Protein AF-A0AAN6T0H6-F1 (afdb_monomer)

Solvent-accessible surface area (backbone atoms only — not comparable to full-atom values): 23456 Å² total; per-residue (Å²): 102,64,66,50,54,52,48,37,30,72,69,69,74,40,63,72,86,34,55,42,70,45,78,51,91,51,75,88,49,46,69,57,40,60,75,68,67,57,55,68,70,52,55,51,46,65,27,50,51,57,35,33,56,66,74,91,84,82,73,67,72,69,49,56,40,49,70,72,77,58,79,66,66,86,45,68,81,50,89,43,82,44,64,48,82,55,94,60,46,42,58,54,29,35,84,70,22,65,62,33,32,35,35,33,34,58,87,79,47,22,32,27,33,28,35,77,90,44,100,49,64,65,36,58,91,74,32,54,75,37,70,48,77,46,85,73,93,83,62,80,50,31,27,36,23,54,90,77,41,76,39,82,46,56,69,69,60,46,52,50,52,49,62,70,70,64,65,79,76,82,80,83,77,90,76,94,74,97,72,79,91,75,88,76,69,89,71,79,70,85,76,72,29,67,66,83,70,52,79,45,45,55,34,73,57,51,53,54,49,53,48,48,29,51,56,71,53,64,43,64,74,51,63,18,93,48,36,58,78,81,29,31,55,85,61,40,54,59,41,41,55,74,30,36,52,73,49,96,70,43,40,62,68,62,36,54,52,51,54,51,52,52,50,54,49,49,56,51,51,52,50,51,49,54,48,60,69,46,43,61,61,49,52,51,53,53,72,65,41,90,44,72,66,52,39,48,51,57,51,49,54,58,41,58,80,59,41,82,56,66,82,70,73,67,51,73,75,51,47,60,46,50,50,50,54,50,51,52,49,48,53,51,51,52,49,53,51,50,53,51,52,54,50,51,49,50,50,53,57,53,58,71,70,52,66,101,76,57,71,67,62,67,59,60,73,58,55,70,68,70,62,68,78,76,73,69,82,85,75,69,92,80,80,82,80,81,85,86,79,136

Radius of gyration: 30.36 Å; Cα contacts (8 Å, |Δi|>4): 336; chains: 1; bounding box: 88×85×67 Å

Secondary structure (DSSP, 8-state):
-HHHHHHHHHTTSS-GGGEEPSP---TTTHHHHHHTT--HHHHHHHHH--EEPPPSS------S--SSS-HHHHTTT--STTTSPPTTEEESS-TTSSSEEEEEETTTTEEEEEESSSSSB--HHHHTT-EEEE-STT--EEEEEETTEEEEE-HHHHHHHHHHTT-----------------------TT--TTTT---EEHHHHHHHHHHHHHTTSS-S--STTS-GGG-HHHHHHHHHHTTTTSTT--HHHHHHHHHHHHHHHHHHHHHHHHHHHHHHHHHHHHT--SHHHHHHHHHHHHHTTTTTGGGT--HHHHHHHHHHHHHHHHHHHHHHHHHHHHHHHHHHHHTTS-TT-TTHHHHTTTHHHHHSS------TTS-------

pLDDT: mean 70.23, std 18.14, range [31.05, 97.69]

Foldseek 3Di:
DVLVVVLCVLLVLDDPVQKDFFQDDCVVCVVVCVVLVPDVVLVVCNRGDIAGEDPPDDALSWFQHDYDDDLVVVPPPPPDPLADDDPQKDFRTDPFWPLWTWIARNVVQWIFIQGPVDLDTPQCVVQAQPWDWDDDDPDTWIFHQHLLDTDTDDPVVNVVVCVVVPPPPPPDDDDDDDDDDPPPDPPCPVPNRSCVVRPTDNNVVSVVVSSVCSQVLSDFRTCGPRGDPLRNSVLLSVLQVVQDGPDPRRDPPSSVVSSVVVVVVVVVVVVVVVVVVCVVVLVVQCVVDPDPVSNVVSVVVVCVVVPVPVVVPDDPVVVVVVVVVVVVVVVVVVVVVVVVVVVVVVVVVVVVPDPPPCPPVVVVVPPVVVPPVPPDPPDDPPPDDDDDDD

Sequence (390 aa):
MLELYHILVRMLYLEPEWIQAGPHDLGALMPLYESLNIDSSIIYLYHILPYVKTPPSDWDRNVFLWGATSPTSATRTLDTPEEMMRPWMTPLSAMGNHQCVILYDAKRHVVGIFDQLYPGSYDHNKTEGVIQGYLPGTEHMYFICKDGIETPCDVFEWEKYVNEQGTDSDSDGEEDGEEEADSDADEEDEDKNIWNEMEGRPARRVLRDIVRWYHELRETPGGGENAGAEWDHDLVRPLYRKHGWPGEDFDADAFLVDQKIRLIGFDIAESERKRALAMPKWQEKLAEAKTIDEEWLLSTTLSSYSRASVALGLSEPETARAYRAVTEDFERRTAIIKDSEEEMTGIQEWMKQLPDGTCEARGLALEPFLHQSLARPLTDPNKERPDRAI

Structure (mmCIF, N/CA/C/O backbone):
data_AF-A0AAN6T0H6-F1
#
_entry.id   AF-A0AAN6T0H6-F1
#
loop_
_atom_site.group_PDB
_atom_site.id
_atom_site.type_symbol
_atom_site.label_atom_id
_atom_site.label_alt_id
_atom_site.label_comp_id
_atom_site.label_asym_id
_atom_site.label_entity_id
_atom_site.label_seq_id
_atom_site.pdbx_PDB_ins_code
_atom_site.Cartn_x
_atom_site.Cartn_y
_atom_site.Cartn_z
_atom_site.occupancy
_atom_site.B_iso_or_equiv
_atom_site.auth_seq_id
_atom_site.auth_comp_id
_atom_site.auth_asym_id
_atom_site.auth_atom_id
_atom_site.pdbx_PDB_model_num
ATOM 1 N N . MET A 1 1 ? 6.615 -6.976 -9.125 1.00 86.56 1 MET A N 1
ATOM 2 C CA . MET A 1 1 ? 5.266 -6.409 -9.334 1.00 86.56 1 MET A CA 1
ATOM 3 C C . MET A 1 1 ? 4.178 -7.452 -9.174 1.00 86.56 1 MET A C 1
ATOM 5 O O . MET A 1 1 ? 3.464 -7.348 -8.197 1.00 86.56 1 MET A O 1
ATOM 9 N N . LEU A 1 2 ? 4.061 -8.473 -10.034 1.00 90.25 2 LEU A N 1
ATOM 10 C CA . LEU A 1 2 ? 2.958 -9.448 -9.908 1.00 90.25 2 LEU A CA 1
ATOM 11 C C . LEU A 1 2 ? 2.917 -10.134 -8.533 1.00 90.25 2 LEU A C 1
ATOM 13 O O . LEU A 1 2 ? 1.868 -10.217 -7.910 1.00 90.25 2 LEU A O 1
ATOM 17 N N . GLU A 1 3 ? 4.082 -10.536 -8.029 1.00 92.31 3 GLU A N 1
ATOM 18 C CA . GLU A 1 3 ? 4.234 -11.081 -6.675 1.00 92.31 3 GLU A CA 1
ATOM 19 C C . GLU A 1 3 ? 3.740 -10.123 -5.583 1.00 92.31 3 GLU A C 1
ATOM 21 O O . GLU A 1 3 ? 3.066 -10.554 -4.657 1.00 92.31 3 GLU A O 1
ATOM 26 N N . LEU A 1 4 ? 3.998 -8.819 -5.722 1.00 90.38 4 LEU A N 1
ATOM 27 C CA . LEU A 1 4 ? 3.508 -7.811 -4.783 1.00 90.38 4 LEU A CA 1
ATOM 28 C C . LEU A 1 4 ? 1.976 -7.763 -4.775 1.00 90.38 4 LEU A C 1
ATOM 30 O O . LEU A 1 4 ? 1.370 -7.739 -3.712 1.00 90.38 4 LEU A O 1
ATOM 34 N N . TYR A 1 5 ? 1.334 -7.817 -5.943 1.00 90.12 5 TYR A N 1
ATOM 35 C CA . TYR A 1 5 ? -0.128 -7.872 -6.008 1.00 90.12 5 TYR A CA 1
ATOM 36 C C . TYR A 1 5 ? -0.683 -9.166 -5.418 1.00 90.12 5 TYR A C 1
ATOM 38 O O . TYR A 1 5 ? -1.679 -9.126 -4.707 1.00 90.12 5 TYR A O 1
ATOM 46 N N . HIS A 1 6 ? -0.017 -10.301 -5.634 1.00 93.00 6 HIS A N 1
ATOM 47 C CA . HIS A 1 6 ? -0.402 -11.555 -4.988 1.00 93.00 6 HIS A CA 1
ATOM 48 C C . HIS A 1 6 ? -0.256 -11.485 -3.463 1.00 93.00 6 HIS A C 1
ATOM 50 O O . HIS A 1 6 ? -1.090 -12.037 -2.752 1.00 93.00 6 HIS A O 1
ATOM 56 N N . ILE A 1 7 ? 0.766 -10.795 -2.950 1.00 93.81 7 ILE A N 1
ATOM 57 C CA . ILE A 1 7 ? 0.910 -10.533 -1.514 1.00 93.81 7 ILE A CA 1
ATOM 58 C C . ILE A 1 7 ? -0.263 -9.694 -1.013 1.00 93.81 7 ILE A C 1
ATOM 60 O O . ILE A 1 7 ? -0.907 -10.099 -0.055 1.00 93.81 7 ILE A O 1
ATOM 64 N N . LEU A 1 8 ? -0.601 -8.595 -1.689 1.00 91.62 8 LEU A N 1
ATOM 65 C CA . LEU A 1 8 ? -1.739 -7.750 -1.311 1.00 91.62 8 LEU A CA 1
ATOM 66 C C . LEU A 1 8 ? -3.081 -8.502 -1.365 1.00 91.62 8 LEU A C 1
ATOM 68 O O . LEU A 1 8 ? -3.942 -8.266 -0.523 1.00 91.62 8 LEU A O 1
ATOM 72 N N . VAL A 1 9 ? -3.247 -9.441 -2.302 1.00 92.62 9 VAL A N 1
ATOM 73 C CA . VAL A 1 9 ? -4.403 -10.353 -2.344 1.00 92.62 9 VAL A CA 1
ATOM 74 C C . VAL A 1 9 ? -4.400 -11.316 -1.163 1.00 92.62 9 VAL A C 1
ATOM 76 O O . VAL A 1 9 ? -5.423 -11.487 -0.510 1.00 92.62 9 VAL A O 1
ATOM 79 N N . ARG A 1 10 ? -3.256 -11.930 -0.838 1.00 95.12 10 ARG A N 1
ATOM 80 C CA . ARG A 1 10 ? -3.146 -12.810 0.338 1.00 95.12 10 ARG A CA 1
ATOM 81 C C . ARG A 1 10 ? -3.381 -12.054 1.645 1.00 95.12 10 ARG A C 1
ATOM 83 O O . ARG A 1 10 ? -3.905 -12.634 2.582 1.00 95.12 10 ARG A O 1
ATOM 90 N N . MET A 1 11 ? -3.021 -10.775 1.688 1.00 94.38 11 MET A N 1
ATOM 91 C CA . MET A 1 11 ? -3.323 -9.850 2.781 1.00 94.38 11 MET A CA 1
ATOM 92 C C . MET A 1 11 ? -4.777 -9.342 2.748 1.00 94.38 11 MET A C 1
ATOM 94 O O . MET A 1 11 ? -5.152 -8.514 3.565 1.00 94.38 11 MET A O 1
ATOM 98 N N . LEU A 1 12 ? -5.615 -9.820 1.820 1.00 93.06 12 LEU A N 1
ATOM 99 C CA . LEU A 1 12 ? -7.036 -9.462 1.694 1.00 93.06 12 LEU A CA 1
ATOM 100 C C . LEU A 1 12 ? -7.286 -7.974 1.414 1.00 93.06 12 LEU A C 1
ATOM 102 O O . LEU A 1 12 ? -8.387 -7.467 1.621 1.00 93.06 12 LEU A O 1
ATOM 106 N N . TYR A 1 13 ? -6.261 -7.264 0.945 1.00 88.31 13 TYR A N 1
ATOM 107 C CA . TYR A 1 13 ? -6.366 -5.859 0.572 1.00 88.31 13 TYR A CA 1
ATOM 108 C C . TYR A 1 13 ? -6.851 -5.679 -0.866 1.00 88.31 13 TYR A C 1
ATOM 110 O O . TYR A 1 13 ? -7.549 -4.717 -1.186 1.00 88.31 13 TYR A O 1
ATOM 118 N N . LEU A 1 14 ? -6.478 -6.619 -1.736 1.00 87.94 14 LEU A N 1
ATOM 119 C CA . LEU A 1 14 ? -6.919 -6.684 -3.122 1.00 87.94 14 LEU A CA 1
ATOM 120 C C . LEU A 1 14 ? -7.805 -7.898 -3.357 1.00 87.94 14 LEU A C 1
ATOM 122 O O . LEU A 1 14 ? -7.500 -8.993 -2.891 1.00 87.94 14 LEU A O 1
ATOM 126 N N . GLU A 1 15 ? -8.832 -7.715 -4.182 1.00 88.62 15 GLU A N 1
ATOM 127 C CA . GLU A 1 15 ? -9.565 -8.841 -4.752 1.00 88.62 15 GLU A CA 1
ATOM 128 C C . GLU A 1 15 ? -8.737 -9.470 -5.890 1.00 88.62 15 GLU A C 1
ATOM 130 O O . GLU A 1 15 ? -8.219 -8.738 -6.749 1.00 88.62 15 GLU A O 1
ATOM 135 N N . PRO A 1 16 ? -8.605 -10.808 -5.951 1.00 92.62 16 PRO A N 1
ATOM 136 C CA . PRO A 1 16 ? -7.856 -11.487 -7.007 1.00 92.62 16 PRO A CA 1
ATOM 137 C C . PRO A 1 16 ? -8.313 -11.100 -8.421 1.00 92.62 16 PRO A C 1
ATOM 139 O O . PRO A 1 16 ? -7.493 -10.950 -9.327 1.00 92.62 16 PRO A O 1
ATOM 142 N N . GLU A 1 17 ? -9.618 -10.896 -8.620 1.00 90.50 17 GLU A N 1
ATOM 143 C CA . GLU A 1 17 ? -10.237 -10.584 -9.913 1.00 90.50 17 GLU A CA 1
ATOM 144 C C . GLU A 1 17 ? -9.875 -9.186 -10.426 1.00 90.50 17 GLU A C 1
ATOM 146 O O . GLU A 1 17 ? -10.065 -8.883 -11.616 1.00 90.50 17 GLU A O 1
ATOM 151 N N . TRP A 1 18 ? -9.369 -8.326 -9.537 1.00 88.88 18 TRP A N 1
ATOM 152 C CA . TRP A 1 18 ? -8.894 -7.001 -9.903 1.00 88.88 18 TRP A CA 1
ATOM 153 C C . TRP A 1 18 ? -7.530 -7.078 -10.583 1.00 88.88 18 TRP A C 1
ATOM 155 O O . TRP A 1 18 ? -7.212 -6.197 -11.375 1.00 88.88 18 TRP A O 1
ATOM 165 N N . ILE A 1 19 ? -6.742 -8.134 -10.370 1.00 89.62 19 ILE A N 1
ATOM 166 C CA . ILE A 1 19 ? -5.439 -8.273 -11.021 1.00 89.62 19 ILE A CA 1
ATOM 167 C C . ILE A 1 19 ? -5.621 -8.692 -12.485 1.00 89.62 19 ILE A C 1
ATOM 169 O O . ILE A 1 19 ? -6.174 -9.742 -12.807 1.00 89.62 19 ILE A O 1
ATOM 173 N N . GLN A 1 20 ? -5.081 -7.885 -13.391 1.00 90.19 20 GLN A N 1
ATOM 174 C CA . GLN A 1 20 ? -4.879 -8.224 -14.794 1.00 90.19 20 GLN A CA 1
ATOM 175 C C . GLN A 1 20 ? -3.406 -8.506 -15.021 1.00 90.19 20 GLN A C 1
ATOM 177 O O . GLN A 1 20 ? -2.591 -7.587 -15.118 1.00 90.19 20 GLN A O 1
ATOM 182 N N . ALA A 1 21 ? -3.057 -9.783 -15.118 1.00 90.88 21 ALA A N 1
ATOM 183 C CA . ALA A 1 21 ? -1.752 -10.161 -15.632 1.00 90.88 21 ALA A CA 1
ATOM 184 C C . ALA A 1 21 ? -1.645 -9.759 -17.113 1.00 90.88 21 ALA A C 1
ATOM 186 O O . ALA A 1 21 ? -2.623 -9.861 -17.854 1.00 90.88 21 ALA A O 1
ATOM 187 N N . GLY A 1 22 ? -0.459 -9.319 -17.537 1.00 87.88 22 GLY A N 1
ATOM 188 C CA . GLY A 1 22 ? -0.167 -9.171 -18.960 1.00 87.88 22 GLY A CA 1
ATOM 189 C C . GLY A 1 22 ? -0.134 -10.532 -19.677 1.00 87.88 22 GLY A C 1
ATOM 190 O O . GLY A 1 22 ? -0.139 -11.583 -19.026 1.00 87.88 22 GLY A O 1
ATOM 191 N N . PRO A 1 23 ? -0.039 -10.546 -21.014 1.00 94.50 23 PRO A N 1
ATOM 192 C CA . PRO A 1 23 ? 0.161 -9.384 -21.874 1.00 94.50 23 PRO A CA 1
ATOM 193 C C . PRO A 1 23 ? -1.099 -8.537 -22.133 1.00 94.50 23 PRO A C 1
ATOM 195 O O . PRO A 1 23 ? -2.200 -9.075 -22.213 1.00 94.50 23 PRO A O 1
ATOM 198 N N . HIS A 1 24 ? -0.922 -7.230 -22.348 1.00 90.38 24 HIS A N 1
ATOM 199 C CA . HIS A 1 24 ? -2.002 -6.263 -22.607 1.00 90.38 24 HIS A CA 1
ATOM 200 C C . HIS A 1 24 ? -2.006 -5.751 -24.043 1.00 90.38 24 HIS A C 1
ATOM 202 O O . HIS A 1 24 ? -0.951 -5.536 -24.636 1.00 90.38 24 HIS A O 1
ATOM 208 N N . ASP A 1 25 ? -3.183 -5.497 -24.610 1.00 90.88 25 ASP A N 1
ATOM 209 C CA . ASP A 1 25 ? -3.277 -4.896 -25.943 1.00 90.88 25 ASP A CA 1
ATOM 210 C C . ASP A 1 25 ? -2.964 -3.392 -25.888 1.00 90.88 25 ASP A C 1
ATOM 212 O O . ASP A 1 25 ? -3.741 -2.595 -25.365 1.00 90.88 25 ASP A O 1
ATOM 216 N N . LEU A 1 26 ? -1.810 -3.011 -26.442 1.00 88.56 26 LEU A N 1
ATOM 217 C CA . LEU A 1 26 ? -1.364 -1.620 -26.543 1.00 88.56 26 LEU A CA 1
ATOM 218 C C . LEU A 1 26 ? -1.645 -1.007 -27.921 1.00 88.56 26 LEU A C 1
ATOM 220 O O . LEU A 1 26 ? -1.202 0.110 -28.183 1.00 88.56 26 LEU A O 1
ATOM 224 N N . GLY A 1 27 ? -2.371 -1.698 -28.810 1.00 91.31 27 GLY A N 1
ATOM 225 C CA . GLY A 1 27 ? -2.584 -1.271 -30.195 1.00 91.31 27 GLY A CA 1
ATOM 226 C C . GLY A 1 27 ? -3.133 0.153 -30.324 1.00 91.31 27 GLY A C 1
ATOM 227 O O . GLY A 1 27 ? -2.705 0.905 -31.197 1.00 91.31 27 GLY A O 1
ATOM 228 N N . ALA A 1 28 ? -4.010 0.562 -29.403 1.00 88.50 28 ALA A N 1
ATOM 229 C CA . ALA A 1 28 ? -4.563 1.916 -29.362 1.00 88.50 28 ALA A CA 1
ATOM 230 C C . ALA A 1 28 ? -3.540 3.005 -28.968 1.00 88.50 28 ALA A C 1
ATOM 232 O O . ALA A 1 28 ? -3.726 4.166 -29.326 1.00 88.50 28 ALA A O 1
ATOM 233 N N . LEU A 1 29 ? -2.472 2.650 -28.244 1.00 85.62 29 LEU A N 1
ATOM 234 C CA . LEU A 1 29 ? -1.440 3.576 -27.756 1.00 85.62 29 LEU A CA 1
ATOM 235 C C . LEU A 1 29 ? -0.213 3.648 -28.674 1.00 85.62 29 LEU A C 1
ATOM 237 O O . LEU A 1 29 ? 0.571 4.590 -28.561 1.00 85.62 29 LEU A O 1
ATOM 241 N N . MET A 1 30 ? -0.061 2.705 -29.610 1.00 90.38 30 MET A N 1
ATOM 242 C CA . MET A 1 30 ? 1.088 2.656 -30.522 1.00 90.38 30 MET A CA 1
ATOM 243 C C . MET A 1 30 ? 1.336 3.968 -31.287 1.00 90.38 30 MET A C 1
ATOM 245 O O . MET A 1 30 ? 2.477 4.428 -31.252 1.00 90.38 30 MET A O 1
ATOM 249 N N . PRO A 1 31 ? 0.326 4.645 -31.882 1.00 91.00 31 PRO A N 1
ATOM 250 C CA . PRO A 1 31 ? 0.567 5.913 -32.580 1.00 91.00 31 PRO A CA 1
ATOM 251 C C . PRO A 1 31 ? 1.150 7.004 -31.669 1.00 91.00 31 PRO A C 1
ATOM 253 O O . PRO A 1 31 ? 1.989 7.796 -32.094 1.00 91.00 31 PRO A O 1
ATOM 256 N N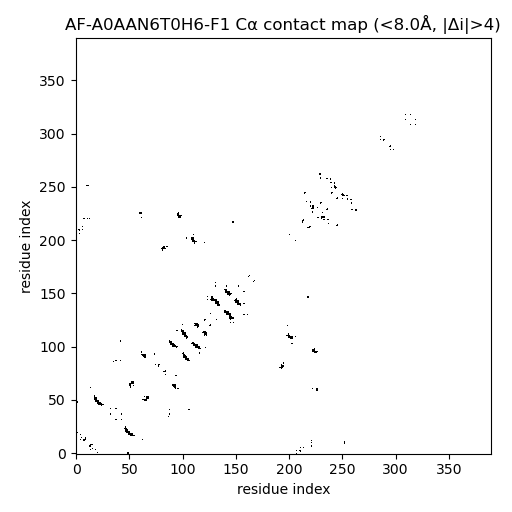 . LEU A 1 32 ? 0.730 7.035 -30.399 1.00 84.19 32 LEU A N 1
ATOM 257 C CA . LEU A 1 32 ? 1.253 7.979 -29.414 1.00 84.19 32 LEU A CA 1
ATOM 258 C C . LEU A 1 32 ? 2.704 7.642 -29.056 1.00 84.19 32 LEU A C 1
ATOM 260 O O . LEU A 1 32 ? 3.556 8.528 -29.078 1.00 84.19 32 LEU A O 1
ATOM 264 N N . TYR A 1 33 ? 3.004 6.374 -28.769 1.00 86.06 33 TYR A N 1
ATOM 265 C CA . TYR A 1 33 ? 4.365 5.936 -28.452 1.00 86.06 33 TYR A CA 1
ATOM 266 C C . TYR A 1 33 ? 5.348 6.188 -29.595 1.00 86.06 33 TYR A C 1
ATOM 268 O O . TYR A 1 33 ? 6.472 6.618 -29.343 1.00 86.06 33 TYR A O 1
ATOM 276 N N . GLU A 1 34 ? 4.911 5.998 -30.840 1.00 89.69 34 GLU A N 1
ATOM 277 C CA . GLU A 1 34 ? 5.686 6.349 -32.031 1.00 89.69 34 GLU A CA 1
ATOM 278 C C . GLU A 1 34 ? 5.928 7.862 -32.119 1.00 89.69 34 GLU A C 1
ATOM 280 O O . GLU A 1 34 ? 7.064 8.285 -32.327 1.00 89.69 34 GLU A O 1
ATOM 285 N N . SER A 1 35 ? 4.899 8.689 -31.889 1.00 88.75 35 SER A N 1
ATOM 286 C CA . SER A 1 35 ? 5.034 10.156 -31.924 1.00 88.75 35 SER A CA 1
ATOM 287 C C . SER A 1 35 ? 5.978 10.713 -30.851 1.00 88.75 35 SER A C 1
ATOM 289 O O . SER A 1 35 ? 6.635 11.728 -31.071 1.00 88.75 35 SER A O 1
ATOM 291 N N . LEU A 1 36 ? 6.070 10.029 -29.707 1.00 84.00 36 LEU A N 1
ATOM 292 C CA . LEU A 1 36 ? 6.942 10.381 -28.586 1.00 84.00 36 LEU A CA 1
ATOM 293 C C . LEU A 1 36 ? 8.312 9.687 -28.650 1.00 84.00 36 LEU A C 1
ATOM 295 O O . LEU A 1 36 ? 9.117 9.855 -27.734 1.00 84.00 36 LEU A O 1
ATOM 299 N N . ASN A 1 37 ? 8.578 8.906 -29.705 1.00 86.81 37 ASN A N 1
ATOM 300 C CA . ASN A 1 37 ? 9.806 8.130 -29.882 1.00 86.81 37 ASN A CA 1
ATOM 301 C C . ASN A 1 37 ? 10.154 7.272 -28.644 1.00 86.81 37 ASN A C 1
ATOM 303 O O . ASN A 1 37 ? 11.289 7.267 -28.160 1.00 86.81 37 ASN A O 1
ATOM 307 N N . ILE A 1 38 ? 9.151 6.580 -28.092 1.00 83.50 38 ILE A N 1
ATOM 308 C CA . ILE A 1 38 ? 9.332 5.693 -26.939 1.00 83.50 38 ILE A CA 1
ATOM 309 C C . ILE A 1 38 ? 10.049 4.417 -27.381 1.00 83.50 38 ILE A C 1
ATOM 311 O O . ILE A 1 38 ? 9.659 3.765 -28.349 1.00 83.50 38 ILE A O 1
ATOM 315 N N . ASP A 1 39 ? 11.088 4.039 -26.639 1.00 87.00 39 ASP A N 1
ATOM 316 C CA . ASP A 1 39 ? 11.874 2.841 -26.921 1.00 87.00 39 ASP A CA 1
ATOM 317 C C . ASP A 1 39 ? 11.013 1.565 -26.849 1.00 87.00 39 ASP A C 1
ATOM 319 O O . ASP A 1 39 ? 10.200 1.386 -25.937 1.00 87.00 39 ASP A O 1
ATOM 323 N N . SER A 1 40 ? 11.208 0.638 -27.792 1.00 89.31 40 SER A N 1
ATOM 324 C CA . SER A 1 40 ? 10.417 -0.596 -27.870 1.00 89.31 40 SER A CA 1
ATOM 325 C C . SER A 1 40 ? 10.540 -1.485 -26.627 1.00 89.31 40 SER A C 1
ATOM 327 O O . SER A 1 40 ? 9.608 -2.227 -26.325 1.00 89.31 40 SER A O 1
ATOM 329 N N . SER A 1 41 ? 11.647 -1.411 -25.880 1.00 85.50 41 SER A N 1
ATOM 330 C CA . SER A 1 41 ? 11.799 -2.120 -24.603 1.00 85.50 41 SER A CA 1
ATOM 331 C C . SER A 1 41 ? 10.877 -1.565 -23.512 1.00 85.50 41 SER A C 1
ATOM 333 O O . SER A 1 41 ? 10.355 -2.336 -22.705 1.00 85.50 41 SER A O 1
ATOM 335 N N . ILE A 1 42 ? 10.605 -0.256 -23.527 1.00 83.31 42 ILE A N 1
ATOM 336 C CA . ILE A 1 42 ? 9.661 0.410 -22.619 1.00 83.31 42 ILE A CA 1
ATOM 337 C C . ILE A 1 42 ? 8.226 0.034 -23.000 1.00 83.31 42 ILE A C 1
ATOM 339 O O . ILE A 1 42 ? 7.434 -0.336 -22.136 1.00 83.31 42 ILE A O 1
ATOM 343 N N . ILE A 1 43 ? 7.908 0.036 -24.299 1.00 86.44 43 ILE A N 1
ATOM 344 C CA . ILE A 1 43 ? 6.599 -0.413 -24.801 1.00 86.44 43 ILE A CA 1
ATOM 345 C C . ILE A 1 43 ? 6.358 -1.882 -24.423 1.00 86.44 43 ILE A C 1
ATOM 347 O O . ILE A 1 43 ? 5.292 -2.232 -23.917 1.00 86.44 43 ILE A O 1
ATOM 351 N N . TYR A 1 44 ? 7.362 -2.744 -24.607 1.00 88.38 44 TYR A N 1
ATOM 352 C CA . TYR A 1 44 ? 7.287 -4.148 -24.205 1.00 88.38 44 TYR A CA 1
ATOM 353 C C . TYR A 1 44 ? 7.087 -4.308 -22.696 1.00 88.38 44 TYR A C 1
ATOM 355 O O . TYR A 1 44 ? 6.357 -5.194 -22.259 1.00 88.38 44 TYR A O 1
ATOM 363 N N . LEU A 1 45 ? 7.691 -3.443 -21.883 1.00 85.12 45 LEU A N 1
ATOM 364 C CA . LEU A 1 45 ? 7.464 -3.469 -20.447 1.00 85.12 45 LEU A CA 1
ATOM 365 C C . LEU A 1 45 ? 6.000 -3.162 -20.102 1.00 85.12 45 LEU A C 1
ATOM 367 O O . LEU A 1 45 ? 5.395 -3.914 -19.342 1.00 85.12 45 LEU A O 1
ATOM 371 N N . TYR A 1 46 ? 5.405 -2.124 -20.693 1.00 83.19 46 TYR A N 1
ATOM 372 C CA . TYR A 1 46 ? 3.975 -1.833 -20.517 1.00 83.19 46 TYR A CA 1
ATOM 373 C C . TYR A 1 46 ? 3.089 -2.967 -21.029 1.00 83.19 46 TYR A C 1
ATOM 375 O O . TYR A 1 46 ? 2.043 -3.255 -20.465 1.00 83.19 46 TYR A O 1
ATOM 383 N N . HIS A 1 47 ? 3.534 -3.701 -22.042 1.00 88.56 47 HIS A N 1
ATOM 384 C CA . HIS A 1 47 ? 2.792 -4.856 -22.518 1.00 88.56 47 HIS A CA 1
ATOM 385 C C . HIS A 1 47 ? 2.688 -5.955 -21.451 1.00 88.56 47 HIS A C 1
ATOM 387 O O . HIS A 1 47 ? 1.669 -6.632 -21.395 1.00 88.56 47 HIS A O 1
ATOM 393 N N . ILE A 1 48 ? 3.697 -6.136 -20.592 1.00 90.50 48 ILE A N 1
ATOM 394 C CA . ILE A 1 48 ? 3.766 -7.267 -19.648 1.00 90.50 48 ILE A CA 1
ATOM 395 C C . ILE A 1 48 ? 3.502 -6.903 -18.182 1.00 90.50 48 ILE A C 1
ATOM 397 O O . ILE A 1 48 ? 3.317 -7.808 -17.363 1.00 90.50 48 ILE A O 1
ATOM 401 N N . LEU A 1 49 ? 3.528 -5.619 -17.816 1.00 86.69 49 LEU A N 1
ATOM 402 C CA . LEU A 1 49 ? 3.317 -5.203 -16.430 1.00 86.69 49 LEU A CA 1
ATOM 403 C C . LEU A 1 49 ? 1.902 -5.578 -15.970 1.00 86.69 49 LEU A C 1
ATOM 405 O O . LEU A 1 49 ? 0.942 -5.297 -16.677 1.00 86.69 49 LEU A O 1
ATOM 409 N N . PRO A 1 50 ? 1.733 -6.218 -14.802 1.00 88.31 50 PRO A N 1
ATOM 410 C CA . PRO A 1 50 ? 0.402 -6.480 -14.278 1.00 88.31 50 PRO A CA 1
ATOM 411 C C . PRO A 1 50 ? -0.279 -5.170 -13.872 1.00 88.31 50 PRO A C 1
ATOM 413 O O . PRO A 1 50 ? 0.392 -4.238 -13.427 1.00 88.31 50 PRO A O 1
ATOM 416 N N . TYR A 1 51 ? -1.605 -5.139 -13.959 1.00 81.94 51 TYR A N 1
ATOM 417 C CA . TYR A 1 51 ? -2.432 -3.984 -13.605 1.00 81.94 51 TYR A CA 1
ATOM 418 C C . TYR A 1 51 ? -3.534 -4.357 -12.624 1.00 81.94 51 TYR A C 1
ATOM 420 O O . TYR A 1 51 ? -3.916 -5.522 -12.525 1.00 81.94 51 TYR A O 1
ATOM 428 N N . VAL A 1 52 ? -4.080 -3.356 -11.937 1.00 80.31 52 VAL A N 1
ATOM 429 C CA . VAL A 1 52 ? -5.272 -3.500 -11.096 1.00 80.31 52 VAL A CA 1
ATOM 430 C C . VAL A 1 52 ? -6.437 -2.827 -11.821 1.00 80.31 52 VAL A C 1
ATOM 432 O O . VAL A 1 52 ? -6.373 -1.642 -12.145 1.00 80.31 52 VAL A O 1
ATOM 435 N N . LYS A 1 53 ? -7.502 -3.579 -12.122 1.00 81.06 53 LYS A N 1
ATOM 436 C CA . LYS A 1 53 ? -8.763 -3.034 -12.643 1.00 81.06 53 LYS A CA 1
ATOM 437 C C . LYS A 1 53 ? -9.273 -2.006 -11.656 1.00 81.06 53 LYS A C 1
ATOM 439 O O . LYS A 1 53 ? -9.469 -2.320 -10.486 1.00 81.06 53 LYS A O 1
ATOM 444 N N . THR A 1 54 ? -9.550 -0.806 -12.142 1.00 65.81 54 THR A N 1
ATOM 445 C CA . THR A 1 54 ? -10.272 0.175 -11.342 1.00 65.81 54 THR A CA 1
ATOM 446 C C . THR A 1 54 ? -11.684 -0.362 -11.099 1.00 65.81 54 THR A C 1
ATOM 448 O O . THR A 1 54 ? -12.384 -0.661 -12.074 1.00 65.81 54 THR A O 1
ATOM 451 N N . PRO A 1 55 ? -12.105 -0.552 -9.836 1.00 57.91 55 PRO A N 1
ATOM 452 C CA . PRO A 1 55 ? -13.452 -1.009 -9.556 1.00 57.91 55 PRO A CA 1
ATOM 453 C C . PRO A 1 55 ? -14.458 0.046 -10.046 1.00 57.91 55 PRO A C 1
ATOM 455 O O . PRO A 1 55 ? -14.177 1.247 -9.993 1.00 57.91 55 PRO A O 1
ATOM 458 N N . PRO A 1 56 ? -15.623 -0.376 -10.561 1.00 48.66 56 PRO A N 1
ATOM 459 C CA . PRO A 1 56 ? -16.644 0.547 -11.017 1.00 48.66 56 PRO A CA 1
ATOM 460 C C . PRO A 1 56 ? -17.183 1.352 -9.824 1.00 48.66 56 PRO A C 1
ATOM 462 O O . PRO A 1 56 ? -17.911 0.842 -8.982 1.00 48.66 56 PRO A O 1
ATOM 465 N N . SER A 1 57 ? -16.790 2.623 -9.799 1.00 56.19 57 SER A N 1
ATOM 466 C CA . SER A 1 57 ? -17.547 3.776 -9.305 1.00 56.19 57 SER A CA 1
ATOM 467 C C . SER A 1 57 ? -17.739 4.060 -7.809 1.00 56.19 57 SER A C 1
ATOM 469 O O . SER A 1 57 ? -18.508 4.977 -7.565 1.00 56.19 57 SER A O 1
ATOM 471 N N . ASP A 1 58 ? -17.078 3.428 -6.825 1.00 49.09 58 ASP A N 1
ATOM 472 C CA . ASP A 1 58 ? -17.376 3.817 -5.419 1.00 49.09 58 ASP A CA 1
ATOM 473 C C . ASP A 1 58 ? -16.289 3.660 -4.333 1.00 49.09 58 ASP A C 1
ATOM 475 O O . ASP A 1 58 ? -16.629 3.715 -3.154 1.00 49.09 58 ASP A O 1
ATOM 479 N N . TRP A 1 59 ? -14.990 3.524 -4.647 1.00 51.75 59 TRP A N 1
ATOM 480 C CA . TRP A 1 59 ? -13.982 3.481 -3.569 1.00 51.75 59 TRP A CA 1
ATOM 481 C C . TRP A 1 59 ? -12.677 4.254 -3.779 1.00 51.75 59 TRP A C 1
ATOM 483 O O . TRP A 1 59 ? -11.901 3.949 -4.683 1.00 51.75 59 TRP A O 1
ATOM 493 N N . ASP A 1 60 ? -12.403 5.081 -2.760 1.00 52.19 60 ASP A N 1
ATOM 494 C CA . ASP A 1 60 ? -11.128 5.521 -2.157 1.00 52.19 60 ASP A CA 1
ATOM 495 C C . ASP A 1 60 ? -10.193 4.362 -1.727 1.00 52.19 60 ASP A C 1
ATOM 497 O O . ASP A 1 60 ? -9.347 4.506 -0.848 1.00 52.19 60 ASP A O 1
ATOM 501 N N . ARG A 1 61 ? -10.317 3.159 -2.304 1.00 46.56 61 ARG A N 1
ATOM 502 C CA . ARG A 1 61 ? -9.377 2.060 -2.030 1.00 46.56 61 ARG A CA 1
ATOM 503 C C . ARG A 1 61 ? -8.157 2.242 -2.919 1.00 46.56 61 ARG A C 1
ATOM 505 O O . ARG A 1 61 ? -8.064 1.716 -4.027 1.00 46.56 61 ARG A O 1
ATOM 512 N N . ASN A 1 62 ? -7.245 3.049 -2.401 1.00 54.81 62 ASN A N 1
ATOM 513 C CA . ASN A 1 62 ? -6.013 3.495 -3.030 1.00 54.81 62 ASN A CA 1
ATOM 514 C C . ASN A 1 62 ? -4.969 2.382 -3.105 1.00 54.81 62 ASN A C 1
ATOM 516 O O . ASN A 1 62 ? -3.983 2.348 -2.366 1.00 54.81 62 ASN A O 1
ATOM 520 N N . VAL A 1 63 ? -5.183 1.444 -4.010 1.00 49.91 63 VAL A N 1
ATOM 521 C CA . VAL A 1 63 ? -4.166 0.438 -4.280 1.00 49.91 63 VAL A CA 1
ATOM 522 C C . VAL A 1 63 ? -3.225 0.940 -5.366 1.00 49.91 63 VAL A C 1
ATOM 524 O O . VAL A 1 63 ? -3.486 1.942 -6.022 1.00 49.91 63 VAL A O 1
ATOM 527 N N . PHE A 1 64 ? -2.097 0.261 -5.530 1.00 51.03 64 PHE A N 1
ATOM 528 C CA . PHE A 1 64 ? -1.150 0.419 -6.619 1.00 51.03 64 PHE A CA 1
ATOM 529 C C . PHE A 1 64 ? -1.856 0.524 -7.988 1.00 51.03 64 PHE A C 1
ATOM 531 O O . PHE A 1 64 ? -2.153 -0.494 -8.613 1.00 51.03 64 PHE A O 1
ATOM 538 N N . LEU A 1 65 ? -2.185 1.744 -8.426 1.00 49.59 65 LEU A N 1
ATOM 539 C CA . LEU A 1 65 ? -3.003 1.992 -9.609 1.00 49.59 65 LEU A CA 1
ATOM 540 C C . LEU A 1 65 ? -2.114 2.289 -10.816 1.00 49.59 65 LEU A C 1
ATOM 542 O O . LEU A 1 65 ? -1.499 3.346 -10.911 1.00 49.59 65 LEU A O 1
ATOM 546 N N . TRP A 1 66 ? -2.194 1.412 -11.810 1.00 38.50 66 TRP A N 1
ATOM 547 C CA . TRP A 1 66 ? -2.304 1.861 -13.192 1.00 38.50 66 TRP A CA 1
ATOM 548 C C . TRP A 1 66 ? -3.488 1.124 -13.814 1.00 38.50 66 TRP A C 1
ATOM 550 O O . TRP A 1 66 ? -3.534 -0.106 -13.757 1.00 38.50 66 TRP A O 1
ATOM 560 N N . GLY A 1 67 ? -4.485 1.855 -14.329 1.00 35.94 67 GLY A N 1
ATOM 561 C CA . GLY A 1 67 ? -5.672 1.193 -14.877 1.00 35.94 67 GLY A CA 1
ATOM 562 C C . GLY A 1 67 ? -6.822 2.043 -15.421 1.00 35.94 67 GLY A C 1
ATOM 563 O O . GLY A 1 67 ? -7.336 1.672 -16.471 1.00 35.94 67 GLY A O 1
ATOM 564 N N . ALA A 1 68 ? -7.270 3.141 -14.791 1.00 31.05 68 ALA A N 1
ATOM 565 C CA . ALA A 1 68 ? -8.438 3.861 -15.350 1.00 31.05 68 ALA A CA 1
ATOM 566 C C . ALA A 1 68 ? -8.600 5.350 -15.037 1.00 31.05 68 ALA A C 1
ATOM 568 O O . ALA A 1 68 ? -9.516 5.967 -15.582 1.00 31.05 68 ALA A O 1
ATOM 569 N N . THR A 1 69 ? -7.744 5.976 -14.235 1.00 34.47 69 THR A N 1
ATOM 570 C CA . THR A 1 69 ? -7.725 7.439 -14.213 1.00 34.47 69 THR A CA 1
ATOM 571 C C . THR A 1 69 ? -6.748 7.905 -15.275 1.00 34.47 69 THR A C 1
ATOM 573 O O . THR A 1 69 ? -5.583 7.512 -15.290 1.00 34.47 69 THR A O 1
ATOM 576 N N . SER A 1 70 ? -7.264 8.688 -16.221 1.00 33.53 70 SER A N 1
ATOM 577 C CA . SER A 1 70 ? -6.484 9.418 -17.215 1.00 33.53 70 SER A CA 1
ATOM 578 C C . SER A 1 70 ? -5.187 9.963 -16.588 1.00 33.53 70 SER A C 1
ATOM 580 O O . SER A 1 70 ? -5.227 10.383 -15.428 1.00 33.53 70 SER A O 1
ATOM 582 N N . PRO A 1 71 ? -4.069 10.038 -17.339 1.00 38.38 71 PRO A N 1
ATOM 583 C CA . PRO A 1 71 ? -2.850 10.728 -16.901 1.00 38.38 71 PRO A CA 1
ATOM 584 C C . PRO A 1 71 ? -3.120 12.103 -16.263 1.00 38.38 71 PRO A C 1
ATOM 586 O O . PRO A 1 71 ? -2.317 12.576 -15.476 1.00 38.38 71 PRO A O 1
ATOM 589 N N . THR A 1 72 ? -4.281 12.702 -16.555 1.00 37.00 72 THR A N 1
ATOM 590 C CA . THR A 1 72 ? -4.745 13.995 -16.056 1.00 37.00 72 THR A CA 1
ATOM 591 C C . THR A 1 72 ? -5.019 14.096 -14.547 1.00 37.00 72 THR A C 1
ATOM 593 O O . THR A 1 72 ? -5.023 15.211 -14.032 1.00 37.00 72 THR A O 1
ATOM 596 N N . SER A 1 73 ? -5.265 13.002 -13.808 1.00 36.81 73 SER A N 1
ATOM 597 C CA . SER A 1 73 ? -5.577 13.111 -12.365 1.00 36.81 73 SER A CA 1
ATOM 598 C C . SER A 1 73 ? -4.352 13.019 -11.455 1.00 36.81 73 SER A C 1
ATOM 600 O O . SER A 1 73 ? -4.344 13.668 -10.415 1.00 36.81 73 SER A O 1
ATOM 602 N N . ALA A 1 74 ? -3.318 12.267 -11.852 1.00 42.84 74 ALA A N 1
ATOM 603 C CA . ALA A 1 74 ? -1.999 12.318 -11.209 1.00 42.84 74 ALA A CA 1
ATOM 604 C C . ALA A 1 74 ? -1.245 13.616 -11.565 1.00 42.84 74 ALA A C 1
ATOM 606 O O . ALA A 1 74 ? -0.318 14.003 -10.869 1.00 42.84 74 ALA A O 1
ATOM 607 N N . THR A 1 75 ? -1.678 14.319 -12.618 1.00 41.94 75 THR A N 1
ATOM 608 C CA . THR A 1 75 ? -1.239 15.680 -12.956 1.00 41.94 75 THR A CA 1
ATOM 609 C C . THR A 1 75 ? -2.194 16.753 -12.430 1.00 41.94 75 THR A C 1
ATOM 611 O O . THR A 1 75 ? -2.239 17.846 -12.998 1.00 41.94 75 THR A O 1
ATOM 614 N N . ARG A 1 76 ? -3.018 16.482 -11.405 1.00 39.91 76 ARG A N 1
ATOM 615 C CA . ARG A 1 76 ? -3.724 17.587 -10.744 1.00 39.91 76 ARG A CA 1
ATOM 616 C C . ARG A 1 76 ? -2.651 18.525 -10.177 1.00 39.91 76 ARG A C 1
ATOM 618 O O . ARG A 1 76 ? -1.967 18.148 -9.237 1.00 39.91 76 ARG A O 1
ATOM 625 N N . THR A 1 77 ? -2.545 19.691 -10.825 1.00 44.34 77 THR A N 1
ATOM 626 C CA . THR A 1 77 ? -1.770 20.900 -10.486 1.00 44.34 77 THR A CA 1
ATOM 627 C C . THR A 1 77 ? -0.251 20.872 -10.664 1.00 44.34 77 THR A C 1
ATOM 629 O O . THR A 1 77 ? 0.430 21.595 -9.951 1.00 44.34 77 THR A O 1
ATOM 632 N N . LEU A 1 78 ? 0.293 20.100 -11.610 1.00 52.91 78 LEU A N 1
ATOM 633 C CA . LEU A 1 78 ? 1.653 20.377 -12.105 1.00 52.91 78 LEU A CA 1
ATOM 634 C C . LEU A 1 78 ? 1.489 21.274 -13.331 1.00 52.91 78 LEU A C 1
ATOM 636 O O . LEU A 1 78 ? 1.353 20.797 -14.459 1.00 52.91 78 LEU A O 1
ATOM 640 N N . ASP A 1 79 ? 1.339 22.571 -13.065 1.00 60.31 79 ASP A N 1
ATOM 641 C CA . ASP A 1 79 ? 0.975 23.583 -14.065 1.00 60.31 79 ASP A CA 1
ATOM 642 C C . ASP A 1 79 ? 2.158 23.942 -14.984 1.00 60.31 79 ASP A C 1
ATOM 644 O O . ASP A 1 79 ? 1.987 24.669 -15.967 1.00 60.31 79 ASP A O 1
ATOM 648 N N . THR A 1 80 ? 3.349 23.411 -14.689 1.00 70.00 80 THR A N 1
ATOM 649 C CA . THR A 1 80 ? 4.602 23.746 -15.360 1.00 70.00 80 THR A CA 1
ATOM 650 C C . THR A 1 80 ? 5.263 22.501 -15.991 1.00 70.00 80 THR A C 1
ATOM 652 O O . THR A 1 80 ? 5.245 21.408 -15.408 1.00 70.00 80 THR A O 1
ATOM 655 N N . PRO A 1 81 ? 5.833 22.598 -17.209 1.00 71.94 81 PRO A N 1
ATOM 656 C CA . PRO A 1 81 ? 6.558 21.497 -17.863 1.00 71.94 81 PRO A CA 1
ATOM 657 C C . PRO A 1 81 ? 7.700 20.881 -17.029 1.00 71.94 81 PRO A C 1
ATOM 659 O O . PRO A 1 81 ? 8.055 19.707 -17.207 1.00 71.94 81 PRO A O 1
ATOM 662 N N . GLU A 1 82 ? 8.273 21.659 -16.116 1.00 74.38 82 GLU A N 1
ATOM 663 C CA . GLU A 1 82 ? 9.348 21.298 -15.190 1.00 74.38 82 GLU A CA 1
ATOM 664 C C . GLU A 1 82 ? 8.874 20.305 -14.122 1.00 74.38 82 GLU A C 1
ATOM 666 O O . GLU A 1 82 ? 9.652 19.481 -13.641 1.00 74.38 82 GLU A O 1
ATOM 671 N N . GLU A 1 83 ? 7.581 20.317 -13.813 1.00 73.38 83 GLU A N 1
ATOM 672 C CA . GLU A 1 83 ? 6.961 19.446 -12.823 1.00 73.38 83 GLU A CA 1
ATOM 673 C C . GLU A 1 83 ? 6.286 18.223 -13.458 1.00 73.38 83 GLU A C 1
ATOM 675 O O . GLU A 1 83 ? 6.055 17.214 -12.795 1.00 73.38 83 GLU A O 1
ATOM 680 N N . MET A 1 84 ? 6.008 18.244 -14.764 1.00 76.88 84 MET A N 1
ATOM 681 C CA . MET A 1 84 ? 5.331 17.133 -15.433 1.00 76.88 84 MET A CA 1
ATOM 682 C C . MET A 1 84 ? 6.172 15.847 -15.439 1.00 76.88 84 MET A C 1
ATOM 684 O O . MET A 1 84 ? 7.327 15.830 -15.878 1.00 76.88 84 MET A O 1
ATOM 688 N N . MET A 1 85 ? 5.556 14.730 -15.040 1.00 81.19 85 MET A N 1
ATOM 689 C CA . MET A 1 85 ? 6.148 13.401 -15.209 1.00 81.19 85 MET A CA 1
ATOM 690 C C . MET A 1 85 ? 6.479 13.126 -16.679 1.00 81.19 85 MET A C 1
ATOM 692 O O . MET A 1 85 ? 5.712 13.447 -17.591 1.00 81.19 85 MET A O 1
ATOM 696 N N . ARG A 1 86 ? 7.615 12.468 -16.919 1.00 83.06 86 ARG A N 1
ATOM 697 C CA . ARG A 1 86 ? 8.039 12.124 -18.279 1.00 83.06 86 ARG A CA 1
ATOM 698 C C . ARG A 1 86 ? 7.221 10.949 -18.845 1.00 83.06 86 ARG A C 1
ATOM 700 O O . ARG A 1 86 ? 6.848 10.056 -18.089 1.00 83.06 86 ARG A O 1
ATOM 707 N N . PRO A 1 87 ? 7.009 10.853 -20.175 1.00 79.62 87 PRO A N 1
ATOM 708 C CA . PRO A 1 87 ? 6.209 9.774 -20.780 1.00 79.62 87 PRO A CA 1
ATOM 709 C C . PRO A 1 87 ? 6.719 8.340 -20.537 1.00 79.62 87 PRO A C 1
ATOM 711 O O . PRO A 1 87 ? 5.973 7.370 -20.674 1.00 79.62 87 PRO A O 1
ATOM 714 N N . TRP A 1 88 ? 8.005 8.191 -20.211 1.00 81.25 88 TRP A N 1
ATOM 715 C CA . TRP A 1 88 ? 8.642 6.912 -19.870 1.00 81.25 88 TRP A CA 1
ATOM 716 C C . TRP A 1 88 ? 8.638 6.609 -18.365 1.00 81.25 88 TRP A C 1
ATOM 718 O O . TRP A 1 88 ? 9.218 5.608 -17.943 1.00 81.25 88 TRP A O 1
ATOM 728 N N . MET A 1 89 ? 8.041 7.479 -17.553 1.00 85.62 89 MET A N 1
ATOM 729 C CA . MET A 1 89 ? 7.840 7.244 -16.131 1.00 85.62 89 MET A CA 1
ATOM 730 C C . MET A 1 89 ? 6.446 6.683 -15.891 1.00 85.62 89 MET A C 1
ATOM 732 O O . MET A 1 89 ? 5.483 7.023 -16.578 1.00 85.62 89 MET A O 1
ATOM 736 N N . THR A 1 90 ? 6.333 5.801 -14.908 1.00 83.19 90 THR A N 1
ATOM 737 C CA . THR A 1 90 ? 5.085 5.120 -14.576 1.00 83.19 90 THR A CA 1
ATOM 738 C C . THR A 1 90 ? 4.855 5.186 -13.080 1.00 83.19 90 THR A C 1
ATOM 740 O O . THR A 1 90 ? 5.688 4.668 -12.330 1.00 83.19 90 THR A O 1
ATOM 743 N N . PRO A 1 91 ? 3.737 5.766 -12.619 1.00 81.44 91 PRO A N 1
ATOM 744 C CA . PRO A 1 91 ? 3.338 5.586 -11.240 1.00 81.44 91 PRO A CA 1
ATOM 745 C C . PRO A 1 91 ? 2.979 4.115 -11.035 1.00 81.44 91 PRO A C 1
ATOM 747 O O . PRO A 1 91 ? 2.152 3.546 -11.746 1.00 81.44 91 PRO A O 1
ATOM 750 N N . LEU A 1 92 ? 3.669 3.479 -10.097 1.00 80.81 92 LEU A N 1
ATOM 751 C CA . LEU A 1 92 ? 3.354 2.136 -9.635 1.00 80.81 92 LEU A CA 1
ATOM 752 C C . LEU A 1 92 ? 2.341 2.186 -8.488 1.00 80.81 92 LEU A C 1
ATOM 754 O O . LEU A 1 92 ? 1.610 1.215 -8.315 1.00 80.81 92 LEU A O 1
ATOM 758 N N . SER A 1 93 ? 2.276 3.292 -7.733 1.00 75.44 93 SER A N 1
ATOM 759 C CA . SER A 1 93 ? 1.260 3.531 -6.704 1.00 75.44 93 SER A CA 1
ATOM 760 C C . SER A 1 93 ? 0.381 4.755 -6.970 1.00 75.44 93 SER A C 1
ATOM 762 O O . SER A 1 93 ? 0.750 5.643 -7.736 1.00 75.44 93 SER A O 1
ATOM 764 N N . ALA A 1 94 ? -0.806 4.781 -6.355 1.00 67.00 94 ALA A N 1
ATOM 765 C CA . ALA A 1 94 ? -1.687 5.944 -6.385 1.00 67.00 94 ALA A CA 1
ATOM 766 C C . ALA A 1 94 ? -1.136 7.071 -5.493 1.00 67.00 94 ALA A C 1
ATOM 768 O O . ALA A 1 94 ? -0.659 6.805 -4.389 1.00 67.00 94 ALA A O 1
ATOM 769 N N . MET A 1 95 ? -1.246 8.322 -5.951 1.00 57.84 95 MET A N 1
ATOM 770 C CA . MET A 1 95 ? -1.023 9.503 -5.109 1.00 57.84 95 MET A CA 1
ATOM 771 C C . MET A 1 95 ? -2.170 9.613 -4.093 1.00 57.84 95 MET A C 1
ATOM 773 O O . MET A 1 95 ? -3.326 9.585 -4.512 1.00 57.84 95 MET A O 1
ATOM 777 N N . GLY A 1 96 ? -1.873 9.716 -2.791 1.00 51.12 96 GLY A N 1
ATOM 778 C CA . GLY A 1 96 ? -2.889 9.978 -1.756 1.00 51.12 96 GLY A CA 1
ATOM 779 C C . GLY A 1 96 ? -3.091 8.927 -0.656 1.00 51.12 96 GLY A C 1
ATOM 780 O O . GLY A 1 96 ? -4.016 9.089 0.134 1.00 51.12 96 GLY A O 1
ATOM 781 N N . ASN A 1 97 ? -2.296 7.846 -0.573 1.00 51.62 97 ASN A N 1
ATOM 782 C CA . ASN A 1 97 ? -2.562 6.777 0.416 1.00 51.62 97 ASN A CA 1
ATOM 783 C C . ASN A 1 97 ? -1.406 6.276 1.265 1.00 51.62 97 ASN A C 1
ATOM 785 O O . ASN A 1 97 ? -1.655 5.740 2.329 1.00 51.62 97 ASN A O 1
ATOM 789 N N . HIS A 1 98 ? -0.161 6.395 0.834 1.00 52.06 98 HIS A N 1
ATOM 790 C CA . HIS A 1 98 ? 0.957 5.916 1.654 1.00 52.06 98 HIS A CA 1
ATOM 791 C C . HIS A 1 98 ? 1.794 7.061 2.197 1.00 52.06 98 HIS A C 1
ATOM 793 O O . HIS A 1 98 ? 2.973 6.865 2.460 1.00 52.06 98 HIS A O 1
ATOM 799 N N . GLN A 1 99 ? 1.239 8.280 2.172 1.00 62.66 99 GLN A N 1
ATOM 800 C CA . GLN A 1 99 ? 1.998 9.536 2.165 1.00 62.66 99 GLN A CA 1
ATOM 801 C C . GLN A 1 99 ? 3.033 9.605 1.025 1.00 62.66 99 GLN A 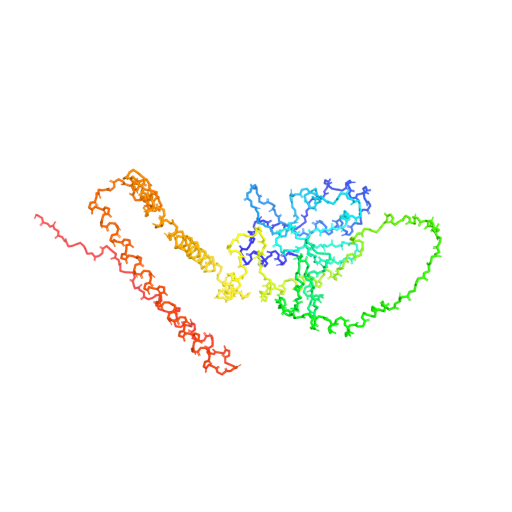C 1
ATOM 803 O O . GLN A 1 99 ? 3.527 10.677 0.725 1.00 62.66 99 GLN A O 1
ATOM 808 N N . CYS A 1 100 ? 3.267 8.503 0.295 1.00 74.06 100 CYS A N 1
ATOM 809 C CA . CYS A 1 100 ? 4.262 8.364 -0.736 1.00 74.06 100 CYS A CA 1
ATOM 810 C C . CYS A 1 100 ? 3.738 7.781 -2.061 1.00 74.06 100 CYS A C 1
ATOM 812 O O . CYS A 1 100 ? 2.747 7.047 -2.139 1.00 74.06 100 CYS A O 1
ATOM 814 N N . VAL A 1 101 ? 4.454 8.119 -3.129 1.00 79.94 101 VAL A N 1
ATOM 815 C CA . VAL A 1 101 ? 4.243 7.740 -4.520 1.00 79.94 101 VAL A CA 1
ATOM 816 C C . VAL A 1 101 ? 5.442 6.921 -4.978 1.00 79.94 101 VAL A C 1
ATOM 818 O O . VAL A 1 101 ? 6.590 7.352 -4.879 1.00 79.94 101 VAL A O 1
ATOM 821 N N . ILE A 1 102 ? 5.180 5.733 -5.512 1.00 86.38 102 ILE A N 1
ATOM 822 C CA . ILE A 1 102 ? 6.194 4.854 -6.080 1.00 86.38 102 ILE A CA 1
ATOM 823 C C . ILE A 1 102 ? 6.213 5.101 -7.581 1.00 86.38 102 ILE A C 1
ATOM 825 O O . ILE A 1 102 ? 5.238 4.813 -8.274 1.00 86.38 102 ILE A O 1
ATOM 829 N N . LEU A 1 103 ? 7.326 5.611 -8.090 1.00 88.25 103 LEU A N 1
ATOM 830 C CA . LEU A 1 103 ? 7.516 5.957 -9.493 1.00 88.25 103 LEU A CA 1
ATOM 831 C C . LEU A 1 103 ? 8.583 5.068 -10.112 1.00 88.25 103 LEU A C 1
ATOM 833 O O . LEU A 1 103 ? 9.674 4.920 -9.571 1.00 88.25 103 LEU A O 1
ATOM 837 N N . TYR A 1 104 ? 8.288 4.492 -11.268 1.00 89.38 104 TYR A N 1
ATOM 838 C CA . TYR A 1 104 ? 9.240 3.732 -12.060 1.00 89.38 104 TYR A CA 1
ATOM 839 C C . TYR A 1 104 ? 9.701 4.545 -13.266 1.00 89.38 104 TYR A C 1
ATOM 841 O O . TYR A 1 104 ? 8.881 4.970 -14.072 1.00 89.38 104 TYR A O 1
ATOM 849 N N . ASP A 1 105 ? 11.010 4.721 -13.417 1.00 90.25 105 ASP A N 1
ATOM 850 C CA . ASP A 1 105 ? 11.629 5.307 -14.604 1.00 90.25 105 ASP A CA 1
ATOM 851 C C . ASP A 1 105 ? 12.121 4.186 -15.523 1.00 90.25 105 ASP A C 1
ATOM 853 O O . ASP A 1 105 ? 13.083 3.472 -15.212 1.00 90.25 105 ASP A O 1
ATOM 857 N N . ALA A 1 106 ? 11.472 4.046 -16.681 1.00 86.81 106 ALA A N 1
ATOM 858 C CA . ALA A 1 106 ? 11.795 3.003 -17.639 1.00 86.81 106 ALA A CA 1
ATOM 859 C C . ALA A 1 106 ? 13.120 3.225 -18.385 1.00 86.81 106 ALA A C 1
ATOM 861 O O . ALA A 1 106 ? 13.738 2.242 -18.790 1.00 86.81 106 ALA A O 1
ATOM 862 N N . LYS A 1 107 ? 13.594 4.472 -18.535 1.00 85.31 107 LYS A N 1
ATOM 863 C CA . LYS A 1 107 ? 14.883 4.770 -19.186 1.00 85.31 107 LYS A CA 1
ATOM 864 C C . LYS A 1 107 ? 16.057 4.391 -18.296 1.00 85.31 107 LYS A C 1
ATOM 866 O O . LYS A 1 107 ? 17.022 3.793 -18.763 1.00 85.31 107 LYS A O 1
ATOM 871 N N . ARG A 1 108 ? 15.979 4.747 -17.012 1.00 88.94 108 ARG A N 1
ATOM 872 C CA . ARG A 1 108 ? 17.040 4.474 -16.025 1.00 88.94 108 ARG A CA 1
ATOM 873 C C . ARG A 1 108 ? 16.892 3.103 -15.358 1.00 88.94 108 ARG A C 1
ATOM 875 O O . ARG A 1 108 ? 17.824 2.641 -14.705 1.00 88.94 108 ARG A O 1
ATOM 882 N N . HIS A 1 109 ? 15.740 2.451 -15.522 1.00 89.31 109 HIS A N 1
ATOM 883 C CA . HIS A 1 109 ? 15.371 1.199 -14.858 1.00 89.31 109 HIS A CA 1
ATOM 884 C C . HIS A 1 109 ? 15.473 1.288 -13.323 1.00 89.31 109 HIS A C 1
ATOM 886 O O . HIS A 1 109 ? 15.987 0.395 -12.634 1.00 89.31 109 HIS A O 1
ATOM 892 N N . VAL A 1 110 ? 14.972 2.395 -12.776 1.00 92.38 110 VAL A N 1
ATOM 893 C CA . VAL A 1 110 ? 14.971 2.682 -11.338 1.00 92.38 110 VAL A CA 1
ATOM 894 C C . VAL A 1 110 ? 13.555 2.904 -10.828 1.00 92.38 110 VAL A C 1
ATOM 896 O O . VAL A 1 110 ? 12.668 3.290 -11.581 1.00 92.38 110 VAL A O 1
ATOM 899 N N . VAL A 1 111 ? 13.350 2.646 -9.541 1.00 91.94 111 VAL A N 1
ATOM 900 C CA . VAL A 1 111 ? 12.141 3.025 -8.812 1.00 91.94 111 VAL A CA 1
ATOM 901 C C . VAL A 1 111 ? 12.526 4.066 -7.770 1.00 91.94 111 VAL A C 1
ATOM 903 O O . VAL A 1 111 ? 13.485 3.854 -7.026 1.00 91.94 111 VAL A O 1
ATOM 906 N N . GLY A 1 112 ? 11.804 5.178 -7.741 1.00 91.12 112 GLY A N 1
ATOM 907 C CA . GLY A 1 112 ? 11.814 6.134 -6.643 1.00 91.12 112 GLY A CA 1
ATOM 908 C C . GLY A 1 112 ? 10.554 5.984 -5.796 1.00 91.12 112 GLY A C 1
ATOM 909 O O . GLY A 1 112 ? 9.510 5.567 -6.296 1.00 91.12 112 GLY A O 1
ATOM 910 N N . ILE A 1 113 ? 10.677 6.282 -4.509 1.00 88.38 113 ILE A N 1
ATOM 911 C CA . ILE A 1 113 ? 9.570 6.338 -3.553 1.00 88.38 113 ILE A CA 1
ATOM 912 C C . ILE A 1 113 ? 9.642 7.742 -2.969 1.00 88.38 113 ILE A C 1
ATOM 914 O O . ILE A 1 113 ? 10.681 8.081 -2.405 1.00 88.38 113 ILE A O 1
ATOM 918 N N . PHE A 1 114 ? 8.609 8.553 -3.167 1.00 83.88 114 PHE A N 1
ATOM 919 C CA . PHE A 1 114 ? 8.593 9.983 -2.831 1.00 83.88 114 PHE A CA 1
ATOM 920 C C . PHE A 1 114 ? 7.442 10.292 -1.921 1.00 83.88 114 PHE A C 1
ATOM 922 O O . PHE A 1 114 ? 6.367 9.778 -2.181 1.00 83.88 114 PHE A O 1
ATOM 929 N N . ASP A 1 115 ? 7.632 11.146 -0.929 1.00 75.81 115 ASP A N 1
ATOM 930 C CA . ASP A 1 115 ? 6.500 11.693 -0.195 1.00 75.81 115 ASP A CA 1
ATOM 931 C C . ASP A 1 115 ? 5.679 12.651 -1.092 1.00 75.81 115 ASP A C 1
ATOM 933 O O . ASP A 1 115 ? 6.193 13.249 -2.036 1.00 75.81 115 ASP A O 1
ATOM 937 N N . GLN A 1 116 ? 4.373 12.752 -0.857 1.00 68.25 116 GLN A N 1
ATOM 938 C CA . GLN A 1 116 ? 3.463 13.599 -1.629 1.00 68.25 116 GLN A CA 1
ATOM 939 C C . GLN A 1 116 ? 3.623 15.088 -1.294 1.00 68.25 116 GLN A C 1
ATOM 941 O O . GLN A 1 116 ? 3.328 15.941 -2.130 1.00 68.25 116 GLN A O 1
ATOM 946 N N . LEU A 1 117 ? 4.037 15.399 -0.070 1.00 66.06 117 LEU A N 1
ATOM 947 C CA . LEU A 1 117 ? 4.184 16.750 0.459 1.00 66.06 117 LEU A CA 1
ATOM 948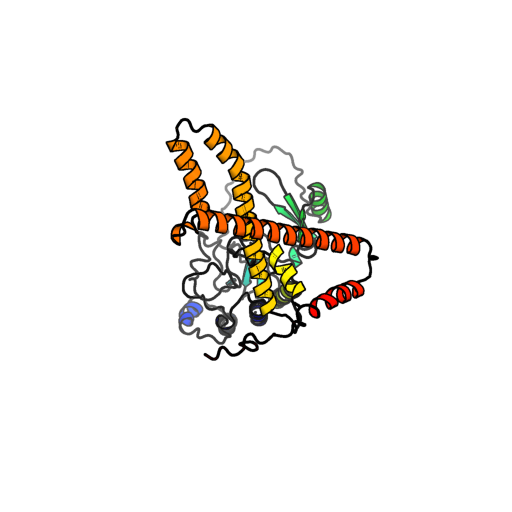 C C . LEU A 1 117 ? 5.647 17.199 0.497 1.00 66.06 117 LEU A C 1
ATOM 950 O O . LEU A 1 117 ? 5.902 18.404 0.528 1.00 66.06 117 LEU A O 1
ATOM 954 N N . TYR A 1 118 ? 6.598 16.260 0.468 1.00 66.06 118 TYR A N 1
ATOM 955 C CA . TYR A 1 118 ? 8.022 16.559 0.591 1.00 66.06 118 TYR A CA 1
ATOM 956 C C . TYR A 1 118 ? 8.849 16.016 -0.582 1.00 66.06 118 TYR A C 1
ATOM 958 O O . TYR A 1 118 ? 8.707 14.855 -0.959 1.00 66.06 118 TYR A O 1
ATOM 966 N N . PRO A 1 119 ? 9.807 16.801 -1.110 1.00 62.38 119 PRO A N 1
ATOM 967 C CA . PRO A 1 119 ? 10.667 16.396 -2.228 1.00 62.38 119 PRO A CA 1
ATOM 968 C C . PRO A 1 119 ? 11.708 15.308 -1.872 1.00 62.38 119 PRO A C 1
ATOM 970 O O . PRO A 1 119 ? 12.621 15.046 -2.651 1.00 62.38 119 PRO A O 1
ATOM 973 N N . GLY A 1 120 ? 11.602 14.672 -0.701 1.00 71.56 120 GLY A N 1
ATOM 974 C CA . GLY A 1 120 ? 12.528 13.646 -0.225 1.00 71.56 120 GLY A CA 1
ATOM 975 C C . GLY A 1 120 ? 12.128 12.230 -0.637 1.00 71.56 120 GLY A C 1
ATOM 976 O O . GLY A 1 120 ? 10.949 11.914 -0.820 1.00 71.56 120 GLY A O 1
ATOM 977 N N . SER A 1 121 ? 13.119 11.340 -0.748 1.00 82.50 121 SER A N 1
ATOM 978 C CA . SER A 1 121 ? 12.829 9.919 -0.915 1.00 82.50 121 SER A CA 1
ATOM 979 C C . SER A 1 121 ? 12.280 9.317 0.384 1.00 82.50 121 SER A C 1
ATOM 981 O O . SER A 1 121 ? 12.890 9.453 1.440 1.00 82.50 121 SER A O 1
ATOM 983 N N . TYR A 1 122 ? 11.170 8.586 0.284 1.00 80.06 122 TYR A N 1
ATOM 984 C CA . TYR A 1 122 ? 10.576 7.778 1.355 1.00 80.06 122 TYR A CA 1
ATOM 985 C C . TYR A 1 122 ? 11.020 6.303 1.288 1.00 80.06 122 TYR A C 1
ATOM 987 O O . TYR A 1 122 ? 10.393 5.397 1.829 1.00 80.06 122 TYR A O 1
ATOM 995 N N . ASP A 1 123 ? 12.098 6.014 0.557 1.00 86.25 123 ASP A N 1
ATOM 996 C CA . ASP A 1 123 ? 12.644 4.664 0.500 1.00 86.25 123 ASP A CA 1
ATOM 997 C C . ASP A 1 123 ? 13.349 4.329 1.815 1.00 86.25 123 ASP A C 1
ATOM 999 O O . ASP A 1 123 ? 14.393 4.909 2.104 1.00 86.25 123 ASP A O 1
ATOM 1003 N N . HIS A 1 124 ? 12.844 3.338 2.559 1.00 81.12 124 HIS A N 1
ATOM 1004 C CA . HIS A 1 124 ? 13.441 2.895 3.828 1.00 81.12 124 HIS A CA 1
ATOM 1005 C C . HIS A 1 124 ? 14.952 2.671 3.755 1.00 81.12 124 HIS A C 1
ATOM 1007 O O . HIS A 1 124 ? 15.653 2.962 4.708 1.00 81.12 124 HIS A O 1
ATOM 1013 N N . ASN A 1 125 ? 15.500 2.188 2.633 1.00 84.44 125 ASN A N 1
ATOM 1014 C CA . ASN A 1 125 ? 16.952 1.955 2.542 1.00 84.44 125 ASN A CA 1
ATOM 1015 C C . ASN A 1 125 ? 17.765 3.240 2.334 1.00 84.44 125 ASN A C 1
ATOM 1017 O O . ASN A 1 125 ? 18.990 3.201 2.413 1.00 84.44 125 ASN A O 1
ATOM 1021 N N . LYS A 1 126 ? 17.107 4.337 1.965 1.00 81.88 126 LYS A N 1
ATOM 1022 C CA . LYS A 1 126 ? 17.706 5.668 1.883 1.00 81.88 126 LYS A CA 1
ATOM 1023 C C . LYS A 1 126 ? 17.467 6.473 3.149 1.00 81.88 126 LYS A C 1
ATOM 1025 O O . LYS A 1 126 ? 18.293 7.317 3.458 1.00 81.88 126 LYS A O 1
ATOM 1030 N N . THR A 1 127 ? 16.370 6.215 3.857 1.00 74.75 127 THR A N 1
ATOM 1031 C CA . THR A 1 127 ? 15.989 6.942 5.072 1.00 74.75 127 THR A CA 1
ATOM 1032 C C . THR A 1 127 ? 16.448 6.260 6.360 1.00 74.75 127 THR A C 1
ATOM 1034 O O . THR A 1 127 ? 16.479 6.904 7.403 1.00 74.75 127 THR A O 1
ATOM 1037 N N . GLU A 1 128 ? 16.853 4.986 6.324 1.00 70.38 128 GLU A N 1
ATOM 1038 C CA . GLU A 1 128 ? 17.348 4.265 7.500 1.00 70.38 128 GLU A CA 1
ATOM 1039 C C . GLU A 1 128 ? 18.588 4.947 8.095 1.00 70.38 128 GLU A C 1
ATOM 1041 O O . GLU A 1 128 ? 19.619 5.110 7.443 1.00 70.38 128 GLU A O 1
ATOM 1046 N N . GLY A 1 129 ? 18.473 5.360 9.358 1.00 63.62 129 GLY A N 1
ATOM 1047 C 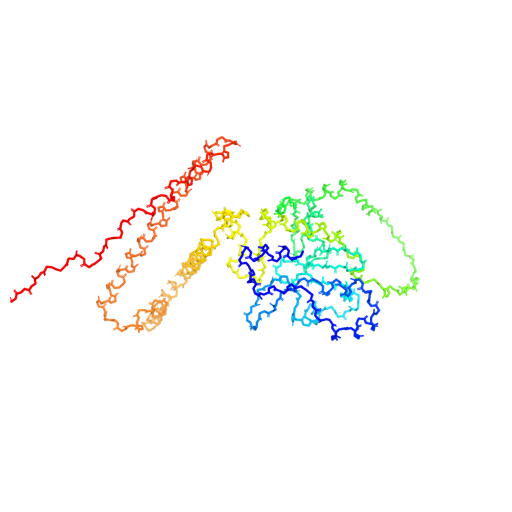CA . GLY A 1 129 ? 19.498 6.118 10.072 1.00 63.62 129 GLY A CA 1
ATOM 1048 C C . GLY A 1 129 ? 19.614 7.587 9.660 1.00 63.62 129 GLY A C 1
ATOM 1049 O O . GLY A 1 129 ? 20.403 8.305 10.271 1.00 63.62 129 GLY A O 1
ATOM 1050 N N . VAL A 1 130 ? 18.834 8.045 8.677 1.00 67.12 130 VAL A N 1
ATOM 1051 C CA . VAL A 1 130 ? 18.755 9.455 8.295 1.00 67.12 130 VAL A CA 1
ATOM 1052 C C . VAL A 1 130 ? 17.785 10.163 9.222 1.00 67.12 130 VAL A C 1
ATOM 1054 O O . VAL A 1 130 ? 16.704 9.654 9.529 1.00 67.12 130 VAL A O 1
ATOM 1057 N N . ILE A 1 131 ? 18.186 11.349 9.669 1.00 60.03 131 ILE A N 1
ATOM 1058 C CA . ILE A 1 131 ? 17.332 12.201 10.479 1.00 60.03 131 ILE A CA 1
ATOM 1059 C C . ILE A 1 131 ? 16.560 13.140 9.553 1.00 60.03 131 ILE A C 1
ATOM 1061 O O . ILE A 1 131 ? 17.153 13.994 8.893 1.00 60.03 131 ILE A O 1
ATOM 1065 N N . GLN A 1 132 ? 15.243 12.966 9.484 1.00 62.81 132 GLN A N 1
ATOM 1066 C CA . GLN A 1 132 ? 14.355 13.812 8.690 1.00 62.81 132 GLN A CA 1
ATOM 1067 C C . GLN A 1 132 ? 13.836 14.969 9.548 1.00 62.81 132 GLN A C 1
ATOM 1069 O O . GLN A 1 132 ? 13.378 14.758 10.669 1.00 62.81 132 GLN A O 1
ATOM 1074 N N . GLY A 1 133 ? 13.924 16.195 9.032 1.00 56.38 133 GLY A N 1
ATOM 1075 C CA . GLY A 1 133 ? 13.324 17.373 9.657 1.00 56.38 133 GLY A CA 1
ATOM 1076 C C . GLY A 1 133 ? 11.958 17.658 9.042 1.00 56.38 133 GLY A C 1
ATOM 1077 O O . GLY A 1 133 ? 11.866 17.859 7.833 1.00 56.38 133 GLY A O 1
ATOM 1078 N N . TYR A 1 134 ? 10.909 17.698 9.863 1.00 53.84 134 TYR A N 1
ATOM 1079 C CA . TYR A 1 134 ? 9.571 18.108 9.436 1.00 53.84 134 TYR A CA 1
ATOM 1080 C C . TYR A 1 134 ? 9.355 19.597 9.738 1.00 53.84 134 TYR A C 1
ATOM 1082 O O . TYR A 1 134 ? 9.711 20.081 10.815 1.00 53.84 134 TYR A O 1
ATOM 1090 N N . LEU A 1 135 ? 8.753 20.331 8.799 1.00 53.03 135 LEU A N 1
ATOM 1091 C CA . LEU A 1 135 ? 8.463 21.762 8.940 1.00 53.03 135 LEU A CA 1
ATOM 1092 C C . LEU A 1 135 ? 6.961 22.046 8.771 1.00 53.03 135 LEU A C 1
ATOM 1094 O O . LEU A 1 135 ? 6.501 22.275 7.652 1.00 53.03 135 LEU A O 1
ATOM 1098 N N . PRO A 1 136 ? 6.192 22.120 9.873 1.00 43.19 136 PRO A N 1
ATOM 1099 C CA . PRO A 1 136 ? 4.884 22.742 9.883 1.00 43.19 136 PRO A CA 1
ATOM 1100 C C . PRO A 1 136 ? 4.867 23.863 10.939 1.00 43.19 136 PRO A C 1
ATOM 1102 O O . PRO A 1 136 ? 4.417 23.709 12.071 1.00 43.19 136 PRO A O 1
ATOM 1105 N N . GLY A 1 137 ? 5.358 25.038 10.562 1.00 48.72 137 GLY A N 1
ATOM 1106 C CA . GLY A 1 137 ? 4.831 26.298 11.087 1.00 48.72 137 GLY A CA 1
ATOM 1107 C C . GLY A 1 137 ? 5.340 26.868 12.416 1.00 48.72 137 GLY A C 1
ATOM 1108 O O . GLY A 1 137 ? 5.209 28.077 12.529 1.00 48.72 137 GLY A O 1
ATOM 1109 N N . THR A 1 138 ? 5.948 26.138 13.365 1.00 45.34 138 THR A N 1
ATOM 1110 C CA . THR A 1 138 ? 6.689 26.784 14.494 1.00 45.34 138 THR A CA 1
ATOM 1111 C C . THR A 1 138 ? 7.614 25.879 15.322 1.00 45.34 138 THR A C 1
ATOM 1113 O O . THR A 1 138 ? 8.460 26.412 16.032 1.00 45.34 138 THR A O 1
ATOM 1116 N N . GLU A 1 139 ? 7.507 24.550 15.256 1.00 54.09 139 GLU A N 1
ATOM 1117 C CA . GLU A 1 139 ? 8.411 23.642 15.983 1.00 54.09 139 GLU A CA 1
ATOM 1118 C C . GLU A 1 139 ? 8.960 22.591 15.015 1.00 54.09 139 GLU A C 1
ATOM 1120 O O . GLU A 1 139 ? 8.205 21.813 14.433 1.00 54.09 139 GLU A O 1
ATOM 1125 N N . HIS A 1 140 ? 10.277 22.606 14.798 1.00 57.72 140 HIS A N 1
ATOM 1126 C CA . HIS A 1 140 ? 10.961 21.574 14.027 1.00 57.72 140 HIS A CA 1
ATOM 1127 C C . HIS A 1 140 ? 10.912 20.268 14.821 1.00 57.72 140 HIS A C 1
ATOM 1129 O O . HIS A 1 140 ? 11.513 20.172 15.891 1.00 57.72 140 HIS A O 1
ATOM 1135 N N . MET A 1 141 ? 10.197 19.267 14.311 1.00 61.47 141 MET A N 1
ATOM 1136 C CA . MET A 1 141 ? 10.296 17.905 14.828 1.00 61.47 141 MET A CA 1
ATOM 1137 C C . MET A 1 141 ? 11.259 17.130 13.940 1.00 61.47 141 MET A C 1
ATOM 1139 O O . MET A 1 141 ? 11.084 17.068 12.721 1.00 61.47 141 MET A O 1
ATOM 1143 N N . TYR A 1 142 ? 12.288 16.567 14.562 1.00 71.38 142 TYR A N 1
ATOM 1144 C CA . TYR A 1 142 ? 13.257 15.710 13.900 1.00 71.38 142 TYR A CA 1
ATOM 1145 C C . TYR A 1 142 ? 12.907 14.260 14.199 1.00 71.38 142 TYR A C 1
ATOM 1147 O O . TYR A 1 142 ? 12.495 13.941 15.313 1.00 71.38 142 TYR A O 1
ATOM 1155 N N . PHE A 1 143 ? 13.057 13.384 13.214 1.00 69.50 143 PHE A N 1
ATOM 1156 C CA . PHE A 1 143 ? 12.786 11.962 13.373 1.00 69.50 143 PHE A CA 1
ATOM 1157 C C . PHE A 1 143 ? 13.959 11.149 12.859 1.00 69.50 143 PHE A C 1
ATOM 1159 O O . PHE A 1 143 ? 14.463 11.406 11.770 1.00 69.50 143 PHE A O 1
ATOM 1166 N N . ILE A 1 144 ? 14.364 10.136 13.619 1.00 74.31 144 ILE A N 1
ATOM 1167 C CA . ILE A 1 144 ? 15.289 9.106 13.149 1.00 74.31 144 ILE A CA 1
ATOM 1168 C C . ILE A 1 144 ? 14.454 7.914 12.714 1.00 74.31 144 ILE A C 1
ATOM 1170 O O . ILE A 1 144 ? 13.707 7.363 13.527 1.00 74.31 144 ILE A O 1
ATOM 1174 N N . CYS A 1 145 ? 14.609 7.487 11.463 1.00 63.78 145 CYS A N 1
ATOM 1175 C CA . CYS A 1 145 ? 14.022 6.237 11.005 1.00 63.78 145 CYS A CA 1
ATOM 1176 C C . CYS A 1 145 ? 14.957 5.069 11.353 1.00 63.78 145 CYS A C 1
ATOM 1178 O O . CYS A 1 145 ? 16.079 4.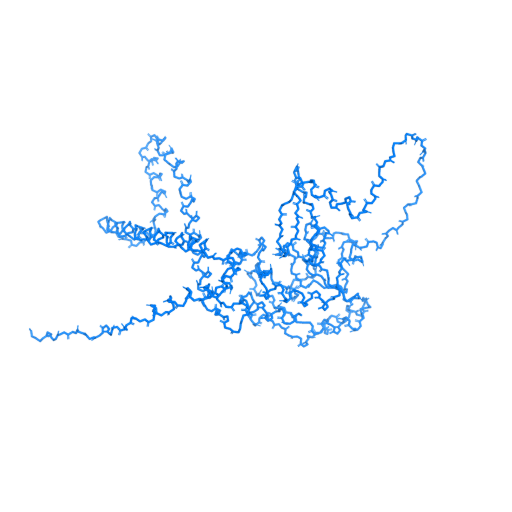980 10.847 1.00 63.78 145 CYS A O 1
ATOM 1180 N N . LYS A 1 146 ? 14.514 4.161 12.229 1.00 69.25 146 LYS A N 1
ATOM 1181 C CA . LYS A 1 146 ? 15.198 2.887 12.515 1.00 69.25 146 LYS A CA 1
ATOM 1182 C C . LYS A 1 146 ? 14.220 1.743 12.326 1.00 69.25 146 LYS A C 1
ATOM 1184 O O . LYS A 1 146 ? 13.133 1.766 12.892 1.00 69.25 146 LYS A O 1
ATOM 1189 N N . ASP A 1 147 ? 14.596 0.755 11.515 1.00 62.97 147 ASP A N 1
ATOM 1190 C CA . ASP A 1 147 ? 13.736 -0.388 11.180 1.00 62.97 147 ASP A CA 1
ATOM 1191 C C . ASP A 1 147 ? 12.360 -0.000 10.592 1.00 62.97 147 ASP A C 1
ATOM 1193 O O . ASP A 1 147 ? 11.386 -0.740 10.731 1.00 62.97 147 ASP A O 1
ATOM 1197 N N . GLY A 1 148 ? 12.273 1.148 9.908 1.00 58.44 148 GLY A N 1
ATOM 1198 C CA . GLY A 1 148 ? 11.015 1.675 9.364 1.00 58.44 148 GLY A CA 1
ATOM 1199 C C . GLY A 1 148 ? 10.091 2.298 10.415 1.00 58.44 148 GLY A C 1
ATOM 1200 O O . GLY A 1 148 ? 8.912 2.496 10.146 1.00 58.44 148 GLY A O 1
ATOM 1201 N N . ILE A 1 149 ? 10.595 2.563 11.624 1.00 65.12 149 ILE A N 1
ATOM 1202 C CA . ILE A 1 149 ? 9.879 3.281 12.679 1.00 65.12 149 ILE A CA 1
ATOM 1203 C C . ILE A 1 149 ? 10.506 4.667 12.815 1.00 65.12 149 ILE A C 1
ATOM 1205 O O . ILE A 1 149 ? 11.691 4.790 13.135 1.00 65.12 149 ILE A O 1
ATOM 1209 N N . GLU A 1 150 ? 9.700 5.702 12.594 1.00 70.00 150 GLU A N 1
ATOM 1210 C CA . GLU A 1 150 ? 10.073 7.089 12.858 1.00 70.00 150 GLU A CA 1
ATOM 1211 C C . GLU A 1 150 ? 9.998 7.355 14.365 1.00 70.00 150 GLU A C 1
ATOM 1213 O O . GLU A 1 150 ? 8.933 7.316 14.983 1.00 70.00 150 GLU A O 1
ATOM 1218 N N . THR A 1 151 ? 11.152 7.597 14.982 1.00 74.12 151 THR A N 1
ATOM 1219 C CA . THR A 1 151 ? 11.234 8.002 16.389 1.00 74.12 151 THR A CA 1
ATOM 1220 C C . THR A 1 151 ? 11.595 9.479 16.477 1.00 74.12 151 THR A C 1
ATOM 1222 O O . THR A 1 151 ? 12.613 9.852 15.888 1.00 74.12 151 THR A O 1
ATOM 1225 N N . PRO A 1 152 ? 10.821 10.313 17.202 1.00 78.12 152 PRO A N 1
ATOM 1226 C CA . PRO A 1 152 ? 11.196 11.701 17.434 1.00 78.12 152 PRO A CA 1
ATOM 1227 C C . PRO A 1 152 ? 12.584 11.773 18.077 1.00 78.12 152 PRO A C 1
ATOM 1229 O O . PRO A 1 152 ? 12.865 11.031 19.021 1.00 78.12 152 PRO A O 1
ATOM 1232 N N . CYS A 1 153 ? 13.431 12.673 17.596 1.00 78.81 153 CYS A N 1
ATOM 1233 C CA . CYS A 1 153 ? 14.711 13.002 18.201 1.00 78.81 153 CYS A CA 1
ATOM 1234 C C . CYS A 1 153 ? 14.828 14.504 18.445 1.00 78.81 153 CYS A C 1
ATOM 1236 O O . CYS A 1 153 ? 14.112 15.322 17.867 1.00 78.81 153 CYS A O 1
ATOM 1238 N N . ASP A 1 154 ? 15.739 14.852 19.344 1.00 83.19 154 ASP A N 1
ATOM 1239 C CA . ASP A 1 154 ? 16.020 16.239 19.689 1.00 83.19 154 ASP A CA 1
ATOM 1240 C C . ASP A 1 154 ? 16.901 16.910 18.620 1.00 83.19 154 ASP A C 1
ATOM 1242 O O . ASP A 1 154 ? 17.655 16.246 17.902 1.00 83.19 154 ASP A O 1
ATOM 1246 N N . VAL A 1 155 ? 16.837 18.240 18.555 1.00 79.19 155 VAL A N 1
ATOM 1247 C CA . VAL A 1 155 ? 17.604 19.091 17.632 1.00 79.19 155 VAL A CA 1
ATOM 1248 C C . VAL A 1 155 ? 19.101 18.807 17.739 1.00 79.19 155 VAL A C 1
ATOM 1250 O O . VAL A 1 155 ? 19.787 18.721 16.727 1.00 79.19 155 VAL A O 1
ATOM 1253 N N . PHE A 1 156 ? 19.603 18.565 18.953 1.00 77.44 156 PHE A N 1
ATOM 1254 C CA . PHE A 1 156 ? 21.015 18.260 19.187 1.00 77.44 156 PHE A CA 1
ATOM 1255 C C . PHE A 1 156 ? 21.485 16.961 18.516 1.00 77.44 156 PHE A C 1
ATOM 1257 O O . PHE A 1 156 ? 22.627 16.886 18.060 1.00 77.44 156 PHE A O 1
ATOM 1264 N N . GLU A 1 157 ? 20.640 15.926 18.450 1.00 77.06 157 GLU A N 1
ATOM 1265 C CA . GLU A 1 157 ? 20.994 14.687 17.743 1.00 77.06 157 GLU A CA 1
ATOM 1266 C C . GLU A 1 157 ? 21.015 14.907 16.228 1.00 77.06 157 GLU A C 1
ATOM 1268 O O . GLU A 1 157 ? 21.896 14.379 15.547 1.00 77.06 157 GLU A O 1
ATOM 1273 N N . TRP A 1 158 ? 20.103 15.741 15.718 1.00 77.12 158 TRP A N 1
ATOM 1274 C CA . TRP A 1 158 ? 20.095 16.170 14.321 1.00 77.12 158 TRP A CA 1
ATOM 1275 C C . TRP A 1 158 ? 21.333 16.996 13.957 1.00 77.12 158 TRP A C 1
ATOM 1277 O O . TRP A 1 158 ? 22.036 16.647 13.011 1.00 77.12 158 TRP A O 1
ATOM 1287 N N . GLU A 1 159 ? 21.660 18.032 14.732 1.00 74.50 159 GLU A N 1
ATOM 1288 C CA . GLU A 1 159 ? 22.837 18.881 14.505 1.00 74.50 159 GLU A CA 1
ATOM 1289 C C . GLU A 1 159 ? 24.126 18.062 14.531 1.00 74.50 159 GLU A C 1
ATOM 1291 O O . GLU A 1 159 ? 24.999 18.227 13.680 1.00 74.50 159 GLU A O 1
ATOM 1296 N N . LYS A 1 160 ? 24.240 17.126 15.479 1.00 80.19 160 LYS A N 1
ATOM 1297 C CA . LYS A 1 160 ? 25.378 16.211 15.539 1.00 80.19 160 LYS A CA 1
ATOM 1298 C C . LYS A 1 160 ? 25.475 15.351 14.278 1.00 80.19 160 LYS A C 1
ATOM 1300 O O . LYS A 1 160 ? 26.565 15.223 13.735 1.00 80.19 160 LYS A O 1
ATOM 1305 N N . TYR A 1 161 ? 24.364 14.791 13.802 1.00 72.81 161 TYR A N 1
ATOM 1306 C CA . TYR A 1 161 ? 24.340 13.987 12.580 1.00 72.81 161 TYR A CA 1
ATOM 1307 C C . TYR A 1 161 ? 24.752 14.795 11.339 1.00 72.81 161 TYR A C 1
ATOM 1309 O O . TYR A 1 161 ? 25.574 14.322 10.555 1.00 72.81 161 TYR A O 1
ATOM 1317 N N . VAL A 1 162 ? 24.236 16.019 11.177 1.00 68.19 162 VAL A N 1
ATOM 1318 C CA . VAL A 1 162 ? 24.589 16.913 10.057 1.00 68.19 162 VAL A CA 1
ATOM 1319 C C . VAL A 1 162 ? 26.069 17.299 10.096 1.00 68.19 162 VAL A C 1
ATOM 1321 O O . VAL A 1 162 ? 26.745 17.248 9.067 1.00 68.19 162 VAL A O 1
ATOM 1324 N N . ASN A 1 163 ? 26.592 17.611 11.284 1.00 72.94 163 ASN A N 1
ATOM 1325 C CA . ASN A 1 163 ? 28.000 17.963 11.472 1.00 72.94 163 ASN A CA 1
ATOM 1326 C C . ASN A 1 163 ? 28.941 16.755 11.289 1.00 72.94 163 ASN A C 1
ATOM 1328 O O . ASN A 1 163 ? 30.064 16.913 10.820 1.00 72.94 163 ASN A O 1
ATOM 1332 N N . GLU A 1 164 ? 28.505 15.537 11.632 1.00 74.81 164 GLU A N 1
ATOM 1333 C CA . GLU A 1 164 ? 29.290 14.305 11.446 1.00 74.81 164 GLU A CA 1
ATOM 1334 C C . GLU A 1 164 ? 29.279 13.789 9.995 1.00 74.81 164 GLU A C 1
ATOM 1336 O O . GLU A 1 164 ? 30.236 13.132 9.581 1.00 74.81 164 GLU A O 1
ATOM 1341 N N . GLN A 1 165 ? 28.243 14.095 9.205 1.00 61.50 165 GLN A N 1
ATOM 1342 C CA . GLN A 1 165 ? 28.152 13.738 7.778 1.00 61.50 165 GLN A CA 1
ATOM 1343 C C . GLN A 1 165 ? 29.046 14.602 6.868 1.00 61.50 165 GLN A C 1
ATOM 1345 O O . GLN A 1 165 ? 29.135 14.326 5.673 1.00 61.50 165 GLN A O 1
ATOM 1350 N N . GLY A 1 166 ? 29.746 15.608 7.406 1.00 48.53 166 GLY A N 1
ATOM 1351 C CA . GLY A 1 166 ? 30.692 16.417 6.631 1.00 48.53 166 GLY A CA 1
ATOM 1352 C C . GLY A 1 166 ? 30.022 17.263 5.550 1.00 48.53 166 GLY A C 1
ATOM 1353 O O . GLY A 1 166 ? 30.635 17.564 4.527 1.00 48.53 166 GLY A O 1
ATOM 1354 N N . THR A 1 167 ? 28.756 17.639 5.746 1.00 47.00 167 THR A N 1
ATOM 1355 C CA . THR A 1 167 ? 28.186 18.785 5.036 1.00 47.00 167 THR A CA 1
ATOM 1356 C C . THR A 1 167 ? 28.871 20.030 5.580 1.00 47.00 167 THR A C 1
ATOM 1358 O O . THR A 1 167 ? 28.380 20.652 6.519 1.00 47.00 167 THR A O 1
ATOM 1361 N N . ASP A 1 168 ? 30.041 20.339 5.017 1.00 43.25 168 ASP A N 1
ATOM 1362 C CA . ASP A 1 168 ? 30.777 21.587 5.209 1.00 43.25 168 ASP A CA 1
ATOM 1363 C C . ASP A 1 168 ? 29.904 22.737 4.683 1.00 43.25 168 ASP A C 1
ATOM 1365 O O . ASP A 1 168 ? 30.047 23.234 3.567 1.00 43.25 168 ASP A O 1
ATOM 1369 N N . SER A 1 169 ? 28.917 23.120 5.486 1.00 43.81 169 SER A N 1
ATOM 1370 C CA . SER A 1 169 ? 28.203 24.381 5.376 1.00 43.81 169 SER A CA 1
ATOM 1371 C C . SER A 1 169 ? 29.127 25.466 5.932 1.00 43.81 169 SER A C 1
ATOM 1373 O O . SER A 1 169 ? 28.857 26.053 6.980 1.00 43.81 169 SER A O 1
ATOM 1375 N N . ASP A 1 170 ? 30.235 25.711 5.233 1.00 45.66 170 ASP A N 1
ATOM 1376 C CA . ASP A 1 170 ? 31.077 26.890 5.422 1.00 45.66 170 ASP A CA 1
ATOM 1377 C C . ASP A 1 170 ? 30.277 28.119 4.958 1.00 45.66 170 ASP A C 1
ATOM 1379 O O . ASP A 1 170 ? 30.406 28.599 3.834 1.00 45.66 170 ASP A O 1
ATOM 1383 N N . SER A 1 171 ? 29.394 28.604 5.828 1.00 44.81 171 SER A N 1
ATOM 1384 C CA . SER A 1 171 ? 28.721 29.895 5.693 1.00 44.81 171 SER A CA 1
ATOM 1385 C C . SER A 1 171 ? 29.204 30.832 6.799 1.00 44.81 171 SER A C 1
ATOM 1387 O O . SER A 1 171 ? 28.405 31.374 7.557 1.00 44.81 171 SER A O 1
ATOM 1389 N N . ASP A 1 172 ? 30.520 31.023 6.865 1.00 52.22 172 ASP A N 1
ATOM 1390 C CA . ASP A 1 172 ? 31.144 32.142 7.566 1.00 52.22 172 ASP A CA 1
ATOM 1391 C C . ASP A 1 172 ? 31.694 33.114 6.516 1.00 52.22 172 ASP A C 1
ATOM 1393 O O . ASP A 1 172 ? 32.689 32.839 5.844 1.00 52.22 172 ASP A O 1
ATOM 1397 N N . GLY A 1 173 ? 31.028 34.258 6.362 1.00 44.47 173 GLY A N 1
ATOM 1398 C CA . GLY A 1 173 ? 31.437 35.300 5.426 1.00 44.47 173 GLY A CA 1
ATOM 1399 C C . GLY A 1 173 ? 30.607 36.569 5.562 1.00 44.47 173 GLY A C 1
ATOM 1400 O O . GLY A 1 173 ? 29.779 36.866 4.707 1.00 44.47 173 GLY A O 1
ATOM 1401 N N . GLU A 1 174 ? 30.831 37.318 6.642 1.00 53.59 174 GLU A N 1
ATOM 1402 C CA . GLU A 1 174 ? 30.615 38.766 6.624 1.00 53.59 174 GLU A CA 1
ATOM 1403 C C . GLU A 1 174 ? 31.585 39.386 5.604 1.00 53.59 174 GLU A C 1
ATOM 1405 O O . GLU A 1 174 ? 32.789 39.197 5.752 1.00 53.59 174 GLU A O 1
ATOM 1410 N N . GLU A 1 175 ? 31.097 40.140 4.614 1.00 46.41 175 GLU A N 1
ATOM 1411 C CA . GLU A 1 175 ? 31.747 41.385 4.174 1.00 46.41 175 GLU A CA 1
ATOM 1412 C C . GLU A 1 175 ? 30.827 42.213 3.258 1.00 46.41 175 GLU A C 1
ATOM 1414 O O . GLU A 1 175 ? 30.380 41.772 2.200 1.00 46.41 175 GLU A O 1
ATOM 1419 N N . ASP A 1 176 ? 30.554 43.440 3.712 1.00 54.78 176 ASP A N 1
ATOM 1420 C CA . ASP A 1 176 ? 29.938 44.530 2.961 1.00 54.78 176 ASP A CA 1
ATOM 1421 C C . ASP A 1 176 ? 30.762 44.854 1.702 1.00 54.78 176 ASP A C 1
ATOM 1423 O O . ASP A 1 176 ? 31.915 45.284 1.791 1.00 54.78 176 ASP A O 1
ATOM 1427 N N . GLY A 1 177 ? 30.141 44.724 0.530 1.00 43.88 177 GLY A N 1
ATOM 1428 C CA . GLY A 1 177 ? 30.697 45.144 -0.752 1.00 43.88 177 GLY A CA 1
ATOM 1429 C C . GLY A 1 177 ? 29.585 45.564 -1.707 1.00 43.88 177 GLY A C 1
ATOM 1430 O O . GLY A 1 177 ? 28.949 44.728 -2.339 1.00 43.88 177 GLY A O 1
ATOM 1431 N N . GLU A 1 178 ? 29.331 46.871 -1.784 1.00 57.59 178 GLU A N 1
ATOM 1432 C CA . GLU A 1 178 ? 28.513 47.485 -2.831 1.00 57.59 178 GLU A CA 1
ATOM 1433 C C . GLU A 1 178 ? 29.228 47.342 -4.184 1.00 57.59 178 GLU A C 1
ATOM 1435 O O . GLU A 1 178 ? 30.102 48.149 -4.492 1.00 57.59 178 GLU A O 1
ATOM 1440 N N . GLU A 1 179 ? 28.858 46.358 -5.008 1.00 48.66 179 GLU A N 1
ATOM 1441 C CA . GLU A 1 179 ? 29.247 46.332 -6.423 1.00 48.66 179 GLU A CA 1
ATOM 1442 C C . GLU A 1 179 ? 28.056 45.964 -7.322 1.00 48.66 179 GLU A C 1
ATOM 1444 O O . GLU A 1 179 ? 27.481 44.883 -7.251 1.00 48.66 179 GLU A O 1
ATOM 1449 N N . GLU A 1 180 ? 27.668 46.987 -8.087 1.00 44.44 180 GLU A N 1
ATOM 1450 C CA . GLU A 1 180 ? 27.041 47.035 -9.410 1.00 44.44 180 GLU A CA 1
ATOM 1451 C C . GLU A 1 180 ? 26.306 45.789 -9.934 1.00 44.44 180 GLU A C 1
ATOM 1453 O O . GLU A 1 180 ? 26.852 44.709 -10.142 1.00 44.44 180 GLU A O 1
ATOM 1458 N N . ALA A 1 181 ? 25.039 46.033 -10.265 1.00 53.41 181 ALA A N 1
ATOM 1459 C CA . ALA A 1 181 ? 24.161 45.142 -10.995 1.00 53.41 181 ALA A CA 1
ATOM 1460 C C . ALA A 1 181 ? 24.671 44.900 -12.427 1.00 53.41 181 ALA A C 1
ATOM 1462 O O . ALA A 1 181 ? 24.267 45.601 -13.355 1.00 53.41 181 ALA A O 1
ATOM 1463 N N . ASP A 1 182 ? 25.494 43.871 -12.611 1.00 46.53 182 ASP A N 1
ATOM 1464 C CA . ASP A 1 182 ? 25.605 43.181 -13.895 1.00 46.53 182 ASP A CA 1
ATOM 1465 C C . ASP A 1 182 ? 24.513 42.108 -13.955 1.00 46.53 182 ASP A C 1
ATOM 1467 O O . ASP A 1 182 ? 24.590 41.029 -13.367 1.00 46.53 182 ASP A O 1
ATOM 1471 N N . SER A 1 183 ? 23.429 42.469 -14.642 1.00 53.31 183 SER A N 1
ATOM 1472 C CA . SER A 1 183 ? 22.359 41.575 -15.069 1.00 53.31 183 SER A CA 1
ATOM 1473 C C . SER A 1 183 ? 22.881 40.662 -16.181 1.00 53.31 183 SER A C 1
ATOM 1475 O O . SER A 1 183 ? 22.530 40.829 -17.352 1.00 53.31 183 SER A O 1
ATOM 1477 N N . ASP A 1 184 ? 23.767 39.741 -15.825 1.00 46.84 184 ASP A N 1
ATOM 1478 C CA . ASP A 1 184 ? 24.263 38.731 -16.743 1.00 46.84 184 ASP A CA 1
ATOM 1479 C C . ASP A 1 184 ? 23.332 37.520 -16.729 1.00 46.84 184 ASP A C 1
ATOM 1481 O O . ASP A 1 184 ? 23.293 36.733 -15.789 1.00 46.84 184 ASP A O 1
ATOM 1485 N N . ALA A 1 185 ? 22.600 37.430 -17.838 1.00 51.34 185 ALA A N 1
ATOM 1486 C CA . ALA A 1 185 ? 22.152 36.209 -18.483 1.00 51.34 185 ALA A CA 1
ATOM 1487 C C . ALA A 1 185 ? 21.350 35.230 -17.613 1.00 51.34 185 ALA A C 1
ATOM 1489 O O . ALA A 1 185 ? 21.889 34.324 -16.980 1.00 51.34 185 ALA A O 1
ATOM 1490 N N . ASP A 1 186 ? 20.028 35.348 -17.749 1.00 51.38 186 ASP A N 1
ATOM 1491 C CA . ASP A 1 186 ? 19.099 34.220 -17.778 1.00 51.38 186 ASP A CA 1
ATOM 1492 C C . ASP A 1 186 ? 19.615 33.157 -18.779 1.00 51.38 186 ASP A C 1
ATOM 1494 O O . ASP A 1 186 ? 19.181 33.099 -19.932 1.00 51.38 186 ASP A O 1
ATOM 1498 N N . GLU A 1 187 ? 20.603 32.347 -18.385 1.00 54.59 187 GLU A N 1
ATOM 1499 C CA . GLU A 1 187 ? 20.878 31.090 -19.070 1.00 54.59 187 GLU A CA 1
ATOM 1500 C C . GLU A 1 187 ? 19.638 30.220 -18.879 1.00 54.59 187 GLU A C 1
ATOM 1502 O O . GLU A 1 187 ? 19.312 29.793 -17.774 1.00 54.59 187 GLU A O 1
ATOM 1507 N N . GLU A 1 188 ? 18.919 30.055 -19.986 1.00 54.41 188 GLU A N 1
ATOM 1508 C CA . GLU A 1 188 ? 17.779 29.181 -20.220 1.00 54.41 188 GLU A CA 1
ATOM 1509 C C . GLU A 1 188 ? 17.980 27.803 -19.554 1.00 54.41 188 GLU A C 1
ATOM 1511 O O . GLU A 1 188 ? 18.409 26.832 -20.177 1.00 54.41 188 GLU A O 1
ATOM 1516 N N . ASP A 1 189 ? 17.623 27.696 -18.272 1.00 55.75 189 ASP A N 1
ATOM 1517 C CA . ASP A 1 189 ? 17.493 26.456 -17.497 1.00 55.75 189 ASP A CA 1
ATOM 1518 C C . ASP A 1 189 ? 16.268 25.630 -17.965 1.00 55.75 189 ASP A C 1
ATOM 1520 O O . ASP A 1 189 ? 15.577 24.984 -17.177 1.00 55.75 189 ASP A O 1
ATOM 1524 N N . GLU A 1 190 ? 15.985 25.637 -19.272 1.00 55.78 190 GLU A N 1
ATOM 1525 C CA . GLU A 1 190 ? 14.750 25.153 -19.908 1.00 55.78 190 GLU A CA 1
ATOM 1526 C C . GLU A 1 190 ? 14.523 23.631 -19.791 1.00 55.78 190 GLU A C 1
ATOM 1528 O O . GLU A 1 190 ? 13.489 23.124 -20.219 1.00 55.78 190 GLU A O 1
ATOM 1533 N N . ASP A 1 191 ? 15.438 22.878 -19.169 1.00 63.69 191 ASP A N 1
ATOM 1534 C CA . ASP A 1 191 ? 15.354 21.414 -19.070 1.00 63.69 191 ASP A CA 1
ATOM 1535 C C . ASP A 1 191 ? 15.545 20.835 -17.654 1.00 63.69 191 ASP A C 1
ATOM 1537 O O . ASP A 1 191 ? 15.661 19.611 -17.482 1.00 63.69 191 ASP A O 1
ATOM 1541 N N . LYS A 1 192 ? 15.520 21.668 -16.605 1.00 70.12 192 LYS A N 1
ATOM 1542 C CA . LYS A 1 192 ? 15.598 21.203 -15.206 1.00 70.12 192 LYS A CA 1
ATOM 1543 C C . LYS A 1 192 ? 14.250 20.673 -14.708 1.00 70.12 192 LYS A C 1
ATOM 1545 O O . LYS A 1 192 ? 13.634 21.206 -13.794 1.00 70.12 192 LYS A O 1
ATOM 1550 N N . ASN A 1 193 ? 13.777 19.583 -15.308 1.00 80.50 193 ASN A N 1
ATOM 1551 C CA . ASN A 1 193 ? 12.621 18.866 -14.778 1.00 80.50 193 ASN A CA 1
ATOM 1552 C C . ASN A 1 193 ? 13.014 18.046 -13.549 1.00 80.50 193 ASN A C 1
ATOM 1554 O O . ASN A 1 193 ? 13.966 17.261 -13.597 1.00 80.50 193 ASN A O 1
ATOM 1558 N N . ILE A 1 194 ? 12.226 18.180 -12.484 1.00 77.00 194 ILE A N 1
ATOM 1559 C CA . ILE A 1 194 ? 12.489 17.586 -11.164 1.00 77.00 194 ILE A CA 1
ATOM 1560 C C . ILE A 1 194 ? 12.627 16.057 -11.202 1.00 77.00 194 ILE A C 1
ATOM 1562 O O . ILE A 1 194 ? 13.282 15.453 -10.355 1.00 77.00 194 ILE A O 1
ATOM 1566 N N . TRP A 1 195 ? 12.053 15.407 -12.216 1.00 81.50 195 TRP A N 1
ATOM 1567 C CA . TRP A 1 195 ? 12.097 13.959 -12.365 1.00 81.50 195 TRP A CA 1
ATOM 1568 C C . TRP A 1 195 ? 13.304 13.464 -13.160 1.00 81.50 195 TRP A C 1
ATOM 1570 O O . TRP A 1 195 ? 13.643 12.282 -13.074 1.00 81.50 195 TRP A O 1
ATOM 1580 N N . ASN A 1 196 ? 13.995 14.322 -13.917 1.00 83.31 196 ASN A N 1
ATOM 1581 C CA . ASN A 1 196 ? 15.207 13.914 -14.637 1.00 83.31 196 ASN A CA 1
ATOM 1582 C C . ASN A 1 196 ? 16.267 13.378 -13.652 1.00 83.31 196 ASN A C 1
ATOM 1584 O O . ASN A 1 196 ? 16.923 12.363 -13.910 1.00 83.31 196 ASN A O 1
ATOM 1588 N N . GLU A 1 197 ? 16.343 13.999 -12.475 1.00 82.56 197 GLU A N 1
ATOM 1589 C CA . GLU A 1 197 ? 17.249 13.647 -11.381 1.00 82.56 197 GLU A CA 1
ATOM 1590 C C . GLU A 1 197 ? 16.572 12.809 -10.291 1.00 82.56 197 GLU A C 1
ATOM 1592 O O . GLU A 1 197 ? 17.108 12.668 -9.196 1.00 82.56 197 GLU A O 1
ATOM 1597 N N . MET A 1 198 ? 15.436 12.168 -10.611 1.00 86.12 198 MET A N 1
ATOM 1598 C CA . MET A 1 198 ? 14.671 11.338 -9.680 1.00 86.12 198 MET A CA 1
ATOM 1599 C C . MET A 1 198 ? 15.595 10.433 -8.856 1.00 86.12 198 MET A C 1
ATOM 1601 O O . MET A 1 198 ? 16.378 9.636 -9.404 1.00 86.12 198 MET A O 1
ATOM 1605 N N . GLU A 1 199 ? 15.479 10.545 -7.534 1.00 85.75 199 GLU A N 1
ATOM 1606 C CA . GLU A 1 199 ? 16.335 9.866 -6.569 1.00 85.75 199 GLU A CA 1
ATOM 1607 C C . GLU A 1 199 ? 15.934 8.382 -6.417 1.00 85.75 199 GLU A C 1
ATOM 1609 O O . GLU A 1 199 ? 15.534 7.907 -5.358 1.00 85.75 199 GLU A O 1
ATOM 1614 N N . GLY A 1 200 ? 16.024 7.606 -7.498 1.00 90.19 200 GLY A N 1
ATOM 1615 C CA . GLY A 1 200 ? 15.627 6.197 -7.532 1.00 90.19 200 GLY A CA 1
ATOM 1616 C C . GLY A 1 200 ? 16.744 5.202 -7.191 1.00 90.19 200 GLY A C 1
ATOM 1617 O O . GLY A 1 200 ? 17.936 5.506 -7.271 1.00 90.19 200 GLY A O 1
ATOM 1618 N N . ARG A 1 201 ? 16.361 3.962 -6.868 1.00 93.31 201 ARG A N 1
ATOM 1619 C CA . ARG A 1 201 ? 17.251 2.785 -6.787 1.00 93.31 201 ARG A CA 1
ATOM 1620 C C . ARG A 1 201 ? 16.912 1.777 -7.892 1.00 93.31 201 ARG A C 1
ATOM 1622 O O . ARG A 1 201 ? 15.804 1.811 -8.420 1.00 93.31 201 ARG A O 1
ATOM 1629 N N . PRO A 1 202 ? 17.811 0.833 -8.240 1.00 93.56 202 PRO A N 1
ATOM 1630 C CA . PRO A 1 202 ? 17.527 -0.176 -9.263 1.00 93.56 202 PRO A CA 1
ATOM 1631 C C . PRO A 1 202 ? 16.200 -0.901 -9.009 1.00 93.56 202 PRO A C 1
ATOM 1633 O O . PRO A 1 202 ? 16.018 -1.485 -7.937 1.00 93.56 202 PRO A O 1
ATOM 1636 N N . ALA A 1 203 ? 15.302 -0.909 -9.998 1.00 91.06 203 ALA A N 1
ATOM 1637 C CA . ALA A 1 203 ? 13.907 -1.324 -9.824 1.00 91.06 203 ALA A CA 1
ATOM 1638 C C . ALA A 1 203 ? 13.768 -2.720 -9.199 1.00 91.06 203 ALA A C 1
ATOM 1640 O O . ALA A 1 203 ? 13.017 -2.922 -8.247 1.00 91.06 203 ALA A O 1
ATOM 1641 N N . ARG A 1 204 ? 14.575 -3.683 -9.663 1.00 90.00 204 ARG A N 1
ATOM 1642 C CA . ARG A 1 204 ? 14.612 -5.044 -9.105 1.00 90.00 204 ARG A CA 1
ATOM 1643 C C . ARG A 1 204 ? 14.901 -5.072 -7.599 1.00 90.00 204 ARG A C 1
ATOM 1645 O O . ARG A 1 204 ? 14.347 -5.917 -6.903 1.00 90.00 204 ARG A O 1
ATOM 1652 N N . ARG A 1 205 ? 15.795 -4.206 -7.105 1.00 91.44 205 ARG A N 1
ATOM 1653 C CA . ARG A 1 205 ? 16.146 -4.151 -5.677 1.00 91.44 205 ARG A CA 1
ATOM 1654 C C . ARG A 1 205 ? 14.986 -3.580 -4.874 1.00 91.44 205 ARG A C 1
ATOM 1656 O O . ARG A 1 205 ? 14.556 -4.234 -3.936 1.00 91.44 205 ARG A O 1
ATOM 1663 N N . VAL A 1 206 ? 14.439 -2.445 -5.310 1.00 91.50 206 VAL A N 1
ATOM 1664 C CA . VAL A 1 206 ? 13.312 -1.787 -4.633 1.00 91.50 206 VAL A CA 1
ATOM 1665 C C . VAL A 1 206 ? 12.115 -2.722 -4.526 1.00 91.50 206 VAL A C 1
ATOM 1667 O O . VAL A 1 206 ? 11.614 -2.951 -3.436 1.00 91.50 206 VAL A O 1
ATOM 1670 N N . LEU A 1 207 ? 11.708 -3.351 -5.631 1.00 90.88 207 LEU A N 1
ATOM 1671 C CA . LEU A 1 207 ? 10.549 -4.244 -5.635 1.00 90.88 207 LEU A CA 1
ATOM 1672 C C . LEU A 1 207 ? 10.734 -5.476 -4.741 1.00 90.88 207 LEU A C 1
ATOM 1674 O O . LEU A 1 207 ? 9.785 -5.906 -4.093 1.00 90.88 207 LEU A O 1
ATOM 1678 N N . ARG A 1 208 ? 11.947 -6.039 -4.689 1.00 92.62 208 ARG A N 1
ATOM 1679 C CA . ARG A 1 208 ? 12.277 -7.134 -3.766 1.00 92.62 208 ARG A CA 1
ATOM 1680 C C . ARG A 1 208 ? 12.202 -6.668 -2.311 1.00 92.62 208 ARG A C 1
ATOM 1682 O O . ARG A 1 208 ? 11.730 -7.411 -1.458 1.00 92.62 208 ARG A O 1
ATOM 1689 N N . ASP A 1 209 ? 12.687 -5.464 -2.031 1.00 91.81 209 ASP A N 1
ATOM 1690 C CA . ASP A 1 209 ? 12.687 -4.919 -0.678 1.00 91.81 209 ASP A CA 1
ATOM 1691 C C . ASP A 1 209 ? 11.252 -4.589 -0.224 1.00 91.81 209 ASP A C 1
ATOM 1693 O O . ASP A 1 209 ? 10.904 -4.945 0.894 1.00 91.81 209 ASP A O 1
ATOM 1697 N N . ILE A 1 210 ? 10.388 -4.060 -1.103 1.00 90.56 210 ILE A N 1
ATOM 1698 C CA . ILE A 1 210 ? 8.950 -3.857 -0.832 1.00 90.56 210 ILE A CA 1
ATOM 1699 C C . ILE A 1 210 ? 8.255 -5.181 -0.493 1.00 90.56 210 ILE A C 1
ATOM 1701 O O . ILE A 1 210 ? 7.530 -5.268 0.494 1.00 90.56 210 ILE A O 1
ATOM 1705 N N . VAL A 1 211 ? 8.496 -6.235 -1.280 1.00 91.69 211 VAL A N 1
ATOM 1706 C CA . VAL A 1 211 ? 7.972 -7.583 -0.990 1.00 91.69 211 VAL A CA 1
ATOM 1707 C C . VAL A 1 211 ? 8.378 -8.032 0.416 1.00 91.69 211 VAL A C 1
ATOM 1709 O O . VAL A 1 211 ? 7.545 -8.505 1.189 1.00 91.69 211 VAL A O 1
ATOM 1712 N N . ARG A 1 212 ? 9.651 -7.833 0.774 1.00 93.00 212 ARG A N 1
ATOM 1713 C CA . ARG A 1 212 ? 10.155 -8.132 2.115 1.00 93.00 212 ARG A CA 1
ATOM 1714 C C . ARG A 1 212 ? 9.462 -7.284 3.189 1.00 93.00 212 ARG A C 1
ATOM 1716 O O . ARG A 1 212 ? 9.099 -7.838 4.220 1.00 93.00 212 ARG A O 1
ATOM 1723 N N . TRP A 1 213 ? 9.232 -5.991 2.955 1.00 91.19 213 TRP A N 1
ATOM 1724 C CA . TRP A 1 213 ? 8.569 -5.106 3.920 1.00 91.19 213 TRP A CA 1
ATOM 1725 C C . TRP A 1 213 ? 7.155 -5.572 4.278 1.00 91.19 213 TRP A C 1
ATOM 1727 O O . TRP A 1 213 ? 6.824 -5.600 5.461 1.00 91.19 213 TRP A O 1
ATOM 1737 N N . TYR A 1 214 ? 6.358 -6.013 3.300 1.00 92.25 214 TYR A N 1
ATOM 1738 C CA . TYR A 1 214 ? 5.025 -6.572 3.564 1.00 92.25 214 TYR A CA 1
ATOM 1739 C C . TYR A 1 214 ? 5.076 -7.932 4.273 1.00 92.25 214 TYR A C 1
ATOM 1741 O O . TYR A 1 214 ? 4.261 -8.210 5.154 1.00 92.25 214 TYR A O 1
ATOM 1749 N N . HIS A 1 215 ? 6.047 -8.788 3.944 1.00 92.88 215 HIS A N 1
ATOM 1750 C CA . HIS A 1 215 ? 6.233 -10.053 4.661 1.00 92.88 215 HIS A CA 1
ATOM 1751 C C . HIS A 1 215 ? 6.623 -9.847 6.128 1.00 92.88 215 HIS A C 1
ATOM 1753 O O . HIS A 1 215 ? 6.107 -10.536 7.004 1.00 92.88 215 HIS A O 1
ATOM 1759 N N . GLU A 1 216 ? 7.497 -8.881 6.402 1.00 93.19 216 GLU A N 1
ATOM 1760 C CA . GLU A 1 216 ? 7.938 -8.528 7.755 1.00 93.19 216 GLU A CA 1
ATOM 1761 C C . GLU A 1 216 ? 6.925 -7.645 8.507 1.00 93.19 216 GLU A C 1
ATOM 1763 O O . GLU A 1 216 ? 7.108 -7.370 9.696 1.00 93.19 216 GLU A O 1
ATOM 1768 N N . LEU A 1 217 ? 5.853 -7.212 7.831 1.00 91.50 217 LEU A N 1
ATOM 1769 C CA . LEU A 1 217 ? 4.889 -6.218 8.313 1.00 91.50 217 LEU A CA 1
ATOM 1770 C C . LEU A 1 217 ? 5.552 -4.896 8.739 1.00 91.50 217 LEU A C 1
ATOM 1772 O O . LEU A 1 217 ? 5.030 -4.202 9.615 1.00 91.50 217 LEU A O 1
ATOM 1776 N N . ARG A 1 218 ? 6.703 -4.553 8.138 1.00 86.75 218 ARG A N 1
ATOM 1777 C CA . ARG A 1 218 ? 7.261 -3.192 8.213 1.00 86.75 218 ARG A CA 1
ATOM 1778 C C . ARG A 1 218 ? 6.283 -2.219 7.565 1.00 86.75 218 ARG A C 1
ATOM 1780 O O . ARG A 1 218 ? 5.974 -1.197 8.156 1.00 86.75 218 ARG A O 1
ATOM 1787 N N . GLU A 1 219 ? 5.717 -2.640 6.438 1.00 86.56 219 GLU A N 1
ATOM 1788 C CA . GLU A 1 219 ? 4.595 -1.992 5.767 1.00 86.56 219 GLU A CA 1
ATOM 1789 C C . GLU A 1 219 ? 3.328 -2.839 5.897 1.00 86.56 219 GLU A C 1
ATOM 1791 O O . GLU A 1 219 ? 3.382 -4.074 5.852 1.00 86.56 219 GLU A O 1
ATOM 1796 N N . THR A 1 220 ? 2.176 -2.180 6.012 1.00 88.25 220 THR A N 1
ATOM 1797 C CA . THR A 1 220 ? 0.860 -2.821 5.904 1.00 88.25 220 THR A CA 1
ATOM 1798 C C . THR A 1 220 ? 0.046 -2.158 4.802 1.00 88.25 220 THR A C 1
ATOM 1800 O O . THR A 1 220 ? 0.222 -0.971 4.538 1.00 88.25 220 THR A O 1
ATOM 1803 N N . PRO A 1 221 ? -0.839 -2.896 4.118 1.00 85.38 221 PRO A N 1
ATOM 1804 C CA . PRO A 1 221 ? -1.743 -2.279 3.160 1.00 85.38 221 PRO A CA 1
ATOM 1805 C C . PRO A 1 221 ? -2.624 -1.218 3.838 1.00 85.38 221 PRO A C 1
ATOM 1807 O O . PRO A 1 221 ? -3.077 -1.432 4.962 1.00 85.38 221 PRO A O 1
ATOM 1810 N N . GLY A 1 222 ? -2.890 -0.109 3.142 1.00 77.31 222 GLY A N 1
ATOM 1811 C CA . GLY A 1 222 ? -3.608 1.044 3.701 1.00 77.31 222 GLY A CA 1
ATOM 1812 C C . GLY A 1 222 ? -2.698 2.034 4.438 1.00 77.31 222 GLY A C 1
ATOM 1813 O O . GLY A 1 222 ? -1.552 2.218 4.040 1.00 77.31 222 GLY A O 1
ATOM 1814 N N . GLY A 1 223 ? -3.231 2.690 5.474 1.00 67.00 223 GLY A N 1
ATOM 1815 C CA . GLY A 1 223 ? -2.496 3.644 6.319 1.00 67.00 223 GLY A CA 1
ATOM 1816 C C . GLY A 1 223 ? -2.553 5.120 5.900 1.00 67.00 223 GLY A C 1
ATOM 1817 O O . GLY A 1 223 ? -2.033 5.966 6.618 1.00 67.00 223 GLY A O 1
ATOM 1818 N N . GLY A 1 224 ? -3.191 5.453 4.777 1.00 66.62 224 GLY A N 1
ATOM 1819 C CA . GLY A 1 224 ? -3.370 6.841 4.340 1.00 66.62 224 GLY A CA 1
ATOM 1820 C C . GLY A 1 224 ? -4.624 7.503 4.878 1.00 66.62 224 GLY A C 1
ATOM 1821 O O . GLY A 1 224 ? -5.537 6.835 5.350 1.00 66.62 224 GLY A O 1
ATOM 1822 N N . GLU A 1 225 ? -4.721 8.818 4.681 1.00 62.72 225 GLU A N 1
ATOM 1823 C CA . GLU A 1 225 ? -5.920 9.619 4.985 1.00 62.72 225 GLU A CA 1
ATOM 1824 C C . GLU A 1 225 ? -7.199 9.102 4.301 1.00 62.72 225 GLU A C 1
ATOM 1826 O O . GLU A 1 225 ? -8.307 9.329 4.781 1.00 62.72 225 GLU A O 1
ATOM 1831 N N . ASN A 1 226 ? -7.031 8.368 3.201 1.00 64.19 226 ASN A N 1
ATOM 1832 C CA . ASN A 1 226 ? -8.104 7.802 2.395 1.00 64.19 226 ASN A CA 1
ATOM 1833 C C . ASN A 1 226 ? -8.277 6.285 2.624 1.00 64.19 226 ASN A C 1
ATOM 1835 O O . ASN A 1 226 ? -9.139 5.657 2.010 1.00 64.19 226 ASN A O 1
ATOM 1839 N N . ALA A 1 227 ? -7.466 5.661 3.485 1.00 71.81 227 ALA A N 1
ATOM 1840 C CA . ALA A 1 227 ? -7.696 4.287 3.905 1.00 71.81 227 ALA A CA 1
ATOM 1841 C C . ALA A 1 227 ? -8.811 4.259 4.961 1.00 71.81 227 ALA A C 1
ATOM 1843 O O . ALA A 1 227 ? -8.808 5.039 5.911 1.00 71.81 227 ALA A O 1
ATOM 1844 N N . GLY A 1 228 ? -9.770 3.342 4.813 1.00 77.62 228 GLY A N 1
ATOM 1845 C CA . GLY A 1 228 ? -10.770 3.114 5.857 1.00 77.62 228 GLY A CA 1
ATOM 1846 C C . GLY A 1 228 ? -10.106 2.695 7.172 1.00 77.62 228 GLY A C 1
ATOM 1847 O O . GLY A 1 228 ? -9.058 2.046 7.153 1.00 77.62 228 GLY A O 1
ATOM 1848 N N . ALA A 1 229 ? -10.723 3.031 8.309 1.00 83.62 229 ALA A N 1
ATOM 1849 C CA . ALA A 1 229 ? -10.206 2.710 9.645 1.00 83.62 229 ALA A CA 1
ATOM 1850 C C . ALA A 1 229 ? -9.953 1.202 9.848 1.00 83.62 229 ALA A C 1
ATOM 1852 O O . ALA A 1 229 ? -9.162 0.808 10.701 1.00 83.62 229 ALA A O 1
ATOM 1853 N N . GLU A 1 230 ? -10.581 0.340 9.038 1.00 84.75 230 GLU A N 1
ATOM 1854 C CA . GLU A 1 230 ? -10.278 -1.090 8.993 1.00 84.75 230 GLU A CA 1
ATOM 1855 C C . GLU A 1 230 ? -8.825 -1.421 8.636 1.00 84.75 230 GLU A C 1
ATOM 1857 O O . GLU A 1 230 ? -8.339 -2.479 9.030 1.00 84.75 230 GLU A O 1
ATOM 1862 N N . TRP A 1 231 ? -8.142 -0.533 7.920 1.00 88.38 231 TRP A N 1
ATOM 1863 C CA . TRP A 1 231 ? -6.761 -0.678 7.469 1.00 88.38 231 TRP A CA 1
ATOM 1864 C C . TRP A 1 231 ? -5.794 0.192 8.270 1.00 88.38 231 TRP A C 1
ATOM 1866 O O . TRP A 1 231 ? -4.672 0.432 7.824 1.00 88.38 231 TRP A O 1
ATOM 1876 N N . ASP A 1 232 ? -6.221 0.663 9.443 1.00 85.81 232 ASP A N 1
ATOM 1877 C CA . ASP A 1 232 ? -5.329 1.324 10.381 1.00 85.81 232 ASP A CA 1
ATOM 1878 C C . ASP A 1 232 ? -4.173 0.389 10.750 1.00 85.81 232 ASP A C 1
ATOM 1880 O O . ASP A 1 232 ? -4.359 -0.790 11.070 1.00 85.81 232 ASP A O 1
ATOM 1884 N N . HIS A 1 233 ? -2.964 0.926 10.675 1.00 84.62 233 HIS A N 1
ATOM 1885 C CA . HIS A 1 233 ? -1.739 0.168 10.828 1.00 84.62 233 HIS A CA 1
ATOM 1886 C C . HIS A 1 233 ? -1.619 -0.492 12.217 1.00 84.62 233 HIS A C 1
ATOM 1888 O O . HIS A 1 233 ? -1.241 -1.667 12.326 1.00 84.62 233 HIS A O 1
ATOM 1894 N N . ASP A 1 234 ? -1.993 0.231 13.276 1.00 86.25 234 ASP A N 1
ATOM 1895 C CA . ASP A 1 234 ? -1.918 -0.248 14.657 1.00 86.25 234 ASP A CA 1
ATOM 1896 C C . ASP A 1 234 ? -2.982 -1.312 14.941 1.00 86.25 234 ASP A C 1
ATOM 1898 O O . ASP A 1 234 ? -2.792 -2.185 15.796 1.00 86.25 234 ASP A O 1
ATOM 1902 N N . LEU A 1 235 ? -4.068 -1.300 14.167 1.00 89.81 235 LEU A N 1
ATOM 1903 C CA . LEU A 1 235 ? -5.071 -2.353 14.160 1.00 89.81 235 LEU A CA 1
ATOM 1904 C C . LEU A 1 235 ? -4.608 -3.601 13.390 1.00 89.81 235 LEU A C 1
ATOM 1906 O O . LEU A 1 235 ? -4.655 -4.708 13.934 1.00 89.81 235 LEU A O 1
ATOM 1910 N N . VAL A 1 236 ? -4.197 -3.465 12.124 1.00 92.62 236 VAL A N 1
ATOM 1911 C CA . VAL A 1 236 ? -4.008 -4.624 11.232 1.00 92.62 236 VAL A CA 1
ATOM 1912 C C . VAL A 1 236 ? -2.696 -5.363 11.462 1.00 92.62 236 VAL A C 1
ATOM 1914 O O . VAL A 1 236 ? -2.671 -6.592 11.370 1.00 92.62 236 VAL A O 1
ATOM 1917 N N . ARG A 1 237 ? -1.602 -4.672 11.812 1.00 93.62 237 ARG A N 1
ATOM 1918 C CA . ARG A 1 237 ? -0.290 -5.313 12.020 1.00 93.62 237 ARG A CA 1
ATOM 1919 C C . ARG A 1 237 ? -0.343 -6.401 13.112 1.00 93.62 237 ARG A C 1
ATOM 1921 O O . ARG A 1 237 ? 0.136 -7.511 12.854 1.00 93.62 237 ARG A O 1
ATOM 1928 N N . PRO A 1 238 ? -0.916 -6.167 14.312 1.00 94.56 238 PRO A N 1
ATOM 1929 C CA . PRO A 1 238 ? -1.073 -7.220 15.317 1.00 94.56 238 PRO A CA 1
ATOM 1930 C C . PRO A 1 238 ? -1.995 -8.358 14.868 1.00 94.56 238 PRO A C 1
ATOM 1932 O O . PRO A 1 238 ? -1.740 -9.512 15.213 1.00 94.56 238 PRO A O 1
ATOM 1935 N N . LEU A 1 239 ? -3.041 -8.051 14.094 1.00 95.56 239 LEU A N 1
ATOM 1936 C CA . LEU A 1 239 ? -3.977 -9.050 13.578 1.00 95.56 239 LEU A CA 1
ATOM 1937 C C . LEU A 1 239 ? -3.302 -10.007 12.599 1.00 95.56 239 LEU A C 1
ATOM 1939 O O . LEU A 1 239 ? -3.443 -11.216 12.747 1.00 95.56 239 LEU A O 1
ATOM 1943 N N . TYR A 1 240 ? -2.506 -9.498 11.658 1.00 97.06 240 TYR A N 1
ATOM 1944 C CA . TYR A 1 240 ? -1.747 -10.351 10.743 1.00 97.06 240 TYR A CA 1
ATOM 1945 C C . TYR A 1 240 ? -0.861 -11.345 11.493 1.00 97.06 240 TYR A C 1
ATOM 1947 O O . TYR A 1 240 ? -0.882 -12.537 11.196 1.00 97.06 240 TYR A O 1
ATOM 1955 N N . ARG A 1 241 ? -0.133 -10.875 12.515 1.00 96.19 241 ARG A N 1
ATOM 1956 C CA . ARG A 1 241 ? 0.708 -11.744 13.355 1.00 96.19 241 ARG A CA 1
ATOM 1957 C C . ARG A 1 241 ? -0.113 -12.776 14.120 1.00 96.19 241 ARG A C 1
ATOM 1959 O O . ARG A 1 241 ? 0.296 -13.927 14.208 1.00 96.19 241 ARG A O 1
ATOM 1966 N N . LYS A 1 242 ? -1.259 -12.368 14.674 1.00 96.50 242 LYS A N 1
ATOM 1967 C CA . LYS A 1 242 ? -2.163 -13.260 15.409 1.00 96.50 242 LYS A CA 1
ATOM 1968 C C . LYS A 1 242 ? -2.680 -14.399 14.529 1.00 96.50 242 LYS A C 1
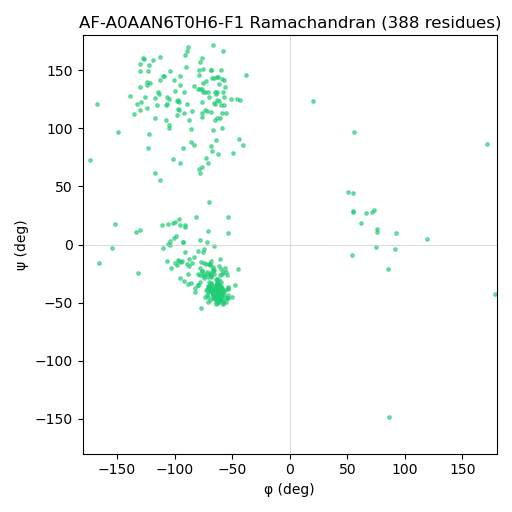ATOM 1970 O O . LYS A 1 242 ? -2.821 -15.511 15.023 1.00 96.50 242 LYS A O 1
ATOM 1975 N N . HIS A 1 243 ? -2.943 -14.117 13.256 1.00 97.69 243 HIS A N 1
ATOM 1976 C CA . HIS A 1 243 ? -3.569 -15.056 12.325 1.00 97.69 243 HIS A CA 1
ATOM 1977 C C . HIS A 1 243 ? -2.575 -15.737 11.378 1.00 97.69 243 HIS A C 1
ATOM 1979 O O . HIS A 1 243 ? -2.992 -16.276 10.365 1.00 97.69 243 HIS A O 1
ATOM 1985 N N . GLY A 1 244 ? -1.273 -15.736 11.691 1.00 95.94 244 GLY A N 1
ATOM 1986 C CA . GLY A 1 244 ? -0.283 -16.584 11.007 1.00 95.94 244 GLY A CA 1
ATOM 1987 C C . GLY A 1 244 ? 0.438 -15.956 9.809 1.00 95.94 244 GLY A C 1
ATOM 1988 O O . GLY A 1 244 ? 1.160 -16.646 9.096 1.00 95.94 244 GLY A O 1
ATOM 1989 N N . TRP A 1 245 ? 0.309 -14.651 9.557 1.00 97.25 245 TRP A N 1
ATOM 1990 C CA . T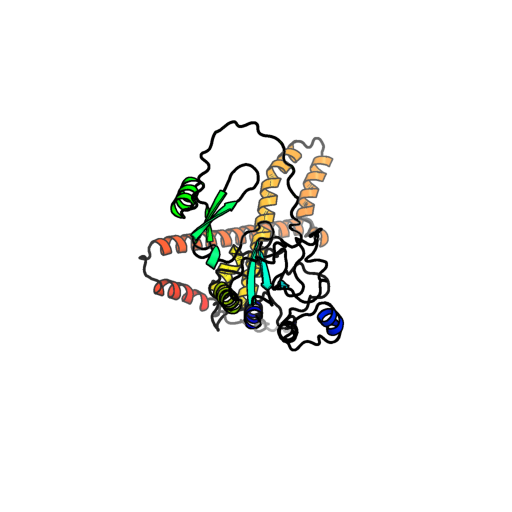RP A 1 245 ? 1.077 -13.998 8.487 1.00 97.25 245 TRP A CA 1
ATOM 1991 C C . TRP A 1 245 ? 2.586 -13.966 8.806 1.00 97.25 245 TRP A C 1
ATOM 1993 O O . TRP A 1 245 ? 2.947 -13.697 9.956 1.00 97.25 245 TRP A O 1
ATOM 2003 N N . PRO A 1 246 ? 3.494 -14.137 7.816 1.00 94.12 246 PRO A N 1
ATOM 2004 C CA . PRO A 1 246 ? 3.273 -14.391 6.381 1.00 94.12 246 PRO A CA 1
ATOM 2005 C C . PRO A 1 246 ? 3.207 -15.876 5.982 1.00 94.12 246 PRO A C 1
ATOM 2007 O O . PRO A 1 246 ? 3.384 -16.202 4.799 1.00 94.12 246 PRO A O 1
ATOM 2010 N N . GLY A 1 247 ? 3.016 -16.763 6.958 1.00 91.94 247 GLY A N 1
ATOM 2011 C CA . GLY A 1 247 ? 3.030 -18.210 6.790 1.00 91.94 247 GLY A CA 1
ATOM 2012 C C . GLY A 1 247 ? 2.003 -18.731 5.783 1.00 91.94 247 GLY A C 1
ATOM 2013 O O . GLY A 1 247 ? 1.103 -18.023 5.318 1.00 91.94 247 GLY A O 1
ATOM 2014 N N . GLU A 1 248 ? 2.174 -19.995 5.402 1.00 90.38 248 GLU A N 1
ATOM 2015 C CA . GLU A 1 248 ? 1.200 -20.716 4.569 1.00 90.38 248 GLU A CA 1
ATOM 2016 C C . GLU A 1 248 ? -0.102 -21.009 5.331 1.00 90.38 248 GLU A C 1
ATOM 2018 O O . GLU A 1 248 ? -1.133 -21.262 4.717 1.00 90.38 248 GLU A O 1
ATOM 2023 N N . ASP A 1 249 ? -0.052 -20.932 6.658 1.00 92.75 249 ASP A N 1
ATOM 2024 C CA . ASP A 1 249 ? -1.135 -21.127 7.614 1.00 92.75 249 ASP A CA 1
ATOM 2025 C C . ASP A 1 249 ? -1.887 -19.832 7.964 1.00 92.75 249 ASP A C 1
ATOM 2027 O O . ASP A 1 249 ? -2.638 -19.813 8.936 1.00 92.75 249 ASP A O 1
ATOM 2031 N N . PHE A 1 250 ? -1.711 -18.756 7.183 1.00 96.94 250 PHE A N 1
ATOM 2032 C CA . PHE A 1 250 ? -2.453 -17.512 7.390 1.00 96.94 250 PHE A CA 1
ATOM 2033 C C . PHE A 1 250 ? -3.973 -17.741 7.293 1.00 96.94 250 PHE A C 1
ATOM 2035 O O . PHE A 1 250 ? -4.500 -18.025 6.213 1.00 96.94 250 PHE A O 1
ATOM 2042 N N . ASP A 1 251 ? -4.675 -17.581 8.415 1.00 97.38 251 ASP A N 1
ATOM 2043 C CA . ASP A 1 251 ? -6.126 -17.745 8.515 1.00 97.38 251 ASP A CA 1
ATOM 2044 C C . ASP A 1 251 ? -6.836 -16.438 8.133 1.00 97.38 251 ASP A C 1
ATOM 2046 O O . ASP A 1 251 ? -7.117 -15.560 8.957 1.00 97.38 251 ASP A O 1
ATOM 2050 N N . ALA A 1 252 ? -7.099 -16.312 6.834 1.00 95.00 252 ALA A N 1
ATOM 2051 C CA . ALA A 1 252 ? -7.756 -15.155 6.242 1.00 95.00 252 ALA A CA 1
ATOM 2052 C C . ALA A 1 252 ? -9.161 -14.894 6.819 1.00 95.00 252 ALA A C 1
ATOM 2054 O O . ALA A 1 252 ? -9.531 -13.741 7.058 1.00 95.00 252 ALA A O 1
ATOM 2055 N N . ASP A 1 253 ? -9.937 -15.949 7.071 1.00 95.06 253 ASP A N 1
ATOM 2056 C CA . ASP A 1 253 ? -11.309 -15.824 7.564 1.00 95.06 253 ASP A CA 1
ATOM 2057 C C . ASP A 1 253 ? -11.314 -15.335 9.018 1.00 95.06 253 ASP A C 1
ATOM 2059 O O . ASP A 1 253 ? -12.042 -14.396 9.364 1.00 95.06 253 ASP A O 1
ATOM 2063 N N . ALA A 1 254 ? -10.458 -15.912 9.870 1.00 95.12 254 ALA A N 1
ATOM 2064 C CA . ALA A 1 254 ? -10.308 -15.469 11.253 1.00 95.12 254 ALA A CA 1
ATOM 2065 C C . ALA A 1 254 ? -9.782 -14.028 11.344 1.00 95.12 254 ALA A C 1
ATOM 2067 O O . ALA A 1 254 ? -10.252 -13.259 12.192 1.00 95.12 254 ALA A O 1
ATOM 2068 N N . PHE A 1 255 ? -8.869 -13.638 10.446 1.00 96.69 255 PHE A N 1
ATOM 2069 C CA . PHE A 1 255 ? -8.392 -12.261 10.332 1.00 96.69 255 PHE A CA 1
ATOM 2070 C C . PHE A 1 255 ? -9.537 -11.279 10.065 1.00 96.69 255 PHE A C 1
ATOM 2072 O O . PHE A 1 255 ? -9.687 -10.312 10.816 1.00 96.69 255 PHE A O 1
ATOM 2079 N N . LEU A 1 256 ? -10.380 -11.537 9.057 1.00 92.75 256 LEU A N 1
ATOM 2080 C CA . LEU A 1 256 ? -11.495 -10.645 8.712 1.00 92.75 256 LEU A CA 1
ATOM 2081 C C . LEU A 1 256 ? -12.519 -10.536 9.844 1.00 92.75 256 LEU A C 1
ATOM 2083 O O . LEU A 1 256 ? -13.013 -9.443 10.132 1.00 92.75 256 LEU A O 1
ATOM 2087 N N . VAL A 1 257 ? -12.829 -11.650 10.512 1.00 91.88 257 VAL A N 1
ATOM 2088 C CA . VAL A 1 257 ? -13.751 -11.655 11.654 1.00 91.88 257 VAL A CA 1
ATOM 2089 C C . VAL A 1 257 ? -13.200 -10.807 12.804 1.00 91.88 257 VAL A C 1
ATOM 2091 O O . VAL A 1 257 ? -13.920 -9.960 13.333 1.00 91.88 257 VAL A O 1
ATOM 2094 N N . ASP A 1 258 ? -11.930 -10.982 13.176 1.00 92.06 258 ASP A N 1
ATOM 2095 C CA . ASP A 1 258 ? -11.302 -10.232 14.275 1.00 92.06 258 ASP A CA 1
ATOM 2096 C C . ASP A 1 258 ? -11.169 -8.737 13.940 1.00 92.06 258 ASP A C 1
ATOM 2098 O O . ASP A 1 258 ? -11.516 -7.884 14.759 1.00 92.06 258 ASP A O 1
ATOM 2102 N N . GLN A 1 259 ? -10.771 -8.406 12.707 1.00 93.19 259 GLN A N 1
ATOM 2103 C CA . GLN A 1 259 ? -10.734 -7.027 12.214 1.00 93.19 259 GLN A CA 1
ATOM 2104 C C . GLN A 1 259 ? -12.107 -6.356 12.360 1.00 93.19 259 GLN A C 1
ATOM 2106 O O . GLN A 1 259 ? -12.212 -5.275 12.942 1.00 93.19 259 GLN A O 1
ATOM 2111 N N . LYS A 1 260 ? -13.186 -7.012 11.908 1.00 89.44 260 LYS A N 1
ATOM 2112 C CA . LYS A 1 260 ? -14.554 -6.479 12.023 1.00 89.44 260 LYS A CA 1
ATOM 2113 C C . LYS A 1 260 ? -15.018 -6.328 13.468 1.00 89.44 260 LYS A C 1
ATOM 2115 O O . LYS A 1 260 ? -15.626 -5.310 13.791 1.00 89.44 260 LYS A O 1
ATOM 2120 N N . ILE A 1 261 ? -14.725 -7.292 14.341 1.00 84.94 261 ILE A N 1
ATOM 2121 C CA . ILE A 1 261 ? -15.078 -7.205 15.767 1.00 84.94 261 ILE A CA 1
ATOM 2122 C C . ILE A 1 261 ? -14.403 -5.993 16.417 1.00 84.94 261 ILE A C 1
ATOM 2124 O O . ILE A 1 261 ? -15.059 -5.246 17.144 1.00 84.94 261 ILE A O 1
ATOM 2128 N N . ARG A 1 262 ? -13.114 -5.768 16.140 1.00 87.75 262 ARG A N 1
ATOM 2129 C CA . ARG A 1 262 ? -12.363 -4.638 16.706 1.00 87.75 262 ARG A CA 1
ATOM 2130 C C . ARG A 1 262 ? -12.867 -3.292 16.215 1.00 87.75 262 ARG A C 1
ATOM 2132 O O . ARG A 1 262 ? -12.979 -2.379 17.024 1.00 87.75 262 ARG A O 1
ATOM 2139 N N . LEU A 1 263 ? -13.230 -3.190 14.939 1.00 83.38 263 LEU A N 1
ATOM 2140 C CA . LEU A 1 263 ? -13.821 -1.970 14.385 1.00 83.38 263 LEU A CA 1
ATOM 2141 C C . LEU A 1 263 ? -15.156 -1.636 15.042 1.00 83.38 263 LEU A C 1
ATOM 2143 O O . LEU A 1 263 ? -15.344 -0.521 15.512 1.00 83.38 263 LEU A O 1
ATOM 2147 N N . ILE A 1 264 ? -16.046 -2.624 15.170 1.00 80.88 264 ILE A N 1
ATOM 2148 C CA . ILE A 1 264 ? -17.320 -2.440 15.875 1.00 80.88 264 ILE A CA 1
ATOM 2149 C C . ILE A 1 264 ? -17.068 -2.016 17.329 1.00 80.88 264 ILE A C 1
ATOM 2151 O O . ILE A 1 264 ? -17.746 -1.131 17.847 1.00 80.88 264 ILE A O 1
ATOM 2155 N N . GLY A 1 265 ? -16.083 -2.629 17.992 1.00 80.38 265 GLY A N 1
ATOM 2156 C CA . GLY A 1 265 ? -15.673 -2.245 19.341 1.00 80.38 265 GLY A CA 1
ATOM 2157 C C . GLY A 1 265 ? -15.195 -0.793 19.424 1.00 80.38 265 GLY A C 1
ATOM 2158 O O . GLY A 1 265 ? -15.602 -0.073 20.336 1.00 80.38 265 GLY A O 1
ATOM 2159 N N . PHE A 1 266 ? -14.386 -0.351 18.458 1.00 79.38 266 PHE A N 1
ATOM 2160 C CA . PHE A 1 266 ? -13.901 1.024 18.364 1.00 79.38 266 PHE A CA 1
ATOM 2161 C C . PHE A 1 266 ? -15.049 2.018 18.157 1.00 79.38 266 PHE A C 1
ATOM 2163 O O . PHE A 1 266 ? -15.153 2.982 18.913 1.00 79.38 266 PHE A O 1
ATOM 2170 N N . ASP A 1 267 ? -15.961 1.746 17.223 1.00 76.75 267 ASP A N 1
ATOM 2171 C CA . ASP A 1 267 ? -17.119 2.604 16.945 1.00 76.75 267 ASP A CA 1
ATOM 2172 C C . ASP A 1 267 ? -18.029 2.759 18.173 1.00 76.75 267 ASP A C 1
ATOM 2174 O O . ASP A 1 267 ? -18.507 3.858 18.481 1.00 76.75 267 ASP A O 1
ATOM 2178 N N . ILE A 1 268 ? -18.256 1.664 18.911 1.00 77.25 268 ILE A N 1
ATOM 2179 C CA . ILE A 1 268 ? -19.023 1.681 20.163 1.00 77.25 268 ILE A CA 1
ATOM 2180 C C . ILE A 1 268 ? -18.295 2.524 21.214 1.00 77.25 268 ILE A C 1
ATOM 2182 O O . ILE A 1 268 ? -18.907 3.405 21.821 1.00 77.25 268 ILE A O 1
ATOM 2186 N N . ALA A 1 269 ? -16.997 2.293 21.421 1.00 74.75 269 ALA A N 1
ATOM 2187 C CA . ALA A 1 269 ? -16.207 3.024 22.408 1.00 74.75 269 ALA A CA 1
ATOM 2188 C C . ALA A 1 269 ? -16.129 4.527 22.090 1.00 74.75 269 ALA A C 1
ATOM 2190 O O . ALA A 1 269 ? -16.270 5.363 22.985 1.00 74.75 269 ALA A O 1
ATOM 2191 N N . GLU A 1 270 ? -15.955 4.892 20.819 1.00 77.38 270 GLU A N 1
ATOM 2192 C CA . GLU A 1 270 ? -15.921 6.285 20.379 1.00 77.38 270 GLU A CA 1
ATOM 2193 C C . GLU A 1 270 ? -17.290 6.959 20.555 1.00 77.38 270 GLU A C 1
ATOM 2195 O O . GLU A 1 270 ? -17.372 8.097 21.030 1.00 77.38 270 GLU A O 1
ATOM 2200 N N . SER A 1 271 ? -18.375 6.244 20.246 1.00 77.56 271 SER A N 1
ATOM 2201 C CA . SER A 1 271 ? -19.747 6.713 20.467 1.00 77.56 271 SER A CA 1
ATOM 2202 C C . SER A 1 271 ? -20.027 6.969 21.948 1.00 77.56 271 SER A C 1
ATOM 2204 O O . SER A 1 271 ? -20.545 8.032 22.305 1.00 77.56 271 SER A O 1
ATOM 2206 N N . GLU A 1 272 ? -19.631 6.048 22.828 1.00 77.56 272 GLU A N 1
ATOM 2207 C CA . GLU A 1 272 ? -19.779 6.209 24.277 1.00 77.56 272 GLU A CA 1
ATOM 2208 C C . GLU A 1 272 ? -18.883 7.328 24.824 1.00 77.56 272 GLU A C 1
ATOM 2210 O O . GLU A 1 272 ? -19.330 8.132 25.644 1.00 77.56 272 GLU A O 1
ATOM 2215 N N . ARG A 1 273 ? -17.658 7.490 24.309 1.00 76.44 273 ARG A N 1
ATOM 2216 C CA . ARG A 1 273 ? -16.790 8.629 24.647 1.00 76.44 273 ARG A CA 1
ATOM 2217 C C . ARG A 1 273 ? -17.428 9.961 24.249 1.00 76.44 273 ARG A C 1
ATOM 2219 O O . ARG A 1 273 ? -17.464 10.888 25.061 1.00 76.44 273 ARG A O 1
ATOM 2226 N N . LYS A 1 274 ? -17.941 10.079 23.019 1.00 79.00 274 LYS A N 1
ATOM 2227 C CA . LYS A 1 274 ? -18.645 11.282 22.534 1.00 79.00 274 LYS A CA 1
ATOM 2228 C C . LYS A 1 274 ? -19.865 11.579 23.406 1.00 79.00 274 LYS A C 1
ATOM 2230 O O . LYS A 1 274 ? -20.083 12.731 23.784 1.00 79.00 274 LYS A O 1
ATOM 2235 N N . ARG A 1 275 ? -20.616 10.543 23.792 1.00 76.12 275 ARG A N 1
ATOM 2236 C CA . ARG A 1 275 ? -21.758 10.649 24.706 1.00 76.12 275 ARG A CA 1
ATOM 2237 C C . ARG A 1 275 ? -21.342 11.147 26.090 1.00 76.12 275 ARG A C 1
ATOM 2239 O O . ARG A 1 275 ? -21.947 12.093 26.590 1.00 76.12 275 ARG A O 1
ATOM 2246 N N . ALA A 1 276 ? -20.295 10.569 26.675 1.00 75.31 276 ALA A N 1
ATOM 2247 C CA . ALA A 1 276 ? -19.766 10.955 27.979 1.00 75.31 276 ALA A CA 1
ATOM 2248 C C . ALA A 1 276 ? -19.256 12.404 27.989 1.00 75.31 276 ALA A C 1
ATOM 2250 O O . ALA A 1 276 ? -19.560 13.151 28.914 1.00 75.31 276 ALA A O 1
ATOM 2251 N N . LEU A 1 277 ? -18.557 12.839 26.934 1.00 80.25 277 LEU A N 1
ATOM 2252 C CA . LEU A 1 277 ? -18.086 14.222 26.783 1.00 80.25 277 LEU A CA 1
ATOM 2253 C C . LEU A 1 277 ? -19.227 15.223 26.573 1.00 80.25 277 LEU A C 1
ATOM 2255 O O . LEU A 1 277 ? -19.144 16.369 27.017 1.00 80.25 277 LEU A O 1
ATOM 2259 N N . ALA A 1 278 ? -20.297 14.812 25.892 1.00 79.44 278 ALA A N 1
ATOM 2260 C CA . ALA A 1 278 ? -21.470 15.652 25.702 1.00 79.44 278 ALA A CA 1
ATOM 2261 C C . ALA A 1 278 ? -22.310 15.763 26.986 1.00 79.44 278 ALA A C 1
ATOM 2263 O O . ALA A 1 278 ? -22.993 16.771 27.177 1.00 79.44 278 ALA A O 1
ATOM 2264 N N . MET A 1 279 ? -22.262 14.761 27.872 1.00 77.62 279 MET A N 1
ATOM 2265 C CA . MET A 1 279 ? -23.179 14.658 29.008 1.00 77.62 279 MET A CA 1
ATOM 2266 C C . MET A 1 279 ? -23.151 15.843 29.985 1.00 77.62 279 MET A C 1
ATOM 2268 O O . MET A 1 279 ? -24.235 16.325 30.312 1.00 77.62 279 MET A O 1
ATOM 2272 N N . PRO A 1 280 ? -21.994 16.400 30.387 1.00 85.12 280 PRO A N 1
ATOM 2273 C CA . PRO A 1 280 ? -21.957 17.574 31.261 1.00 85.12 280 PRO A CA 1
ATOM 2274 C C . PRO A 1 280 ? -22.608 18.811 30.632 1.00 85.12 280 PRO A C 1
ATOM 2276 O O . PRO A 1 280 ? -23.421 19.472 31.270 1.00 85.12 280 PRO A O 1
ATOM 2279 N N . LYS A 1 281 ? -22.332 19.083 29.348 1.00 83.69 281 LYS A N 1
ATOM 2280 C CA . LYS A 1 281 ? -22.945 20.206 28.611 1.00 83.69 281 LYS A CA 1
ATOM 2281 C C . LYS A 1 281 ? -24.457 20.039 28.480 1.00 83.69 281 LYS A C 1
ATOM 2283 O O . LYS A 1 281 ? -25.197 21.017 28.464 1.00 83.69 281 LYS A O 1
ATOM 2288 N N . TRP A 1 282 ? -24.924 18.799 28.359 1.00 77.50 282 TRP A N 1
ATOM 2289 C CA . TRP A 1 282 ? -26.351 18.491 28.355 1.00 77.50 282 TRP A CA 1
ATOM 2290 C C . TRP A 1 282 ? -26.989 18.673 29.733 1.00 77.50 282 TRP A C 1
ATOM 2292 O O . TRP A 1 282 ? -28.083 19.221 29.805 1.00 77.50 282 TRP A O 1
ATOM 2302 N N . GLN A 1 283 ? -26.318 18.267 30.813 1.00 78.31 283 GLN A N 1
ATOM 2303 C CA . GLN A 1 283 ? -26.789 18.491 32.185 1.00 78.31 283 GLN A CA 1
ATOM 2304 C C . GLN A 1 283 ? -26.877 19.983 32.523 1.00 78.31 283 GLN A C 1
ATOM 2306 O O . GLN A 1 283 ? -27.851 20.405 33.137 1.00 78.31 283 GLN A O 1
ATOM 2311 N N . GLU A 1 284 ? -25.911 20.781 32.070 1.00 85.81 284 GLU A N 1
ATOM 2312 C CA . GLU A 1 284 ? -25.926 22.241 32.197 1.00 85.81 284 GLU A CA 1
ATOM 2313 C C . GLU A 1 284 ? -27.116 22.852 31.443 1.00 85.81 284 GLU A C 1
ATOM 2315 O O . GLU A 1 284 ? -27.928 23.549 32.043 1.00 85.81 284 GLU A O 1
ATOM 2320 N N . LYS A 1 285 ? -27.321 22.482 30.171 1.00 84.50 285 LYS A N 1
ATOM 2321 C CA . LYS A 1 285 ? -28.487 22.929 29.386 1.00 84.50 285 LYS A CA 1
ATOM 2322 C C . LYS A 1 285 ? -29.827 22.507 29.987 1.00 84.50 285 LYS A C 1
ATOM 2324 O O . LYS A 1 285 ? -30.797 23.252 29.890 1.00 84.50 285 LYS A O 1
ATOM 2329 N N . LEU A 1 286 ? -29.897 21.314 30.579 1.00 79.75 286 LEU A N 1
ATOM 2330 C CA . LEU A 1 286 ? -31.098 20.835 31.260 1.00 79.75 286 LEU A CA 1
ATOM 2331 C C . LEU A 1 286 ? -31.356 21.635 32.545 1.00 79.75 286 LEU A C 1
ATOM 2333 O O . LEU A 1 286 ? -32.499 21.977 32.822 1.00 79.75 286 LEU A O 1
ATOM 2337 N N . ALA A 1 287 ? -30.306 21.980 33.296 1.00 83.19 287 ALA A N 1
ATOM 2338 C CA . ALA A 1 287 ? -30.405 22.831 34.482 1.00 83.19 287 ALA A CA 1
ATOM 2339 C C . ALA A 1 287 ? -30.766 24.292 34.145 1.00 83.19 287 ALA A C 1
ATOM 2341 O O . ALA A 1 287 ? -31.372 24.982 34.963 1.00 83.19 287 ALA A O 1
ATOM 2342 N N . GLU A 1 288 ? -30.411 24.761 32.948 1.00 89.06 288 GLU A N 1
ATOM 2343 C CA . GLU A 1 288 ? -30.749 26.092 32.432 1.00 89.06 288 GLU A CA 1
ATOM 2344 C C . GLU A 1 288 ? -32.152 26.187 31.811 1.00 89.06 288 GLU A C 1
ATOM 2346 O O . GLU A 1 288 ? -32.614 27.300 31.539 1.00 89.06 288 GLU A O 1
ATOM 2351 N N . ALA A 1 289 ? -32.836 25.059 31.586 1.00 86.31 289 ALA A N 1
ATOM 2352 C CA . ALA A 1 289 ? -34.180 25.042 31.020 1.00 86.31 289 ALA A CA 1
ATOM 2353 C C . ALA A 1 289 ? -35.155 25.786 31.947 1.00 86.31 289 ALA A C 1
ATOM 2355 O O . ALA A 1 289 ? -35.288 25.475 33.131 1.00 86.31 289 ALA A O 1
ATOM 2356 N N . LYS A 1 290 ? -35.844 26.803 31.414 1.00 91.19 290 LYS A N 1
ATOM 2357 C CA . LYS A 1 290 ? -36.747 27.664 32.202 1.00 91.19 290 LYS A CA 1
ATOM 2358 C C . LYS A 1 290 ? -38.198 27.228 32.093 1.00 91.19 290 LYS A C 1
ATOM 2360 O O . LYS A 1 290 ? -39.043 27.706 32.851 1.00 91.19 290 LYS A O 1
ATOM 2365 N N . THR A 1 291 ? -38.497 26.360 31.133 1.00 90.06 291 THR A N 1
ATOM 2366 C CA . THR A 1 291 ? -39.849 25.899 30.839 1.00 90.06 291 THR A CA 1
ATOM 2367 C C . THR A 1 291 ? -39.909 24.378 30.764 1.00 90.06 291 THR A C 1
ATOM 2369 O O . THR A 1 291 ? -38.958 23.716 30.353 1.00 90.06 291 THR A O 1
ATOM 2372 N N . ILE A 1 292 ? -41.070 23.831 31.129 1.00 76.94 292 ILE A N 1
ATOM 2373 C CA . ILE A 1 292 ? -41.368 22.395 31.034 1.00 76.94 292 ILE A CA 1
ATOM 2374 C C . ILE A 1 292 ? -41.248 21.909 29.581 1.00 76.94 292 ILE A C 1
ATOM 2376 O O . ILE A 1 292 ? -40.826 20.781 29.344 1.00 76.94 292 ILE A O 1
ATOM 2380 N N . ASP A 1 293 ? -41.562 22.766 28.606 1.00 73.81 293 ASP A N 1
ATOM 2381 C CA . ASP A 1 293 ? -41.451 22.434 27.185 1.00 73.81 293 ASP A CA 1
ATOM 2382 C C . ASP A 1 293 ? -39.987 22.345 26.725 1.00 73.81 293 ASP A C 1
ATOM 2384 O O . ASP A 1 293 ? -39.651 21.447 25.958 1.00 73.81 293 ASP A O 1
ATOM 2388 N N . GLU A 1 294 ? -39.094 23.212 27.220 1.00 74.00 294 GLU A N 1
ATOM 2389 C CA . GLU A 1 294 ? -37.646 23.126 26.964 1.00 74.00 294 GLU A CA 1
ATOM 2390 C C . GLU A 1 294 ? -37.036 21.872 27.605 1.00 74.00 294 GLU A C 1
ATOM 2392 O O . GLU A 1 294 ? -36.276 21.153 26.954 1.00 74.00 294 GLU A O 1
ATOM 2397 N N . GLU A 1 295 ? -37.415 21.563 28.848 1.00 73.56 295 GLU A N 1
ATOM 2398 C CA . GLU A 1 295 ? -36.991 20.347 29.550 1.00 73.56 295 GLU A CA 1
ATOM 2399 C C . GLU A 1 295 ? -37.475 19.087 28.814 1.00 73.56 295 GLU A C 1
ATOM 2401 O O . GLU A 1 295 ? -36.707 18.149 28.582 1.00 73.56 295 GLU A O 1
ATOM 2406 N N . TRP A 1 296 ? -38.731 19.090 28.358 1.00 75.38 296 TRP A N 1
ATOM 2407 C CA . TRP A 1 296 ? -39.303 18.001 27.575 1.00 75.38 296 TRP A CA 1
ATOM 2408 C C . TRP A 1 296 ? -38.629 17.861 26.209 1.00 75.38 296 TRP A C 1
ATOM 2410 O O . TRP A 1 296 ? -38.348 16.734 25.801 1.00 75.38 296 TRP A O 1
ATOM 2420 N N . LEU A 1 297 ? -38.304 18.957 25.512 1.00 72.31 297 LEU A N 1
ATOM 2421 C CA . LEU A 1 297 ? -37.624 18.919 24.211 1.00 72.31 297 LEU A CA 1
ATOM 2422 C C . LEU A 1 297 ? -36.197 18.354 24.324 1.00 72.31 297 LEU A C 1
ATOM 2424 O O . LEU A 1 297 ? -35.803 17.523 23.504 1.00 72.31 297 LEU A O 1
ATOM 2428 N N . LEU A 1 298 ? -35.445 18.762 25.356 1.00 73.25 298 LEU A N 1
ATOM 2429 C CA . LEU A 1 298 ? -34.080 18.298 25.652 1.00 73.25 298 LEU A CA 1
ATOM 2430 C C . LEU A 1 298 ? -34.075 16.824 26.109 1.00 73.25 298 LEU A C 1
ATOM 2432 O O . LEU A 1 298 ? -33.247 16.024 25.667 1.00 73.25 298 LEU A O 1
ATOM 2436 N N . SER A 1 299 ? -35.055 16.431 26.927 1.00 64.12 299 SER A N 1
ATOM 2437 C CA . SER A 1 299 ? -35.265 15.044 27.368 1.00 64.12 299 SER A CA 1
ATOM 2438 C C . SER A 1 299 ? -35.683 14.125 26.210 1.00 64.12 299 SER A C 1
ATOM 2440 O O . SER A 1 299 ? -35.165 13.017 26.034 1.00 64.12 299 SER A O 1
ATOM 2442 N N . THR A 1 300 ? -36.566 14.598 25.327 1.00 60.00 300 THR A N 1
ATOM 2443 C CA . THR A 1 300 ? -36.981 13.843 24.141 1.00 60.00 300 THR A CA 1
ATOM 2444 C C . THR A 1 300 ? -35.887 13.747 23.080 1.00 60.00 300 THR A C 1
ATOM 2446 O O . THR A 1 300 ? -35.865 12.728 22.384 1.00 60.00 300 THR A O 1
ATOM 2449 N N . THR A 1 301 ? -34.955 14.707 22.979 1.00 60.59 301 THR A N 1
ATOM 2450 C CA . THR A 1 301 ? -33.770 14.582 22.104 1.00 60.59 301 THR A CA 1
ATOM 2451 C C . THR A 1 301 ? -32.831 13.466 22.581 1.00 60.59 301 THR A C 1
ATOM 2453 O O . THR A 1 301 ? -32.353 12.675 21.762 1.00 60.59 301 THR A O 1
ATOM 2456 N N . LEU A 1 302 ? -32.667 13.327 23.904 1.00 58.22 302 LEU A N 1
ATOM 2457 C CA . LEU A 1 302 ? -31.964 12.216 24.563 1.00 58.22 302 LEU A CA 1
ATOM 2458 C C . LEU A 1 302 ? -32.635 10.865 24.266 1.00 58.22 302 LEU A C 1
ATOM 2460 O O . LEU A 1 302 ? -31.976 9.872 23.960 1.00 58.22 302 LEU A O 1
ATOM 2464 N N . SER A 1 303 ? -33.971 10.850 24.291 1.00 56.78 303 SER A N 1
ATOM 2465 C CA . SER A 1 303 ? -34.764 9.683 23.918 1.00 56.78 303 SER A CA 1
ATOM 2466 C C . SER A 1 303 ? -34.636 9.362 22.430 1.00 56.78 303 SER A C 1
ATOM 2468 O O . SER A 1 303 ? -34.563 8.189 22.107 1.00 56.78 303 SER A O 1
ATOM 2470 N N . SER A 1 304 ? -34.526 10.330 21.507 1.00 50.00 304 SER A N 1
ATOM 2471 C CA . SER A 1 304 ? -34.326 10.030 20.073 1.00 50.00 304 SER A CA 1
ATOM 2472 C C . SER A 1 304 ? -33.000 9.334 19.756 1.00 50.00 304 SER A C 1
ATOM 2474 O O . SER A 1 304 ? -32.984 8.478 18.879 1.00 50.00 304 SER A O 1
ATOM 2476 N N . TYR A 1 305 ? -31.942 9.584 20.534 1.00 48.50 305 TYR A N 1
ATOM 2477 C CA . TYR A 1 305 ? -30.711 8.776 20.504 1.00 48.50 305 TYR A CA 1
ATOM 2478 C C . TYR A 1 305 ? -30.910 7.346 21.056 1.00 48.50 305 TYR A C 1
ATOM 2480 O O . TYR A 1 305 ? -30.094 6.464 20.820 1.00 48.50 305 TYR A O 1
ATOM 2488 N N . SER A 1 306 ? -32.025 7.095 21.748 1.00 46.03 306 SER A N 1
ATOM 2489 C CA . SER A 1 306 ? -32.465 5.801 22.288 1.00 46.03 306 SER A CA 1
ATOM 2490 C C . SER A 1 306 ? -33.702 5.218 21.552 1.00 46.03 306 SER A C 1
ATOM 2492 O O . SER A 1 306 ? -34.116 4.096 21.853 1.00 46.03 306 SER A O 1
ATOM 2494 N N . ARG A 1 307 ? -34.288 5.932 20.567 1.00 46.81 307 ARG A N 1
ATOM 2495 C CA . ARG A 1 307 ? -35.568 5.630 19.870 1.00 46.81 307 ARG A CA 1
ATOM 2496 C C . ARG A 1 307 ? -35.457 4.593 18.745 1.00 46.81 307 ARG A C 1
ATOM 2498 O O . ARG A 1 307 ? -36.357 4.503 17.914 1.00 46.81 307 ARG A O 1
ATOM 2505 N N . ALA A 1 308 ? -34.457 3.719 18.765 1.00 46.09 308 ALA A N 1
ATOM 2506 C CA . ALA A 1 308 ? -34.588 2.439 18.060 1.00 46.09 308 ALA A CA 1
ATOM 2507 C C . ALA A 1 308 ? -35.761 1.593 18.627 1.00 46.09 308 ALA A C 1
ATOM 2509 O O . ALA A 1 308 ? -36.286 0.711 17.958 1.00 46.09 308 ALA A O 1
ATOM 2510 N N . SER A 1 309 ? -36.221 1.900 19.845 1.00 39.38 309 SER A N 1
ATOM 2511 C CA . SER A 1 309 ? -37.262 1.180 20.590 1.00 39.38 309 SER A CA 1
ATOM 2512 C C . SER A 1 309 ? -38.707 1.646 20.319 1.00 39.38 309 SER A C 1
ATOM 2514 O O . SER A 1 309 ? -39.617 0.819 20.292 1.00 39.38 309 SER A O 1
ATOM 2516 N N . VAL A 1 310 ? -38.953 2.938 20.056 1.00 42.75 310 VAL A N 1
ATOM 2517 C CA . VAL A 1 310 ? -40.315 3.463 19.773 1.00 42.75 310 VAL A CA 1
ATOM 2518 C C . VAL A 1 310 ? -40.794 3.100 18.362 1.00 42.75 310 VAL A C 1
ATOM 2520 O O . VAL A 1 310 ? -41.992 2.926 18.149 1.00 42.75 310 VAL A O 1
ATOM 2523 N N . ALA A 1 311 ? -39.875 2.884 17.414 1.00 45.50 311 ALA A N 1
ATOM 2524 C CA . ALA A 1 311 ? -40.202 2.405 16.067 1.00 45.50 311 ALA A CA 1
ATOM 2525 C C . ALA A 1 311 ? -40.888 1.016 16.047 1.00 45.50 311 ALA A C 1
ATOM 2527 O O . ALA A 1 311 ? -41.441 0.629 15.021 1.00 45.50 311 ALA A O 1
ATOM 2528 N N . LEU A 1 312 ? -40.890 0.288 17.174 1.00 47.31 312 LEU A N 1
ATOM 2529 C CA . LEU A 1 312 ? -41.450 -1.062 17.319 1.00 47.31 312 LEU A CA 1
ATOM 2530 C C . LEU A 1 312 ? -42.789 -1.127 18.086 1.00 47.31 312 LEU A C 1
ATOM 2532 O O . LEU A 1 312 ? -43.334 -2.215 18.245 1.00 47.31 312 LEU A O 1
ATOM 2536 N N . GLY A 1 313 ? -43.348 0.002 18.545 1.00 41.25 313 GLY A N 1
ATOM 2537 C CA . GLY A 1 313 ? -44.721 0.056 19.080 1.00 41.25 313 GLY A CA 1
ATOM 2538 C C . GLY A 1 313 ? -44.968 -0.612 20.445 1.00 41.25 313 GLY A C 1
ATOM 2539 O O . GLY A 1 313 ? -46.083 -1.060 20.703 1.00 41.25 313 GLY A O 1
ATOM 2540 N N . LEU A 1 314 ? -43.960 -0.692 21.319 1.00 49.00 314 LEU A N 1
ATOM 2541 C CA . LEU A 1 314 ? -44.073 -1.325 22.642 1.00 49.00 314 LEU A CA 1
ATOM 2542 C C . LEU A 1 314 ? -44.757 -0.421 23.688 1.00 49.00 314 LEU A C 1
ATOM 2544 O O . LEU A 1 314 ? -44.585 0.799 23.685 1.00 49.00 314 LEU A O 1
ATOM 2548 N N . SER A 1 315 ? -45.517 -1.025 24.609 1.00 60.78 315 SER A N 1
ATOM 2549 C CA . SER A 1 315 ? -46.211 -0.322 25.701 1.00 60.78 315 SER A CA 1
ATOM 2550 C C . SER A 1 315 ? -45.269 0.104 26.841 1.00 60.78 315 SER A C 1
ATOM 2552 O O . SER A 1 315 ? -44.183 -0.441 27.013 1.00 60.78 315 SER A O 1
ATOM 2554 N N . GLU A 1 316 ? -45.682 1.062 27.678 1.00 49.78 316 GLU A N 1
ATOM 2555 C CA . GLU A 1 316 ? -44.885 1.612 28.794 1.00 49.78 316 GLU A CA 1
ATOM 2556 C C . GLU A 1 316 ? -44.262 0.550 29.749 1.00 49.78 316 GLU A C 1
ATOM 2558 O O . GLU A 1 316 ? -43.056 0.618 30.010 1.00 49.78 316 GLU A O 1
ATOM 2563 N N . PRO A 1 317 ? -44.982 -0.498 30.212 1.00 58.28 317 PRO A N 1
ATOM 2564 C CA . PRO A 1 317 ? -44.380 -1.575 31.012 1.00 58.28 317 PRO A CA 1
ATOM 2565 C C . PRO A 1 317 ? -43.507 -2.563 30.211 1.00 58.28 317 PRO A C 1
ATOM 2567 O O . PRO A 1 317 ? -42.739 -3.325 30.806 1.00 58.28 317 PRO A O 1
ATOM 2570 N N . GLU A 1 318 ? -43.611 -2.595 28.882 1.00 46.78 318 GLU A N 1
ATOM 2571 C CA . GLU A 1 318 ? -42.707 -3.359 28.007 1.00 46.78 318 GLU A CA 1
ATOM 2572 C C . GLU A 1 318 ? -41.422 -2.578 27.747 1.00 46.78 318 GLU A C 1
ATOM 2574 O O . GLU A 1 318 ? -40.339 -3.150 27.823 1.00 46.78 318 GLU A O 1
ATOM 2579 N N . THR A 1 319 ? -41.522 -1.260 27.598 1.00 49.97 319 THR A N 1
ATOM 2580 C CA . THR A 1 319 ? -40.387 -0.338 27.542 1.00 49.97 319 THR A CA 1
ATOM 2581 C C . THR A 1 319 ? -39.583 -0.382 28.841 1.00 49.97 319 THR A C 1
ATOM 2583 O O . THR A 1 319 ? -38.370 -0.545 28.798 1.00 49.97 319 THR A O 1
ATOM 2586 N N . ALA A 1 320 ? -40.231 -0.374 30.012 1.00 50.06 320 ALA A N 1
ATOM 2587 C CA . ALA A 1 320 ? -39.545 -0.520 31.304 1.00 50.06 320 ALA A CA 1
ATOM 2588 C C . ALA A 1 320 ? -38.895 -1.907 31.520 1.00 50.06 320 ALA A C 1
ATOM 2590 O O . ALA A 1 320 ? -37.984 -2.049 32.342 1.00 50.06 320 ALA A O 1
ATOM 2591 N N . ARG A 1 321 ? -39.363 -2.947 30.814 1.00 55.00 321 ARG A N 1
ATOM 2592 C CA . ARG A 1 321 ? -38.726 -4.275 30.789 1.00 55.00 321 ARG A CA 1
ATOM 2593 C C . ARG A 1 321 ? -37.564 -4.328 29.801 1.00 55.00 321 ARG A C 1
ATOM 2595 O O . ARG A 1 321 ? -36.525 -4.871 30.150 1.00 55.00 321 ARG A O 1
ATOM 2602 N N . ALA A 1 322 ? -37.708 -3.716 28.630 1.00 49.16 322 ALA A N 1
ATOM 2603 C CA . ALA A 1 322 ? -36.638 -3.576 27.651 1.00 49.16 322 ALA A CA 1
ATOM 2604 C C . ALA A 1 322 ? -35.479 -2.733 28.204 1.00 49.16 322 ALA A C 1
ATOM 2606 O O . ALA A 1 322 ? -34.332 -3.138 28.081 1.00 49.16 322 ALA A O 1
ATOM 2607 N N . TYR A 1 323 ? -35.771 -1.627 28.898 1.00 47.81 323 TYR A N 1
ATOM 2608 C CA . TYR A 1 323 ? -34.755 -0.830 29.590 1.00 47.81 323 TYR A CA 1
ATOM 2609 C C . TYR A 1 323 ? -34.011 -1.653 30.639 1.00 47.81 323 TYR A C 1
ATOM 2611 O O . TYR A 1 323 ? -32.789 -1.654 30.625 1.00 47.81 323 TYR A O 1
ATOM 2619 N N . ARG A 1 324 ? -34.718 -2.410 31.490 1.00 55.53 324 ARG A N 1
ATOM 2620 C CA . ARG A 1 324 ? -34.063 -3.309 32.454 1.00 55.53 324 ARG A CA 1
ATOM 2621 C C . ARG A 1 324 ? -33.193 -4.364 31.775 1.00 55.53 324 ARG A C 1
ATOM 2623 O O . ARG A 1 324 ? -32.058 -4.536 32.187 1.00 55.53 324 ARG A O 1
ATOM 2630 N N . ALA A 1 325 ? -33.674 -4.992 30.705 1.00 54.06 325 ALA A N 1
ATOM 2631 C CA . ALA A 1 325 ? -32.901 -5.984 29.959 1.00 54.06 325 ALA A CA 1
ATOM 2632 C C . ALA A 1 325 ? -31.649 -5.384 29.292 1.00 54.06 325 ALA A C 1
ATOM 2634 O O . ALA A 1 325 ? -30.610 -6.031 29.251 1.00 54.06 325 ALA A O 1
ATOM 2635 N N . VAL A 1 326 ? -31.726 -4.145 28.797 1.00 47.56 326 VAL A N 1
ATOM 2636 C CA . VAL A 1 326 ? -30.579 -3.431 28.214 1.00 47.56 326 VAL A CA 1
ATOM 2637 C C . VAL A 1 326 ? -29.598 -2.984 29.294 1.00 47.56 326 VAL A C 1
ATOM 2639 O O . VAL A 1 326 ? -28.396 -3.082 29.083 1.00 47.56 326 VAL A O 1
ATOM 2642 N N . THR A 1 327 ? -30.074 -2.528 30.454 1.00 49.59 327 THR A N 1
ATOM 2643 C CA . THR A 1 327 ? -29.207 -2.204 31.594 1.00 49.59 327 THR A CA 1
ATOM 2644 C C . THR A 1 327 ? -28.504 -3.456 32.118 1.00 49.59 327 THR A C 1
ATOM 2646 O O . THR A 1 327 ? -27.298 -3.419 32.323 1.00 49.59 327 THR A O 1
ATOM 2649 N N . GLU A 1 328 ? -29.211 -4.580 32.236 1.00 59.50 328 GLU A N 1
ATOM 2650 C CA . GLU A 1 328 ? -28.628 -5.872 32.618 1.00 59.50 328 GLU A CA 1
ATOM 2651 C C . GLU A 1 328 ? -27.619 -6.380 31.568 1.00 59.50 328 GLU A C 1
ATOM 2653 O O . GLU A 1 328 ? -26.561 -6.889 31.931 1.00 59.50 328 GLU A O 1
ATOM 2658 N N . ASP A 1 329 ? -27.890 -6.212 30.267 1.00 53.31 329 ASP A N 1
ATOM 2659 C CA . ASP A 1 329 ? -26.944 -6.552 29.190 1.00 53.31 329 ASP A CA 1
ATOM 2660 C C . ASP A 1 329 ? -25.719 -5.623 29.188 1.00 53.31 329 ASP A C 1
ATOM 2662 O O . ASP A 1 329 ? -24.592 -6.079 29.004 1.00 53.31 329 ASP A O 1
ATOM 2666 N N . PHE A 1 330 ? -25.913 -4.332 29.462 1.00 46.59 330 PHE A N 1
ATOM 2667 C CA . PHE A 1 330 ? -24.835 -3.357 29.601 1.00 46.59 330 PHE A CA 1
ATOM 2668 C C . PHE A 1 330 ? -23.942 -3.675 30.804 1.00 46.59 330 PHE A C 1
ATOM 2670 O O . PHE A 1 330 ? -22.722 -3.726 30.663 1.00 46.59 330 PHE A O 1
ATOM 2677 N N . GLU A 1 331 ? -24.525 -3.964 31.967 1.00 58.06 331 GLU A N 1
ATOM 2678 C CA . GLU A 1 331 ? -23.792 -4.398 33.162 1.00 58.06 331 GLU A CA 1
ATOM 2679 C C . GLU A 1 331 ? -23.036 -5.707 32.902 1.00 58.06 331 GLU A C 1
ATOM 2681 O O . GLU A 1 331 ? -21.867 -5.831 33.266 1.00 58.06 331 GLU A O 1
ATOM 2686 N N . ARG A 1 332 ? -23.653 -6.656 32.187 1.00 66.00 332 ARG A N 1
ATOM 2687 C CA . ARG A 1 332 ? -23.020 -7.925 31.810 1.00 66.00 332 ARG A CA 1
ATOM 2688 C C . ARG A 1 332 ? -21.836 -7.733 30.864 1.00 66.00 332 ARG A C 1
ATOM 2690 O O . ARG A 1 332 ? -20.801 -8.361 31.058 1.00 66.00 332 ARG A O 1
ATOM 2697 N N . ARG A 1 333 ? -21.962 -6.871 29.854 1.00 50.41 333 ARG A N 1
ATOM 2698 C CA . ARG A 1 333 ? -20.874 -6.570 28.907 1.00 50.41 333 ARG A CA 1
ATOM 2699 C C . ARG A 1 333 ? -19.760 -5.763 29.558 1.00 50.41 333 ARG A C 1
ATOM 2701 O O . ARG A 1 333 ? -18.597 -6.041 29.299 1.00 50.41 333 ARG A O 1
ATOM 2708 N N . THR A 1 334 ? -20.104 -4.832 30.444 1.00 55.09 334 THR A N 1
ATOM 2709 C CA . THR A 1 334 ? -19.124 -4.076 31.235 1.00 55.09 334 THR A CA 1
ATOM 2710 C C . THR A 1 334 ? -18.336 -5.008 32.157 1.00 55.09 334 THR A C 1
ATOM 2712 O O . THR A 1 334 ? -17.122 -4.872 32.261 1.00 55.09 334 THR A O 1
ATOM 2715 N N . ALA A 1 335 ? -18.991 -6.004 32.763 1.00 62.38 335 ALA A N 1
ATOM 2716 C CA . ALA A 1 335 ? -18.315 -7.040 33.540 1.00 62.38 335 ALA A CA 1
ATOM 2717 C C . ALA A 1 335 ? -17.377 -7.903 32.675 1.00 62.38 335 ALA A C 1
ATOM 2719 O O . ALA A 1 335 ? -16.247 -8.136 33.077 1.00 62.38 335 ALA A O 1
ATOM 2720 N N . ILE A 1 336 ? -17.789 -8.301 31.463 1.00 61.00 336 ILE A N 1
ATOM 2721 C CA . ILE A 1 336 ? -16.932 -9.060 30.528 1.00 61.00 336 ILE A CA 1
ATOM 2722 C C . ILE A 1 336 ? -15.706 -8.244 30.092 1.00 61.00 336 ILE A C 1
ATOM 2724 O O . ILE A 1 336 ? -14.604 -8.785 30.022 1.00 61.00 336 ILE A O 1
ATOM 2728 N N . ILE A 1 337 ? -15.882 -6.952 29.797 1.00 55.03 337 ILE A N 1
ATOM 2729 C CA . ILE A 1 337 ? -14.777 -6.055 29.430 1.00 55.03 337 ILE A CA 1
ATOM 2730 C C . ILE A 1 337 ? -13.808 -5.923 30.602 1.00 55.03 337 ILE A C 1
ATOM 2732 O O . ILE A 1 337 ? -12.610 -6.087 30.413 1.00 55.03 337 ILE A O 1
ATOM 2736 N N . LYS A 1 338 ? -14.325 -5.710 31.815 1.00 63.88 338 LYS A N 1
ATOM 2737 C CA . LYS A 1 338 ? -13.502 -5.603 33.017 1.00 63.88 338 LYS A CA 1
ATOM 2738 C C . LYS A 1 338 ? -12.737 -6.898 33.317 1.00 63.88 338 LYS A C 1
ATOM 2740 O O . LYS A 1 338 ? -11.543 -6.833 33.585 1.00 63.88 338 LYS A O 1
ATOM 2745 N N . ASP A 1 339 ? -13.384 -8.058 33.203 1.00 65.31 339 ASP A N 1
ATOM 2746 C CA . ASP A 1 339 ? -12.724 -9.364 33.341 1.00 65.31 339 ASP A CA 1
ATOM 2747 C C . ASP A 1 339 ? -11.618 -9.534 32.280 1.00 65.31 339 ASP A C 1
ATOM 2749 O O . ASP A 1 339 ? -10.523 -9.997 32.592 1.00 65.31 339 ASP A O 1
ATOM 2753 N N . SER A 1 340 ? -11.861 -9.085 31.042 1.00 52.34 340 SER A N 1
ATOM 2754 C CA . SER A 1 340 ? -10.872 -9.130 29.952 1.00 52.34 340 SER A CA 1
ATOM 2755 C C . SER A 1 340 ? -9.696 -8.171 30.184 1.00 52.34 340 SER A C 1
ATOM 2757 O O . SER A 1 340 ? -8.556 -8.498 29.862 1.00 52.34 340 SER A O 1
ATOM 2759 N N . GLU A 1 341 ? -9.941 -6.985 30.748 1.00 58.00 341 GLU A N 1
ATOM 2760 C CA . GLU A 1 341 ? -8.904 -6.016 31.128 1.00 58.00 341 GLU A CA 1
ATOM 2761 C C . GLU A 1 341 ? -8.048 -6.527 32.296 1.00 58.00 341 GLU A C 1
ATOM 2763 O O . GLU A 1 341 ? -6.820 -6.390 32.273 1.00 58.00 341 GLU A O 1
ATOM 2768 N N . GLU A 1 342 ? -8.670 -7.158 33.295 1.00 70.62 342 GLU A N 1
ATOM 2769 C CA . GLU A 1 342 ? -7.977 -7.807 34.411 1.00 70.62 342 GLU A CA 1
ATOM 2770 C C . GLU A 1 342 ? -7.122 -8.992 33.916 1.00 70.62 342 GLU A C 1
ATOM 2772 O O . GLU A 1 342 ? -5.963 -9.129 34.319 1.00 70.62 342 GLU A O 1
ATOM 2777 N N . GLU A 1 343 ? -7.628 -9.790 32.969 1.00 60.91 343 GLU A N 1
ATOM 2778 C CA . GLU A 1 343 ? -6.893 -10.898 32.344 1.00 60.91 343 GLU A CA 1
ATOM 2779 C C . GLU A 1 343 ? -5.711 -10.403 31.490 1.00 60.91 343 GLU A C 1
ATOM 2781 O O . GLU A 1 343 ? -4.590 -10.900 31.628 1.00 60.91 343 GLU A O 1
ATOM 2786 N N . MET A 1 344 ? -5.908 -9.354 30.684 1.00 53.66 344 MET A N 1
ATOM 2787 C CA . MET A 1 344 ? -4.837 -8.709 29.911 1.00 53.66 344 MET A CA 1
ATOM 2788 C C . MET A 1 344 ? -3.752 -8.109 30.809 1.00 53.66 344 MET A C 1
ATOM 2790 O O . MET A 1 344 ? -2.562 -8.231 30.508 1.00 53.66 344 MET A O 1
ATOM 2794 N N . THR A 1 345 ? -4.142 -7.508 31.933 1.00 69.94 345 THR A N 1
ATOM 2795 C CA . THR A 1 345 ? -3.200 -6.997 32.937 1.00 69.94 345 THR A CA 1
ATOM 2796 C C . THR A 1 345 ? -2.406 -8.144 33.568 1.00 69.94 345 THR A C 1
ATOM 2798 O O . THR A 1 345 ? -1.187 -8.045 33.710 1.00 69.94 345 THR A O 1
ATOM 2801 N N . GLY A 1 346 ? -3.058 -9.270 33.874 1.00 70.75 346 GLY A N 1
ATOM 2802 C CA . GLY A 1 346 ? -2.400 -10.484 34.364 1.00 70.75 346 GLY A CA 1
ATOM 2803 C C . GLY A 1 346 ? -1.386 -11.062 33.371 1.00 70.75 346 GLY A C 1
ATOM 2804 O O . GLY A 1 346 ? -0.275 -11.418 33.765 1.00 70.75 346 GLY A O 1
ATOM 2805 N N . ILE A 1 347 ? -1.723 -11.089 32.079 1.00 55.81 347 ILE A N 1
ATOM 2806 C CA . ILE A 1 347 ? -0.817 -11.529 31.007 1.00 55.81 347 ILE A CA 1
ATOM 2807 C C . ILE A 1 347 ? 0.388 -10.590 30.897 1.00 55.81 347 ILE A C 1
ATOM 2809 O O . ILE A 1 347 ? 1.521 -11.060 30.821 1.00 55.81 347 ILE A O 1
ATOM 2813 N N . GLN A 1 348 ? 0.177 -9.272 30.932 1.00 60.50 348 GLN A N 1
ATOM 2814 C CA . GLN A 1 348 ? 1.266 -8.293 30.883 1.00 60.50 348 GLN A CA 1
ATOM 2815 C C . GLN A 1 348 ? 2.208 -8.414 32.086 1.00 60.50 348 GLN A C 1
ATOM 2817 O O . GLN A 1 348 ? 3.426 -8.353 31.923 1.00 60.50 348 GLN A O 1
ATOM 2822 N N . GLU A 1 349 ? 1.670 -8.613 33.289 1.00 68.88 349 GLU A N 1
ATOM 2823 C CA . GLU A 1 349 ? 2.470 -8.778 34.505 1.00 68.88 349 GLU A CA 1
ATOM 2824 C C . GLU A 1 349 ? 3.244 -10.103 34.504 1.00 68.88 349 GLU A C 1
ATOM 2826 O O . GLU A 1 349 ? 4.405 -10.148 34.910 1.00 68.88 349 GLU A O 1
ATOM 2831 N N . TRP A 1 350 ? 2.638 -11.172 33.980 1.00 71.25 350 TRP A N 1
ATOM 2832 C CA . TRP A 1 350 ? 3.309 -12.450 33.755 1.00 71.25 350 TRP A CA 1
ATOM 2833 C C . TRP A 1 350 ? 4.428 -12.336 32.708 1.00 71.25 350 TRP A C 1
ATOM 2835 O O . TRP A 1 350 ? 5.526 -12.845 32.927 1.00 71.25 350 TRP A O 1
ATOM 2845 N N . MET A 1 351 ? 4.205 -11.602 31.612 1.00 53.88 351 MET A N 1
ATOM 2846 C CA . MET A 1 351 ? 5.218 -11.368 30.574 1.00 53.88 351 MET A CA 1
ATOM 2847 C C . MET A 1 351 ? 6.446 -10.620 31.104 1.00 53.88 351 MET A C 1
ATOM 2849 O O . MET A 1 351 ? 7.560 -10.934 30.696 1.00 53.88 351 MET A O 1
ATOM 2853 N N . LYS A 1 352 ? 6.274 -9.683 32.046 1.00 69.62 352 LYS A N 1
ATOM 2854 C CA . LYS A 1 352 ? 7.391 -8.979 32.708 1.00 69.62 352 LYS A CA 1
ATOM 2855 C C . LYS A 1 352 ? 8.256 -9.891 33.587 1.00 69.62 352 LYS A C 1
ATOM 2857 O O . LYS A 1 352 ? 9.370 -9.512 33.932 1.00 69.62 352 LYS A O 1
ATOM 2862 N N . GLN A 1 353 ? 7.747 -11.057 33.990 1.00 67.38 353 GLN A N 1
ATOM 2863 C CA . GLN A 1 353 ? 8.461 -12.011 34.848 1.00 67.38 353 GLN A CA 1
ATOM 2864 C C . GLN A 1 353 ? 9.266 -13.046 34.051 1.00 67.38 353 GLN A C 1
ATOM 2866 O O . GLN A 1 353 ? 10.003 -13.839 34.642 1.00 67.38 353 GLN A O 1
ATOM 2871 N N . LEU A 1 354 ? 9.139 -13.060 32.722 1.00 56.09 354 LEU A N 1
ATOM 2872 C CA . LEU A 1 354 ? 9.899 -13.964 31.869 1.00 56.09 354 LEU A CA 1
ATOM 2873 C C . LEU A 1 354 ? 11.328 -13.427 31.659 1.00 56.09 354 LEU A C 1
ATOM 2875 O O . LEU A 1 354 ? 11.488 -12.248 31.351 1.00 56.09 354 LEU A O 1
ATOM 2879 N N . PRO A 1 355 ? 12.378 -14.262 31.791 1.00 64.75 355 PRO A N 1
ATOM 2880 C CA . PRO A 1 355 ? 13.741 -13.862 31.449 1.00 64.75 355 PRO A CA 1
ATOM 2881 C C . PRO A 1 355 ? 13.844 -13.516 29.958 1.00 64.75 355 PRO A C 1
ATOM 2883 O O . PRO A 1 355 ? 13.245 -14.223 29.138 1.00 64.75 355 PRO A O 1
ATOM 2886 N N . ASP A 1 356 ? 14.667 -12.511 29.627 1.00 52.97 356 ASP A N 1
ATOM 2887 C CA . ASP A 1 356 ? 14.860 -11.844 28.316 1.00 52.97 356 ASP A CA 1
ATOM 2888 C C . ASP A 1 356 ? 15.182 -12.747 27.093 1.00 52.97 356 ASP A C 1
ATOM 2890 O O . ASP A 1 356 ? 15.519 -12.255 26.020 1.00 52.97 356 ASP A O 1
ATOM 2894 N N . GLY A 1 357 ? 15.074 -14.075 27.201 1.00 50.62 357 GLY A N 1
ATOM 2895 C CA . GLY A 1 357 ? 15.379 -15.033 26.134 1.00 50.62 357 GLY A CA 1
ATOM 2896 C C . GLY A 1 357 ? 14.354 -16.147 25.894 1.00 50.62 357 GLY A C 1
ATOM 2897 O O . GLY A 1 357 ? 14.666 -17.088 25.170 1.00 50.62 357 GLY A O 1
ATOM 2898 N N . THR A 1 358 ? 13.147 -16.111 26.468 1.00 53.62 358 THR A N 1
ATOM 2899 C CA . THR A 1 358 ? 12.181 -17.228 26.334 1.00 53.62 358 THR A CA 1
ATOM 2900 C C . THR A 1 358 ? 11.157 -17.037 25.208 1.00 53.62 358 THR A C 1
ATOM 2902 O O . THR A 1 358 ? 9.959 -16.886 25.433 1.00 53.62 358 THR A O 1
ATOM 2905 N N . CYS A 1 359 ? 11.620 -17.115 23.957 1.00 52.19 359 CYS A N 1
ATOM 2906 C C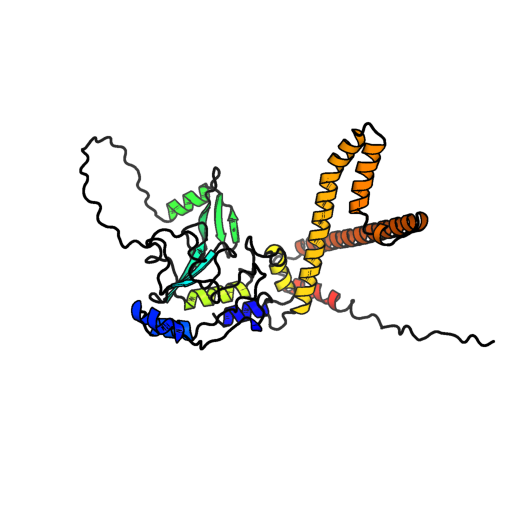A . CYS A 1 359 ? 10.744 -17.135 22.776 1.00 52.19 359 CYS A CA 1
ATOM 2907 C C . CYS A 1 359 ? 9.854 -18.397 22.688 1.00 52.19 359 CYS A C 1
ATOM 2909 O O . CYS A 1 359 ? 8.765 -18.324 22.127 1.00 52.19 359 CYS A O 1
ATOM 2911 N N . GLU A 1 360 ? 10.253 -19.530 23.281 1.00 50.66 360 GLU A N 1
ATOM 2912 C CA . GLU A 1 360 ? 9.475 -20.787 23.232 1.00 50.66 360 GLU A CA 1
ATOM 2913 C C . GLU A 1 360 ? 8.273 -20.819 24.194 1.00 50.66 360 GLU A C 1
ATOM 2915 O O . GLU A 1 360 ? 7.228 -21.376 23.860 1.00 50.66 360 GLU A O 1
ATOM 2920 N N . ALA A 1 361 ? 8.354 -20.164 25.359 1.00 50.00 361 ALA A N 1
ATOM 2921 C CA . ALA A 1 361 ? 7.229 -20.095 26.302 1.00 50.00 361 ALA A CA 1
ATOM 2922 C C . ALA A 1 361 ? 6.057 -19.256 25.754 1.00 50.00 361 ALA A C 1
ATOM 2924 O O . ALA A 1 361 ? 4.897 -19.488 26.098 1.00 50.00 361 ALA A O 1
ATOM 2925 N N . ARG A 1 362 ? 6.362 -18.316 24.850 1.00 52.22 362 ARG A N 1
ATOM 2926 C CA . ARG A 1 362 ? 5.395 -17.430 24.191 1.00 52.22 362 ARG A CA 1
ATOM 2927 C C . ARG A 1 362 ? 4.475 -18.180 23.216 1.00 52.22 362 ARG A C 1
ATOM 2929 O O . ARG A 1 362 ? 3.336 -17.764 23.042 1.00 52.22 362 ARG A O 1
ATOM 2936 N N . GLY A 1 363 ? 4.944 -19.288 22.633 1.00 52.44 363 GLY A N 1
ATOM 2937 C CA . GLY A 1 363 ? 4.142 -20.160 21.765 1.00 52.44 363 GLY A CA 1
ATOM 2938 C C . GLY A 1 363 ? 3.231 -21.122 22.536 1.00 52.44 363 GLY A C 1
ATOM 2939 O O . GLY A 1 363 ? 2.105 -21.368 22.122 1.00 52.44 363 GLY A O 1
ATOM 2940 N N . LEU A 1 364 ? 3.675 -21.613 23.698 1.00 50.34 364 LEU A N 1
ATOM 2941 C CA . LEU A 1 364 ? 2.934 -22.613 24.482 1.00 50.34 364 LEU A CA 1
ATOM 2942 C C . LEU A 1 364 ? 1.787 -22.027 25.322 1.00 50.34 364 LEU A C 1
ATOM 2944 O O . LEU A 1 364 ? 0.819 -22.728 25.604 1.00 50.34 364 LEU A O 1
ATOM 2948 N N . ALA A 1 365 ? 1.851 -20.748 25.704 1.00 52.50 365 ALA A N 1
ATOM 2949 C CA . ALA A 1 365 ? 0.773 -20.085 26.448 1.00 52.50 365 ALA A CA 1
ATOM 2950 C C . ALA A 1 365 ? -0.502 -19.835 25.611 1.00 52.50 365 ALA A C 1
ATOM 2952 O O . ALA A 1 365 ? -1.568 -19.609 26.179 1.00 52.50 365 ALA A O 1
ATOM 2953 N N . LEU A 1 366 ? -0.415 -19.902 24.278 1.00 49.94 366 LEU A N 1
ATOM 2954 C CA . LEU A 1 366 ? -1.546 -19.674 23.369 1.00 49.94 366 LEU A CA 1
ATOM 2955 C C . LEU A 1 366 ? -2.293 -20.963 22.972 1.00 49.94 366 LEU A C 1
ATOM 2957 O O . LEU A 1 366 ? -3.421 -20.881 22.490 1.00 49.94 366 LEU A O 1
ATOM 2961 N N . GLU A 1 367 ? -1.731 -22.152 23.218 1.00 44.09 367 GLU A N 1
ATOM 2962 C CA . GLU A 1 367 ? -2.372 -23.431 22.860 1.00 44.09 367 GLU A CA 1
ATOM 2963 C C . GLU A 1 367 ? -3.618 -23.824 23.687 1.00 44.09 367 GLU A C 1
ATOM 2965 O O . GLU A 1 367 ? -4.551 -24.386 23.104 1.00 44.09 367 GLU A O 1
ATOM 2970 N N . PRO A 1 368 ? -3.738 -23.543 25.004 1.00 47.28 368 PRO A N 1
ATOM 2971 C CA . PRO A 1 368 ? -4.898 -24.011 25.772 1.00 47.28 368 PRO A CA 1
ATOM 2972 C C . PRO A 1 368 ? -6.231 -23.371 25.348 1.00 47.28 368 PRO A C 1
ATOM 2974 O O . PRO A 1 368 ? -7.295 -23.947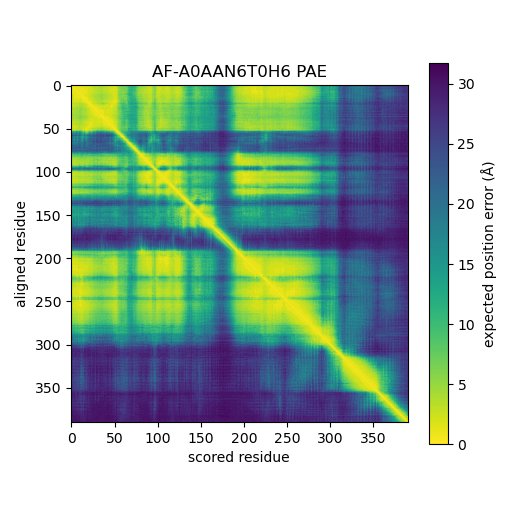 25.585 1.00 47.28 368 PRO A O 1
ATOM 2977 N N . PHE A 1 369 ? -6.191 -22.208 24.689 1.00 48.00 369 PHE A N 1
ATOM 2978 C CA . PHE A 1 369 ? -7.386 -21.482 24.251 1.00 48.00 369 PHE A CA 1
ATOM 2979 C C . PHE A 1 369 ? -8.034 -22.068 22.987 1.00 48.00 369 PHE A C 1
ATOM 2981 O O . PHE A 1 369 ? -9.232 -21.877 22.776 1.00 48.00 369 PHE A O 1
ATOM 2988 N N . LEU A 1 370 ? -7.300 -22.853 22.189 1.00 44.69 370 LEU A N 1
ATOM 2989 C CA . LEU A 1 370 ? -7.835 -23.505 20.986 1.00 44.69 370 LEU A CA 1
ATOM 2990 C C . LEU A 1 370 ? -8.719 -24.725 21.304 1.00 44.69 370 LEU A C 1
ATOM 2992 O O . LEU A 1 370 ? -9.586 -25.084 20.509 1.00 44.69 370 LEU A O 1
ATOM 2996 N N . HIS A 1 371 ? -8.561 -25.346 22.478 1.00 42.81 371 HIS A N 1
ATOM 2997 C CA . HIS A 1 371 ? -9.260 -26.595 22.805 1.00 42.81 371 HIS A CA 1
ATOM 2998 C C . HIS A 1 371 ? -10.519 -26.447 23.676 1.00 42.81 371 HIS A C 1
ATOM 3000 O O . HIS A 1 371 ? -11.331 -27.374 23.706 1.00 42.81 371 HIS A O 1
ATOM 3006 N N . GLN A 1 372 ? -10.749 -25.310 24.345 1.00 40.31 372 GLN A N 1
ATOM 3007 C CA . GLN A 1 372 ? -11.949 -25.126 25.184 1.00 40.31 372 GLN A CA 1
ATOM 3008 C C . GLN A 1 372 ? -13.185 -24.592 24.441 1.00 40.31 372 GLN A C 1
ATOM 3010 O O . GLN A 1 372 ? -14.303 -24.791 24.917 1.00 40.31 372 GLN A O 1
ATOM 3015 N N . SER A 1 373 ? -13.038 -23.992 23.256 1.00 39.06 373 SER A N 1
ATOM 3016 C CA . SER A 1 373 ? -14.175 -23.497 22.458 1.00 39.06 373 SER A CA 1
ATOM 3017 C C . SER A 1 373 ? -14.831 -24.570 21.570 1.00 39.06 373 SER A C 1
ATOM 3019 O O . SER A 1 373 ? -15.976 -24.396 21.154 1.00 39.06 373 SER A O 1
ATOM 3021 N N . LEU A 1 374 ? -14.168 -25.712 21.341 1.00 40.84 374 LEU A N 1
ATOM 3022 C CA . LEU A 1 374 ? -14.648 -26.792 20.459 1.00 40.84 374 LEU A CA 1
ATOM 3023 C C . LEU A 1 374 ? -15.297 -27.990 21.179 1.00 40.84 374 LEU A C 1
ATOM 3025 O O . LEU A 1 374 ? -15.691 -28.958 20.531 1.00 40.84 374 LEU A O 1
ATOM 3029 N N . ALA A 1 375 ? -15.482 -27.936 22.501 1.00 38.78 375 ALA A N 1
ATOM 3030 C CA . ALA A 1 375 ? -16.112 -29.013 23.272 1.00 38.78 375 ALA A CA 1
ATOM 3031 C C . ALA A 1 375 ? -17.428 -28.573 23.940 1.00 38.78 375 ALA A C 1
ATOM 3033 O O . ALA A 1 375 ? -17.583 -28.636 25.158 1.00 38.78 375 ALA A O 1
ATOM 3034 N N . ARG A 1 376 ? -18.424 -28.168 23.143 1.00 38.38 376 ARG A N 1
ATOM 3035 C CA . ARG A 1 376 ? -19.836 -28.278 23.550 1.00 38.38 376 ARG A CA 1
ATOM 3036 C C . ARG A 1 376 ? -20.536 -29.267 22.622 1.00 38.38 376 ARG A C 1
ATOM 3038 O O . ARG A 1 376 ? -20.570 -29.021 21.418 1.00 38.38 376 ARG A O 1
ATOM 3045 N N . PRO A 1 377 ? -21.108 -30.373 23.131 1.00 39.16 377 PRO A N 1
ATOM 3046 C CA . PRO A 1 377 ? -21.953 -31.217 22.305 1.00 39.16 377 PRO A CA 1
ATOM 3047 C C . PRO A 1 377 ? -23.180 -30.403 21.892 1.00 39.16 377 PRO A C 1
ATOM 3049 O O . PRO A 1 377 ? -23.851 -29.817 22.742 1.00 39.16 377 PRO A O 1
ATOM 3052 N N . LEU A 1 378 ? -23.479 -30.382 20.594 1.00 40.69 378 LEU A N 1
ATOM 3053 C CA . LEU A 1 378 ? -24.771 -29.941 20.078 1.00 40.69 378 LEU A CA 1
ATOM 3054 C C . LEU A 1 378 ? -25.858 -30.829 20.700 1.00 40.69 378 LEU A C 1
ATOM 3056 O O . LEU A 1 378 ? -26.056 -31.969 20.283 1.00 40.69 378 LEU A O 1
ATOM 3060 N N . THR A 1 379 ? -26.546 -30.334 21.726 1.00 44.00 379 THR A N 1
ATOM 3061 C CA . THR A 1 379 ? -27.785 -30.954 22.198 1.00 44.00 379 THR A CA 1
ATOM 3062 C C . THR A 1 379 ? -28.873 -30.681 21.171 1.00 44.00 379 THR A C 1
ATOM 3064 O O . THR A 1 379 ? -29.233 -29.528 20.938 1.00 44.00 379 THR A O 1
ATOM 3067 N N . ASP A 1 380 ? -29.355 -31.757 20.554 1.00 47.47 380 ASP A N 1
ATOM 3068 C CA . ASP A 1 380 ? -30.475 -31.797 19.616 1.00 47.47 380 ASP A CA 1
ATOM 3069 C C . ASP A 1 380 ? -31.744 -31.186 20.250 1.00 47.47 380 ASP A C 1
ATOM 3071 O O . ASP A 1 380 ? -32.292 -31.765 21.193 1.00 47.47 380 ASP A O 1
ATOM 3075 N N . PRO A 1 381 ? -32.241 -30.037 19.754 1.00 45.62 381 PRO A N 1
ATOM 3076 C CA . PRO A 1 381 ? -33.409 -29.373 20.322 1.00 45.62 381 PRO A CA 1
ATOM 3077 C C . PRO A 1 381 ? -34.743 -30.095 20.042 1.00 45.62 381 PRO A C 1
ATOM 3079 O O . PRO A 1 381 ? -35.785 -29.602 20.468 1.00 45.62 381 PRO A O 1
ATOM 3082 N N . ASN A 1 382 ? -34.754 -31.254 19.365 1.00 43.91 382 ASN A N 1
ATOM 3083 C CA . ASN A 1 382 ? -35.978 -32.016 19.071 1.00 43.91 382 ASN A CA 1
ATOM 3084 C C . ASN A 1 382 ? -36.205 -33.269 19.933 1.00 43.91 382 ASN A C 1
ATOM 3086 O O . ASN A 1 382 ? -37.206 -33.966 19.746 1.00 43.91 382 ASN A O 1
ATOM 3090 N N . LYS A 1 383 ? -35.347 -33.553 20.916 1.00 47.69 383 LYS A N 1
ATOM 3091 C CA . LYS A 1 383 ? -35.533 -34.677 21.845 1.00 47.69 383 LYS A CA 1
ATOM 3092 C C . LYS A 1 383 ? -36.080 -34.200 23.190 1.00 47.69 383 LYS A C 1
ATOM 3094 O O . LYS A 1 383 ? -35.343 -34.142 24.155 1.00 47.69 383 LYS A O 1
ATOM 3099 N N . GLU A 1 384 ? -37.364 -33.842 23.223 1.00 39.94 384 GLU A N 1
ATOM 3100 C CA . GLU A 1 384 ? -38.278 -33.985 24.377 1.00 39.94 384 GLU A CA 1
ATOM 3101 C C . GLU A 1 384 ? -39.606 -33.263 24.082 1.00 39.94 384 GLU A C 1
ATOM 3103 O O . GLU A 1 384 ? -39.839 -32.111 24.443 1.00 39.94 384 GLU A O 1
ATOM 3108 N N . ARG A 1 385 ? -40.531 -33.967 23.424 1.00 39.84 385 ARG A N 1
ATOM 3109 C CA . ARG A 1 385 ? -41.965 -33.726 23.612 1.00 39.84 385 ARG A CA 1
ATOM 3110 C C . ARG A 1 385 ? -42.560 -35.002 24.196 1.00 39.84 385 ARG A C 1
ATOM 3112 O O . ARG A 1 385 ? -42.629 -35.988 23.467 1.00 39.84 385 ARG A O 1
ATOM 3119 N N . PRO A 1 386 ? -42.963 -35.022 25.476 1.00 47.78 386 PRO A N 1
ATOM 3120 C CA . PRO A 1 386 ? -43.770 -36.112 25.981 1.00 47.78 386 PRO A CA 1
ATOM 3121 C C . PRO A 1 386 ? -45.205 -35.948 25.481 1.00 47.78 386 PRO A C 1
ATOM 3123 O O . PRO A 1 386 ? -45.760 -34.845 25.438 1.00 47.78 386 PRO A O 1
ATOM 3126 N N . ASP A 1 387 ? -45.775 -37.080 25.097 1.00 48.00 387 ASP A N 1
ATOM 3127 C CA . ASP A 1 387 ? -47.150 -37.261 24.669 1.00 48.00 387 ASP A CA 1
ATOM 3128 C C . ASP A 1 387 ? -48.152 -36.562 25.598 1.00 48.00 387 ASP A C 1
ATOM 3130 O O . ASP A 1 387 ? -48.233 -36.837 26.797 1.00 48.00 387 ASP A O 1
ATOM 3134 N N . ARG A 1 388 ? -48.990 -35.700 25.015 1.00 37.56 388 ARG A N 1
ATOM 3135 C CA . ARG A 1 388 ? -50.326 -35.417 25.544 1.00 37.56 388 ARG A CA 1
ATOM 3136 C C . ARG A 1 388 ? -51.334 -36.126 24.654 1.00 37.56 388 ARG A C 1
ATOM 3138 O O . ARG A 1 388 ? -51.663 -35.640 23.575 1.00 37.56 388 ARG A O 1
ATOM 3145 N N . ALA A 1 389 ? -51.798 -37.275 25.125 1.00 51.12 389 ALA A N 1
ATOM 3146 C CA . ALA A 1 389 ? -53.004 -37.921 24.638 1.00 51.12 389 ALA A CA 1
ATOM 3147 C C . ALA A 1 389 ? -54.167 -37.613 25.598 1.00 51.12 389 ALA A C 1
ATOM 3149 O O . ALA A 1 389 ? -54.026 -37.825 26.802 1.00 51.12 389 ALA A O 1
ATOM 3150 N N . ILE A 1 390 ? -55.290 -37.203 24.988 1.00 46.62 390 ILE A N 1
ATOM 3151 C CA . ILE A 1 390 ? -56.665 -37.022 25.509 1.00 46.62 390 ILE A CA 1
ATOM 3152 C C . ILE A 1 390 ? -56.899 -35.792 26.391 1.00 46.62 390 ILE A C 1
ATOM 3154 O O . ILE A 1 390 ? -56.418 -35.746 27.543 1.00 46.62 390 ILE A O 1
#

Nearest PDB structures (foldseek):
  1kmd-assembly1_A  TM=2.525E-01  e=8.588E+00  Saccharomyces cerevisiae
  5why-assembly1_A  TM=2.579E-01  e=7.229E+00  Acetivibrio thermocellus ATCC 27405

Organism: NCBI:txid113614

Mean predicted aligned error: 16.78 Å